Protein AF-A0A8H6RZQ5-F1 (afdb_monomer_lite)

Structure (mmCIF, N/CA/C/O backbone):
data_AF-A0A8H6RZQ5-F1
#
_entry.id   AF-A0A8H6RZQ5-F1
#
loop_
_atom_site.group_PDB
_atom_site.id
_atom_site.type_symbol
_atom_site.label_atom_id
_atom_site.label_alt_id
_atom_site.label_comp_id
_atom_site.label_asym_id
_atom_site.label_entity_id
_atom_site.label_seq_id
_atom_site.pdbx_PDB_ins_code
_atom_site.Cartn_x
_atom_site.Cartn_y
_atom_site.Cartn_z
_atom_site.occupancy
_atom_site.B_iso_or_equiv
_atom_site.auth_seq_id
_atom_site.auth_comp_id
_atom_site.auth_asym_id
_atom_site.auth_atom_id
_atom_site.pdbx_PDB_model_num
ATOM 1 N N . MET A 1 1 ? 35.451 -24.377 -26.066 1.00 70.25 1 MET A N 1
ATOM 2 C CA . MET A 1 1 ? 34.495 -24.715 -24.988 1.00 70.25 1 MET A CA 1
ATOM 3 C C . MET A 1 1 ? 33.412 -25.653 -25.509 1.00 70.25 1 MET A C 1
ATOM 5 O O . MET A 1 1 ? 33.384 -26.785 -25.059 1.00 70.25 1 MET A O 1
ATOM 9 N N . GLN A 1 2 ? 32.645 -25.254 -26.532 1.00 79.25 2 GLN A N 1
ATOM 10 C CA . GLN A 1 2 ? 31.643 -26.099 -27.209 1.00 79.25 2 GLN A CA 1
ATOM 11 C C . GLN A 1 2 ? 32.175 -27.482 -27.632 1.00 79.25 2 GLN A C 1
ATOM 13 O O . GLN A 1 2 ? 31.679 -28.505 -27.182 1.00 79.25 2 GLN A O 1
ATOM 18 N N . THR A 1 3 ? 33.275 -27.508 -28.384 1.00 83.25 3 THR A N 1
ATOM 19 C CA . THR A 1 3 ? 33.923 -28.748 -28.843 1.00 83.25 3 THR A CA 1
ATOM 20 C C . THR A 1 3 ? 34.438 -29.645 -27.715 1.00 83.25 3 THR A C 1
ATOM 22 O O . THR A 1 3 ? 34.555 -30.851 -27.894 1.00 83.25 3 THR A O 1
ATOM 25 N N . ALA A 1 4 ? 34.772 -29.082 -26.551 1.00 81.62 4 ALA A N 1
ATOM 26 C CA . ALA A 1 4 ? 35.205 -29.861 -25.391 1.00 81.62 4 ALA A CA 1
ATOM 27 C C . ALA A 1 4 ? 34.008 -30.471 -24.643 1.00 81.62 4 ALA A C 1
ATOM 29 O O . ALA A 1 4 ? 34.088 -31.608 -24.192 1.00 81.62 4 ALA A O 1
ATOM 30 N N . TRP A 1 5 ? 32.892 -29.738 -24.558 1.00 81.12 5 TRP A N 1
ATOM 31 C CA . TRP A 1 5 ? 31.625 -30.230 -24.010 1.00 81.12 5 TRP A CA 1
ATOM 32 C C . TRP A 1 5 ? 31.043 -31.380 -24.841 1.00 81.12 5 TRP A C 1
ATOM 34 O O . TRP A 1 5 ? 30.633 -32.396 -24.282 1.00 81.12 5 TRP A O 1
ATOM 44 N N . GLU A 1 6 ? 31.072 -31.245 -26.168 1.00 83.44 6 GLU A N 1
ATOM 45 C CA . GLU A 1 6 ? 30.632 -32.279 -27.113 1.00 83.44 6 GLU A CA 1
ATOM 46 C C . GLU A 1 6 ? 31.485 -33.548 -26.989 1.00 83.44 6 GLU A C 1
ATOM 48 O O . GLU A 1 6 ? 30.936 -34.630 -26.805 1.00 83.44 6 GLU A O 1
ATOM 53 N N . LYS A 1 7 ? 32.818 -33.413 -26.952 1.00 86.56 7 LYS A N 1
ATOM 54 C CA . LYS A 1 7 ? 33.736 -34.543 -26.713 1.00 86.56 7 LYS A CA 1
ATOM 55 C C . LYS A 1 7 ? 33.525 -35.221 -25.359 1.00 86.56 7 LYS A C 1
ATOM 57 O O . LYS A 1 7 ? 33.650 -36.433 -25.245 1.00 86.56 7 LYS A O 1
ATOM 62 N N . MET A 1 8 ? 33.210 -34.457 -24.314 1.00 81.62 8 MET A N 1
ATOM 63 C CA . MET A 1 8 ? 32.889 -35.032 -23.006 1.00 81.62 8 MET A CA 1
ATOM 64 C C . MET A 1 8 ? 31.594 -35.858 -23.062 1.00 81.62 8 MET A C 1
ATOM 66 O O . MET A 1 8 ? 31.549 -36.935 -22.478 1.00 81.62 8 MET A O 1
ATOM 70 N N . HIS A 1 9 ? 30.567 -35.391 -23.783 1.00 79.69 9 HIS A N 1
ATOM 71 C CA . HIS A 1 9 ? 29.314 -36.138 -23.974 1.00 79.69 9 HIS A CA 1
ATOM 72 C C . HIS A 1 9 ? 29.509 -37.394 -24.821 1.00 79.69 9 HIS A C 1
ATOM 74 O O . HIS A 1 9 ? 28.913 -38.424 -24.524 1.00 79.69 9 HIS A O 1
ATOM 80 N N . GLU A 1 10 ? 30.375 -37.324 -25.832 1.00 86.31 10 GLU A N 1
ATOM 81 C CA . GLU A 1 10 ? 30.753 -38.464 -26.669 1.00 86.31 10 GLU A CA 1
ATOM 82 C C . GLU A 1 10 ? 31.398 -39.593 -25.848 1.00 86.31 10 GLU A C 1
ATOM 84 O O . GLU A 1 10 ? 31.131 -40.768 -26.088 1.00 86.31 10 GLU A O 1
ATOM 89 N N . HIS A 1 11 ? 32.197 -39.246 -24.835 1.00 83.94 11 HIS A N 1
ATOM 90 C CA . HIS A 1 11 ? 32.880 -40.212 -23.969 1.00 83.94 11 HIS A CA 1
ATOM 91 C C . HIS A 1 11 ? 32.157 -40.503 -22.643 1.00 83.94 11 HIS A C 1
ATOM 93 O O . HIS A 1 11 ? 32.617 -41.352 -21.880 1.00 83.94 11 HIS A O 1
ATOM 99 N N . LEU A 1 12 ? 31.018 -39.857 -22.366 1.00 77.88 12 LEU A N 1
ATOM 100 C CA . LEU A 1 12 ? 30.198 -40.090 -21.168 1.00 77.88 12 LEU A CA 1
ATOM 101 C C . LEU A 1 12 ? 29.810 -41.573 -20.968 1.00 77.88 12 LEU A C 1
ATOM 103 O O . LEU A 1 12 ? 29.886 -42.038 -19.829 1.00 77.88 12 LEU A O 1
ATOM 107 N N . PRO A 1 13 ? 29.469 -42.344 -22.029 1.00 81.06 13 PRO A N 1
ATOM 108 C CA . PRO A 1 13 ? 29.134 -43.764 -21.891 1.00 81.06 13 PRO A CA 1
ATOM 109 C C . PRO A 1 13 ? 30.273 -44.615 -21.315 1.00 81.06 13 PRO A C 1
ATOM 111 O O . PRO A 1 13 ? 30.025 -45.545 -20.557 1.00 81.06 13 PRO A O 1
ATOM 114 N N . VAL A 1 14 ? 31.533 -44.256 -21.585 1.00 81.19 14 VAL A N 1
ATOM 115 C CA . VAL A 1 14 ? 32.706 -44.975 -21.053 1.00 81.19 14 VAL A CA 1
ATOM 116 C C . VAL A 1 14 ? 32.767 -44.872 -19.525 1.00 81.19 14 VAL A C 1
ATOM 118 O O . VAL A 1 14 ? 33.168 -45.814 -18.847 1.00 81.19 14 VAL A O 1
ATOM 121 N N . PHE A 1 15 ? 32.324 -43.745 -18.961 1.00 72.94 15 PHE A N 1
ATOM 122 C CA . PHE A 1 15 ? 32.249 -43.561 -17.511 1.00 72.94 15 PHE A CA 1
ATOM 123 C C . PHE A 1 15 ? 31.058 -44.288 -16.874 1.00 72.94 15 PHE A C 1
ATOM 125 O O . PHE A 1 15 ? 31.127 -44.594 -15.688 1.00 72.94 15 PHE A O 1
ATOM 132 N N . GLN A 1 16 ? 29.996 -44.585 -17.633 1.00 70.12 16 GLN A N 1
ATOM 133 C CA . GLN A 1 16 ? 28.908 -45.465 -17.181 1.00 70.12 16 GLN A CA 1
ATOM 134 C C . GLN A 1 16 ? 29.354 -46.933 -17.156 1.00 70.12 16 GLN A C 1
ATOM 136 O O . GLN A 1 16 ? 28.921 -47.688 -16.293 1.00 70.12 16 GLN A O 1
ATOM 141 N N . GLU A 1 17 ? 30.233 -47.323 -18.083 1.00 72.06 17 GLU A N 1
ATOM 142 C CA . GLU A 1 17 ? 30.728 -48.697 -18.220 1.00 72.06 17 GLU A CA 1
ATOM 143 C C . GLU A 1 17 ? 31.888 -49.025 -17.262 1.00 72.06 17 GLU A C 1
ATOM 145 O O . GLU A 1 17 ? 31.958 -50.133 -16.736 1.00 72.06 17 GLU A O 1
ATOM 150 N N . LEU A 1 18 ? 32.799 -48.071 -17.018 1.00 75.44 18 LEU A N 1
ATOM 151 C CA . LEU A 1 18 ? 34.037 -48.287 -16.248 1.00 75.44 18 LEU A CA 1
ATOM 152 C C . LEU A 1 18 ? 34.081 -47.558 -14.893 1.00 75.44 18 LEU A C 1
ATOM 154 O O . LEU A 1 18 ? 35.024 -47.751 -14.123 1.00 75.44 18 LEU A O 1
ATOM 158 N N . GLY A 1 19 ? 33.127 -46.664 -14.621 1.00 65.50 19 GLY A N 1
ATOM 159 C CA . GLY A 1 19 ? 33.097 -45.834 -13.414 1.00 65.50 19 GLY A CA 1
ATOM 160 C C . GLY A 1 19 ? 32.360 -46.476 -12.230 1.00 65.50 19 GLY A C 1
ATOM 161 O O . GLY A 1 19 ? 31.711 -47.508 -12.383 1.00 65.50 19 GLY A O 1
ATOM 162 N N . PRO A 1 20 ? 32.443 -45.874 -11.026 1.00 61.53 20 PRO A N 1
ATOM 163 C CA . PRO A 1 20 ? 31.657 -46.314 -9.873 1.00 61.53 20 PRO A CA 1
ATOM 164 C C . PRO A 1 20 ? 30.153 -46.211 -10.170 1.00 61.53 20 PRO A C 1
ATOM 166 O O . PRO A 1 20 ? 29.724 -45.237 -10.788 1.00 61.53 20 PRO A O 1
ATOM 169 N N . GLU A 1 21 ? 29.383 -47.208 -9.718 1.00 60.84 21 GLU A N 1
ATOM 170 C CA . GLU A 1 21 ? 27.954 -47.433 -9.996 1.00 60.84 21 GLU A CA 1
ATOM 171 C C . GLU A 1 21 ? 27.108 -46.145 -9.939 1.00 60.84 21 GLU A C 1
ATOM 173 O O . GLU A 1 21 ? 26.616 -45.733 -8.888 1.00 60.84 21 GLU A O 1
ATOM 178 N N . ARG A 1 22 ? 26.915 -45.494 -11.092 1.00 63.59 22 ARG A N 1
ATOM 179 C CA . ARG A 1 22 ? 25.963 -44.392 -11.265 1.00 63.59 22 ARG A CA 1
ATOM 180 C C . ARG A 1 22 ? 25.093 -44.684 -12.480 1.00 63.59 22 ARG A C 1
ATOM 182 O O . ARG A 1 22 ? 25.596 -44.780 -13.594 1.00 63.59 22 ARG A O 1
ATOM 189 N N . ALA A 1 23 ? 23.788 -44.826 -12.247 1.00 67.19 23 ALA A N 1
ATOM 190 C CA . ALA A 1 23 ? 22.812 -45.176 -13.280 1.00 67.19 23 ALA A CA 1
ATOM 191 C C . ALA A 1 23 ? 22.665 -44.090 -14.363 1.00 67.19 23 ALA A C 1
ATOM 193 O O . ALA A 1 23 ? 22.356 -44.400 -15.511 1.00 67.19 23 ALA A O 1
ATOM 194 N N . ASP A 1 24 ? 22.920 -42.824 -14.019 1.00 69.69 24 ASP A N 1
ATOM 195 C CA . ASP A 1 24 ? 22.935 -41.712 -14.961 1.00 69.69 24 ASP A CA 1
ATOM 196 C C . ASP A 1 24 ? 23.949 -40.620 -14.569 1.00 69.69 24 ASP A C 1
ATOM 198 O O . ASP A 1 24 ? 24.552 -40.626 -13.491 1.00 69.69 24 ASP A O 1
ATOM 202 N N . PHE A 1 25 ? 24.145 -39.679 -15.494 1.00 71.62 25 PHE A N 1
ATOM 203 C CA . PHE A 1 25 ? 24.965 -38.481 -15.320 1.00 71.62 25 PHE A CA 1
ATOM 204 C C . PHE A 1 25 ? 24.100 -37.208 -15.307 1.00 71.62 25 PHE A C 1
ATOM 206 O O . PHE A 1 25 ? 24.570 -36.137 -15.699 1.00 71.62 25 PHE A O 1
ATOM 213 N N . ASN A 1 26 ? 22.853 -37.291 -14.818 1.00 69.56 26 ASN A N 1
ATOM 214 C CA . ASN A 1 26 ? 21.944 -36.147 -14.647 1.00 69.56 26 ASN A CA 1
ATOM 215 C C . ASN A 1 26 ? 22.345 -35.284 -13.443 1.00 69.56 26 ASN A C 1
ATOM 217 O O . ASN A 1 26 ? 21.553 -34.959 -12.563 1.00 69.56 26 ASN A O 1
ATOM 221 N N . ILE A 1 27 ? 23.617 -34.908 -13.384 1.00 74.38 27 ILE A N 1
ATOM 222 C CA . ILE A 1 27 ? 24.179 -34.104 -12.312 1.00 74.38 27 ILE A CA 1
ATOM 223 C C . ILE A 1 27 ? 23.836 -32.644 -12.633 1.00 74.38 27 ILE A C 1
ATOM 225 O O . ILE A 1 27 ? 24.327 -32.127 -13.643 1.00 74.38 27 ILE A O 1
ATOM 229 N N . PRO A 1 28 ? 23.059 -31.939 -11.787 1.00 68.00 28 PRO A N 1
ATOM 230 C CA . PRO A 1 28 ? 22.629 -30.565 -12.065 1.00 68.00 28 PRO A CA 1
ATOM 231 C C . PRO A 1 28 ? 23.793 -29.620 -12.406 1.00 68.00 28 PRO A C 1
ATOM 233 O O . PRO A 1 28 ? 23.690 -28.765 -13.283 1.00 68.00 28 PRO A O 1
ATOM 236 N N . LYS A 1 29 ? 24.957 -29.835 -11.774 1.00 66.19 29 LYS A N 1
ATOM 237 C CA . LYS A 1 29 ? 26.190 -29.074 -12.033 1.00 66.19 29 LYS A CA 1
ATOM 238 C C . LYS A 1 29 ? 26.771 -29.306 -13.433 1.00 66.19 29 LYS A C 1
ATOM 240 O O . LYS A 1 29 ? 27.292 -28.363 -14.017 1.00 66.19 29 LYS A O 1
ATOM 245 N N . LEU A 1 30 ? 26.670 -30.520 -13.980 1.00 73.62 30 LEU A N 1
ATOM 246 C CA . LEU A 1 30 ? 27.071 -30.811 -15.361 1.00 73.62 30 LEU A CA 1
ATOM 247 C C . LEU A 1 30 ? 26.066 -30.206 -16.341 1.00 73.62 30 LEU A C 1
ATOM 249 O O . LEU A 1 30 ? 26.482 -29.537 -17.278 1.00 73.62 30 LEU A O 1
ATOM 253 N N . HIS A 1 31 ? 24.763 -30.339 -16.082 1.00 74.50 31 HIS A N 1
ATOM 254 C CA . HIS A 1 31 ? 23.717 -29.749 -16.925 1.00 74.50 31 HIS A CA 1
ATOM 255 C C . HIS A 1 31 ? 23.886 -28.228 -17.101 1.00 74.50 31 HIS A C 1
ATOM 257 O O . HIS A 1 31 ? 23.796 -27.719 -18.219 1.00 74.50 31 HIS A O 1
ATOM 263 N N . ASN A 1 32 ? 24.248 -27.513 -16.030 1.00 72.69 32 ASN A N 1
ATOM 264 C CA . ASN A 1 32 ? 24.478 -26.064 -16.065 1.00 72.69 32 ASN A CA 1
ATOM 265 C C . ASN A 1 32 ? 25.626 -25.622 -16.991 1.00 72.69 32 ASN A C 1
ATOM 267 O O . ASN A 1 32 ? 25.595 -24.504 -17.506 1.00 72.69 32 ASN A O 1
ATOM 271 N N . ILE A 1 33 ? 26.611 -26.485 -17.269 1.00 76.81 33 ILE A N 1
ATOM 272 C CA . ILE A 1 33 ? 27.740 -26.152 -18.158 1.00 76.81 33 ILE A CA 1
ATOM 273 C C . ILE A 1 33 ? 27.270 -25.899 -19.594 1.00 76.81 33 ILE A C 1
ATOM 275 O O . ILE A 1 33 ? 27.846 -25.051 -20.280 1.00 76.81 33 ILE A O 1
ATOM 279 N N . ARG A 1 34 ? 26.184 -26.556 -20.029 1.00 76.62 34 ARG A N 1
ATOM 280 C CA . ARG A 1 34 ? 25.541 -26.285 -21.324 1.00 76.62 34 ARG A CA 1
ATOM 281 C C . ARG A 1 34 ? 25.157 -24.812 -21.456 1.00 76.62 34 ARG A C 1
ATOM 283 O O . ARG A 1 34 ? 25.361 -24.219 -22.509 1.00 76.62 34 ARG A O 1
ATOM 290 N N . HIS A 1 35 ? 24.635 -24.230 -20.382 1.00 79.06 35 HIS A N 1
ATOM 291 C CA . HIS A 1 35 ? 24.143 -22.858 -20.371 1.00 79.06 35 HIS A CA 1
ATOM 292 C C . HIS A 1 35 ? 25.267 -21.829 -20.233 1.00 79.06 35 HIS A C 1
ATOM 294 O O . HIS A 1 35 ? 25.115 -20.710 -20.710 1.00 79.06 35 HIS A O 1
ATOM 300 N N . TYR A 1 36 ? 26.424 -22.188 -19.664 1.00 76.81 36 TYR A N 1
ATOM 301 C CA . TYR A 1 36 ? 27.540 -21.245 -19.526 1.00 76.81 36 TYR A CA 1
ATOM 302 C C . TYR A 1 36 ? 28.082 -20.746 -20.862 1.00 76.81 36 TYR A C 1
ATOM 304 O O . TYR A 1 36 ? 28.474 -19.589 -20.952 1.00 76.81 36 TYR A O 1
ATOM 312 N N . ILE A 1 37 ? 28.087 -21.574 -21.907 1.00 79.56 37 ILE A N 1
ATOM 313 C CA . ILE A 1 37 ? 28.572 -21.148 -23.227 1.00 79.56 37 ILE A CA 1
ATOM 314 C C . ILE A 1 37 ? 27.673 -20.042 -23.795 1.00 79.56 37 ILE A C 1
ATOM 316 O O . ILE A 1 37 ? 28.180 -19.041 -24.307 1.00 79.56 37 ILE A O 1
ATOM 320 N N . ASP A 1 38 ? 26.357 -20.207 -23.667 1.00 80.69 38 ASP A N 1
ATOM 321 C CA . ASP A 1 38 ? 25.374 -19.225 -24.122 1.00 80.69 38 ASP A CA 1
ATOM 322 C C . ASP A 1 38 ? 25.407 -17.968 -23.245 1.00 80.69 38 ASP A C 1
ATOM 324 O O . ASP A 1 38 ? 25.493 -16.857 -23.770 1.00 80.69 38 ASP A O 1
ATOM 328 N N . SER A 1 39 ? 25.460 -18.128 -21.919 1.00 78.94 39 SER A N 1
ATOM 329 C CA . SER A 1 39 ? 25.582 -17.015 -20.972 1.00 78.94 39 SER A CA 1
ATOM 330 C C . SER A 1 39 ? 26.855 -16.197 -21.192 1.00 78.94 39 SER A C 1
ATOM 332 O O . SER A 1 39 ? 26.793 -14.973 -21.161 1.00 78.94 39 SER A O 1
ATOM 334 N N . ILE A 1 40 ? 27.996 -16.831 -21.488 1.00 80.69 40 ILE A N 1
ATOM 335 C CA . ILE A 1 40 ? 29.254 -16.115 -21.753 1.00 80.69 40 ILE A CA 1
ATOM 336 C C . ILE A 1 40 ? 29.156 -15.279 -23.034 1.00 80.69 40 ILE A C 1
ATOM 338 O O . ILE A 1 40 ? 29.606 -14.134 -23.078 1.00 80.69 40 ILE A O 1
ATOM 342 N N . ARG A 1 41 ? 28.545 -15.833 -24.088 1.00 80.19 41 ARG A N 1
ATOM 343 C CA . ARG A 1 41 ? 28.362 -15.130 -25.368 1.00 80.19 41 ARG A CA 1
ATOM 344 C C . ARG A 1 41 ? 27.388 -13.961 -25.261 1.00 80.19 41 ARG A C 1
ATOM 346 O O . ARG A 1 41 ? 27.594 -12.953 -25.930 1.00 80.19 41 ARG A O 1
ATOM 353 N N . LEU A 1 42 ? 26.338 -14.112 -24.457 1.00 80.31 42 LEU A N 1
ATOM 354 C CA . LEU A 1 42 ? 25.285 -13.110 -24.305 1.00 80.31 42 LEU A CA 1
ATOM 355 C C . LEU A 1 42 ? 25.633 -12.031 -23.272 1.00 80.31 42 LEU A C 1
ATOM 357 O O . LEU A 1 42 ? 25.233 -10.884 -23.451 1.00 80.31 42 LEU A O 1
ATOM 361 N N . LEU A 1 43 ? 26.347 -12.387 -22.198 1.00 77.19 43 LEU A N 1
ATOM 362 C CA . LEU A 1 43 ? 26.427 -11.569 -20.983 1.00 77.19 43 LEU A CA 1
ATOM 363 C C . LEU A 1 43 ? 27.858 -11.334 -20.459 1.00 77.19 43 LEU A C 1
ATOM 365 O O . LEU A 1 43 ? 28.023 -10.583 -19.499 1.00 77.19 43 LEU A O 1
ATOM 369 N N . GLY A 1 44 ? 28.898 -11.907 -21.079 1.00 79.94 44 GLY A N 1
ATOM 370 C CA . GLY A 1 44 ? 30.297 -11.654 -20.706 1.00 79.94 44 GLY A CA 1
ATOM 371 C C . GLY A 1 44 ? 30.889 -12.683 -19.735 1.00 79.94 44 GLY A C 1
ATOM 372 O O . GLY A 1 44 ? 30.793 -13.883 -19.974 1.00 79.94 44 GLY A O 1
ATOM 373 N N . SER A 1 45 ? 31.598 -12.252 -18.683 1.00 75.31 45 SER A N 1
ATOM 374 C CA . SER A 1 45 ? 32.231 -13.202 -17.753 1.00 75.31 45 SER A CA 1
ATOM 375 C C . SER A 1 45 ? 31.183 -13.985 -16.956 1.00 75.31 45 SER A C 1
ATOM 377 O O . SER A 1 45 ? 30.103 -13.484 -16.653 1.00 75.31 45 SER A O 1
ATOM 379 N N . ALA A 1 46 ? 31.504 -15.231 -16.599 1.00 65.62 46 ALA A N 1
ATOM 380 C CA . ALA A 1 46 ? 30.617 -16.089 -15.812 1.00 65.62 46 ALA A CA 1
ATOM 381 C C . ALA A 1 46 ? 30.567 -15.706 -14.312 1.00 65.62 46 ALA A C 1
ATOM 383 O O . ALA A 1 46 ? 29.948 -16.416 -13.513 1.00 65.62 46 ALA A O 1
ATOM 384 N N . ASP A 1 47 ? 31.205 -14.597 -13.922 1.00 60.53 47 ASP A N 1
ATOM 385 C CA . ASP A 1 47 ? 31.263 -14.132 -12.539 1.00 60.53 47 ASP A CA 1
ATOM 386 C C . ASP A 1 47 ? 29.854 -13.732 -12.077 1.00 60.53 47 ASP A C 1
ATOM 388 O O . ASP A 1 47 ? 29.295 -12.733 -12.524 1.00 60.53 47 ASP A O 1
ATOM 392 N N . GLY A 1 48 ? 29.259 -14.541 -11.197 1.00 60.97 48 GLY A N 1
ATOM 393 C CA . GLY A 1 48 ? 27.897 -14.338 -10.685 1.00 60.97 48 GLY A CA 1
ATOM 394 C C . GLY A 1 48 ? 26.819 -15.257 -11.272 1.00 60.97 48 GLY A C 1
ATOM 395 O O . GLY A 1 48 ? 25.690 -15.216 -10.791 1.00 60.97 48 GLY A O 1
ATOM 396 N N . TYR A 1 49 ? 27.148 -16.123 -12.239 1.00 61.53 49 TYR A N 1
ATOM 397 C CA . TYR A 1 49 ? 26.216 -17.141 -12.763 1.00 61.53 49 TYR A CA 1
ATOM 398 C C . TYR A 1 49 ? 26.367 -18.511 -12.088 1.00 61.53 49 TYR A C 1
ATOM 400 O O . TYR A 1 49 ? 25.561 -19.406 -12.340 1.00 61.53 49 TYR A O 1
ATOM 408 N N . ASN A 1 50 ? 27.379 -18.690 -11.229 1.00 64.19 50 ASN A N 1
ATOM 409 C CA . ASN A 1 50 ? 27.541 -19.882 -10.403 1.00 64.19 50 ASN A CA 1
ATOM 410 C C . ASN A 1 50 ? 27.182 -19.589 -8.936 1.00 64.19 50 ASN A C 1
ATOM 412 O O . ASN A 1 50 ? 27.567 -18.578 -8.354 1.00 64.19 50 ASN A O 1
ATOM 416 N N . THR A 1 51 ? 26.444 -20.503 -8.308 1.00 60.22 51 THR A N 1
ATOM 417 C CA . THR A 1 51 ? 26.129 -20.430 -6.871 1.00 60.22 51 THR A CA 1
ATOM 418 C C . THR A 1 51 ? 27.243 -21.009 -6.006 1.00 60.22 51 THR A C 1
ATOM 420 O O . THR A 1 51 ? 27.162 -20.952 -4.790 1.00 60.22 51 THR A O 1
ATOM 423 N N . GLU A 1 52 ? 28.300 -21.563 -6.603 1.00 66.38 52 GLU A N 1
ATOM 424 C CA . GLU A 1 52 ? 29.356 -22.276 -5.879 1.00 66.38 52 GLU A CA 1
ATOM 425 C C . GLU A 1 52 ? 30.070 -21.381 -4.859 1.00 66.38 52 GLU A C 1
ATOM 427 O O . GLU A 1 52 ? 30.291 -21.788 -3.718 1.00 66.38 52 GLU A O 1
ATOM 432 N N . ASN A 1 53 ? 30.359 -20.131 -5.232 1.00 62.66 53 ASN A N 1
ATOM 433 C CA . ASN A 1 53 ? 30.988 -19.169 -4.330 1.00 62.66 53 ASN A CA 1
ATOM 434 C C . ASN A 1 53 ? 30.066 -18.801 -3.159 1.00 62.66 53 ASN A C 1
ATOM 436 O O . ASN A 1 53 ? 30.510 -18.768 -2.011 1.00 62.66 53 ASN A O 1
ATOM 440 N N . THR A 1 54 ? 28.781 -18.549 -3.420 1.00 67.31 54 THR A N 1
ATOM 441 C CA . THR A 1 54 ? 27.818 -18.193 -2.368 1.00 67.31 54 THR A CA 1
ATOM 442 C C . THR A 1 54 ? 27.477 -19.389 -1.482 1.00 67.31 54 THR A C 1
ATOM 444 O O . THR A 1 54 ? 27.397 -19.232 -0.269 1.00 67.31 54 THR A O 1
ATOM 447 N N . GLU A 1 55 ? 27.373 -20.591 -2.047 1.00 72.00 55 GLU A N 1
ATOM 448 C CA . GLU A 1 55 ? 27.155 -21.852 -1.335 1.00 72.00 55 GLU A CA 1
ATOM 449 C C . GLU A 1 55 ? 28.343 -22.186 -0.426 1.00 72.00 55 GLU A C 1
ATOM 451 O O . GLU A 1 55 ? 28.157 -22.507 0.749 1.00 72.00 55 GLU A O 1
ATOM 456 N N . ARG A 1 56 ? 29.577 -22.022 -0.922 1.00 76.88 56 ARG A N 1
ATOM 457 C CA . ARG A 1 56 ? 30.793 -22.220 -0.126 1.00 76.88 56 ARG A CA 1
ATOM 458 C C . ARG A 1 56 ? 30.858 -21.244 1.044 1.00 76.88 56 ARG A C 1
ATOM 460 O O . ARG A 1 56 ? 31.103 -21.662 2.175 1.00 76.88 56 ARG A O 1
ATOM 467 N N . LEU A 1 57 ? 30.590 -19.965 0.787 1.00 74.44 57 LEU A N 1
ATOM 468 C CA . LEU A 1 57 ? 30.554 -18.936 1.825 1.00 74.44 57 LEU A CA 1
ATOM 469 C C . LEU A 1 57 ? 29.408 -19.156 2.820 1.00 74.44 57 LEU A C 1
ATOM 471 O O . LEU A 1 57 ? 29.567 -18.858 3.998 1.00 74.44 57 LEU A O 1
ATOM 475 N N . HIS A 1 58 ? 28.278 -19.727 2.398 1.00 74.38 58 HIS A N 1
ATOM 476 C CA . HIS A 1 58 ? 27.153 -20.036 3.281 1.00 74.38 58 HIS A CA 1
ATOM 477 C C . HIS A 1 58 ? 27.520 -21.076 4.358 1.00 74.38 58 HIS A C 1
ATOM 479 O O . HIS A 1 58 ? 27.009 -21.023 5.479 1.00 74.38 58 HIS A O 1
ATOM 485 N N . ILE A 1 59 ? 28.463 -21.982 4.078 1.00 76.00 59 ILE A N 1
ATOM 486 C CA . ILE A 1 59 ? 28.984 -22.935 5.072 1.00 76.00 59 ILE A CA 1
ATOM 487 C C . ILE A 1 59 ? 29.730 -22.194 6.186 1.00 76.00 59 ILE A C 1
ATOM 489 O O . ILE A 1 59 ? 29.400 -22.335 7.368 1.00 76.00 59 ILE A O 1
ATOM 493 N N . ASP A 1 60 ? 30.721 -21.392 5.804 1.00 75.38 60 ASP A N 1
ATOM 494 C CA . ASP A 1 60 ? 31.636 -20.771 6.758 1.00 75.38 60 ASP A CA 1
ATOM 495 C C . ASP A 1 60 ? 31.005 -19.564 7.456 1.00 75.38 60 ASP A C 1
ATOM 497 O O . ASP A 1 60 ? 31.155 -19.402 8.668 1.00 75.38 60 ASP A O 1
ATOM 501 N N . LEU A 1 61 ? 30.252 -18.748 6.714 1.00 78.25 61 LEU A N 1
ATOM 502 C CA . LEU A 1 61 ? 29.692 -17.497 7.217 1.00 78.25 61 LEU A CA 1
ATOM 503 C C . LEU A 1 61 ? 28.323 -17.668 7.881 1.00 78.25 61 LEU A C 1
ATOM 505 O O . LEU A 1 61 ? 28.011 -16.931 8.817 1.00 78.25 61 LEU A O 1
ATOM 509 N N . ALA A 1 62 ? 27.511 -18.635 7.436 1.00 80.75 62 ALA A N 1
ATOM 510 C CA . ALA A 1 62 ? 26.167 -18.835 7.975 1.00 80.75 62 ALA A CA 1
ATOM 511 C C . ALA A 1 62 ? 26.059 -20.085 8.858 1.00 80.75 62 ALA A C 1
ATOM 513 O O . ALA A 1 62 ? 25.782 -19.957 10.051 1.00 80.75 62 ALA A O 1
ATOM 514 N N . LYS A 1 63 ? 26.324 -21.289 8.327 1.00 84.25 63 LYS A N 1
ATOM 515 C CA . LYS A 1 63 ? 26.124 -22.546 9.079 1.00 84.25 63 LYS A CA 1
ATOM 516 C C . LYS A 1 63 ? 26.995 -22.615 10.337 1.00 84.25 63 LYS A C 1
ATOM 518 O O . LYS A 1 63 ? 26.487 -22.934 11.413 1.00 84.25 63 LYS A O 1
ATOM 523 N N . ASN A 1 64 ? 28.285 -22.293 10.235 1.00 82.25 64 ASN A N 1
ATOM 524 C CA . ASN A 1 64 ? 29.194 -22.333 11.387 1.00 82.25 64 ASN A CA 1
ATOM 525 C C . ASN A 1 64 ? 28.856 -21.262 12.434 1.00 82.25 64 ASN A C 1
ATOM 527 O O . ASN A 1 64 ? 28.822 -21.562 13.629 1.00 82.25 64 ASN A O 1
ATOM 531 N N . GLY A 1 65 ? 28.519 -20.047 11.992 1.00 83.19 65 GLY A N 1
ATOM 532 C CA . GLY A 1 65 ? 28.050 -18.988 12.884 1.00 83.19 65 GLY A CA 1
ATOM 533 C C . GLY A 1 65 ? 26.764 -19.376 13.617 1.00 83.19 65 GLY A C 1
ATOM 534 O O . GLY A 1 65 ? 26.652 -19.161 14.824 1.00 83.19 65 GLY A O 1
ATOM 535 N N . TYR A 1 66 ? 25.805 -19.979 12.910 1.00 80.50 66 TYR A N 1
ATOM 536 C CA . TYR A 1 66 ? 24.543 -20.427 13.493 1.00 80.50 66 TYR A CA 1
ATOM 537 C C . TYR A 1 66 ? 24.762 -21.548 14.518 1.00 80.50 66 TYR A C 1
ATOM 539 O O . TYR A 1 66 ? 24.240 -21.471 15.631 1.00 80.50 66 TYR A O 1
ATOM 547 N N . ARG A 1 67 ? 25.601 -22.544 14.195 1.00 81.12 67 ARG A N 1
ATOM 548 C CA . ARG A 1 67 ? 25.977 -23.647 15.103 1.00 81.12 67 ARG A CA 1
ATOM 549 C C . ARG A 1 67 ? 26.684 -23.169 16.372 1.00 81.12 67 ARG A C 1
ATOM 551 O O . ARG A 1 67 ? 26.495 -23.768 17.424 1.00 81.12 67 ARG A O 1
ATOM 558 N N . ALA A 1 68 ? 27.480 -22.104 16.279 1.00 82.31 68 ALA A N 1
ATOM 559 C CA . ALA A 1 68 ? 28.158 -21.494 17.422 1.00 82.31 68 ALA A CA 1
ATOM 560 C C . ALA A 1 68 ? 27.231 -20.619 18.292 1.00 82.31 68 ALA A C 1
ATOM 562 O O . ALA A 1 68 ? 27.649 -20.151 19.353 1.00 82.31 68 ALA A O 1
ATOM 563 N N . SER A 1 69 ? 25.994 -20.371 17.850 1.00 83.25 69 SER A N 1
ATOM 564 C CA . SER A 1 69 ? 25.002 -19.589 18.588 1.00 83.25 69 SER A CA 1
ATOM 565 C C . SER A 1 69 ? 24.138 -20.469 19.496 1.00 83.25 69 SER A C 1
ATOM 567 O O . SER A 1 69 ? 24.024 -21.679 19.313 1.00 83.25 69 SER A O 1
ATOM 569 N N . ASN A 1 70 ? 23.433 -19.847 20.439 1.00 84.75 70 ASN A N 1
ATOM 570 C CA . ASN A 1 70 ? 22.408 -20.537 21.231 1.00 84.75 70 ASN A CA 1
ATOM 571 C C . ASN A 1 70 ? 21.060 -20.695 20.484 1.00 84.75 70 ASN A C 1
ATOM 573 O O . ASN A 1 70 ? 20.058 -21.045 21.107 1.00 84.75 70 ASN A O 1
ATOM 577 N N . ARG A 1 71 ? 21.027 -20.399 19.172 1.00 79.50 71 ARG A N 1
ATOM 578 C CA . ARG A 1 71 ? 19.856 -20.417 18.275 1.00 79.50 71 ARG A CA 1
ATOM 579 C C . ARG A 1 71 ? 18.713 -19.454 18.643 1.00 79.50 71 ARG A C 1
ATOM 581 O O . ARG A 1 71 ? 17.676 -19.469 17.990 1.00 79.50 71 ARG A O 1
ATOM 588 N N . ARG A 1 72 ? 18.896 -18.564 19.624 1.00 75.19 72 ARG A N 1
ATOM 589 C CA . ARG A 1 72 ? 17.952 -17.486 19.980 1.00 75.19 72 ARG A CA 1
ATOM 590 C C . ARG A 1 72 ? 18.531 -16.138 19.567 1.00 75.19 72 ARG A C 1
ATOM 592 O O . ARG A 1 72 ? 19.661 -15.841 19.928 1.00 75.19 72 ARG A O 1
ATOM 599 N N . ASP A 1 73 ? 17.796 -15.324 18.807 1.00 75.00 73 ASP A N 1
ATOM 600 C CA . ASP A 1 73 ? 18.316 -14.053 18.257 1.00 75.00 73 ASP A CA 1
ATOM 601 C C . ASP A 1 73 ? 19.697 -14.218 17.579 1.00 75.00 73 ASP A C 1
ATOM 603 O O . ASP A 1 73 ? 20.615 -13.402 17.721 1.00 75.00 73 ASP A O 1
ATOM 607 N N . TYR A 1 74 ? 19.854 -15.327 16.850 1.00 79.88 74 TYR A N 1
ATOM 608 C CA . TYR A 1 74 ? 21.140 -15.831 16.369 1.00 79.88 74 TYR A CA 1
ATOM 609 C C . TYR A 1 74 ? 21.870 -14.852 15.447 1.00 79.88 74 TYR A C 1
ATOM 611 O O . TYR A 1 74 ? 23.091 -14.868 15.425 1.00 79.88 74 TYR A O 1
ATOM 619 N N . VAL A 1 75 ? 21.169 -13.952 14.748 1.00 78.88 75 VAL A N 1
ATOM 620 C CA . VAL A 1 75 ? 21.784 -12.978 13.828 1.00 78.88 75 VAL A CA 1
ATOM 621 C C . VAL A 1 75 ? 22.843 -12.126 14.534 1.00 78.88 75 VAL A C 1
ATOM 623 O O . VAL A 1 75 ? 23.965 -12.029 14.052 1.00 78.88 75 VAL A O 1
ATOM 626 N N . GLN A 1 76 ? 22.545 -11.569 15.715 1.00 82.44 76 GLN A N 1
ATOM 627 C CA . GLN A 1 76 ? 23.508 -10.730 16.444 1.00 82.44 76 GLN A CA 1
ATOM 628 C C . GLN A 1 76 ? 24.704 -11.551 16.949 1.00 82.44 76 GLN A C 1
ATOM 630 O O . GLN A 1 76 ? 25.841 -11.072 16.968 1.00 82.44 76 GLN A O 1
ATOM 635 N N . GLN A 1 77 ? 24.452 -12.799 17.350 1.00 82.81 77 GLN A N 1
ATOM 636 C CA . GLN A 1 77 ? 25.488 -13.727 17.801 1.00 82.81 77 GLN A CA 1
ATOM 637 C C . GLN A 1 77 ? 26.386 -14.163 16.643 1.00 82.81 77 GLN A C 1
ATOM 639 O O . GLN A 1 77 ? 27.603 -14.163 16.801 1.00 82.81 77 GLN A O 1
ATOM 644 N N . MET A 1 78 ? 25.804 -14.443 15.476 1.00 89.50 78 MET A N 1
ATOM 645 C CA . MET A 1 78 ? 26.498 -14.752 14.230 1.00 89.50 78 MET A CA 1
ATOM 646 C C . MET A 1 78 ? 27.359 -13.580 13.781 1.00 89.50 78 MET A C 1
ATOM 648 O O . MET A 1 78 ? 28.544 -13.773 13.541 1.00 89.50 78 MET A O 1
ATOM 652 N N . THR A 1 79 ? 26.824 -12.354 13.760 1.00 87.06 79 THR A N 1
ATOM 653 C CA . THR A 1 79 ? 27.614 -11.155 13.439 1.00 87.06 79 THR A CA 1
ATOM 654 C C . THR A 1 79 ? 28.796 -11.009 14.393 1.00 87.06 79 THR A C 1
ATOM 656 O O . THR A 1 79 ? 29.926 -10.846 13.949 1.00 87.06 79 THR A O 1
ATOM 659 N N . ARG A 1 80 ? 28.573 -11.145 15.707 1.00 88.88 80 ARG A N 1
ATOM 660 C CA . ARG A 1 80 ? 29.652 -11.065 16.703 1.00 88.88 80 ARG A CA 1
ATOM 661 C C . ARG A 1 80 ? 30.678 -12.189 16.541 1.00 88.88 80 ARG A C 1
ATOM 663 O O . ARG A 1 80 ? 31.869 -11.952 16.735 1.00 88.88 80 ARG A O 1
ATOM 670 N N . TRP A 1 81 ? 30.234 -13.401 16.219 1.00 90.19 81 TRP A N 1
ATOM 671 C CA . TRP A 1 81 ? 31.106 -14.538 15.944 1.00 90.19 81 TRP A CA 1
ATOM 672 C C . TRP A 1 81 ? 31.972 -14.274 14.707 1.00 90.19 81 TRP A C 1
ATOM 674 O O . TRP A 1 81 ? 33.190 -14.400 14.801 1.00 90.19 81 TRP A O 1
ATOM 684 N N . LEU A 1 82 ? 31.381 -13.790 13.611 1.00 88.12 82 LEU A N 1
ATOM 685 C CA . LEU A 1 82 ? 32.089 -13.421 12.383 1.00 88.12 82 LEU A CA 1
ATOM 686 C C . LEU A 1 82 ? 33.116 -12.315 12.621 1.00 88.12 82 LEU A C 1
ATOM 688 O O . LEU A 1 82 ? 34.277 -12.480 12.266 1.00 88.12 82 LEU A O 1
ATOM 692 N N . THR A 1 83 ? 32.740 -11.236 13.316 1.00 88.12 83 THR A N 1
ATOM 693 C CA . THR A 1 83 ? 33.675 -10.151 13.661 1.00 88.12 83 THR A CA 1
ATOM 694 C C . THR A 1 83 ? 34.883 -10.670 14.442 1.00 88.12 83 THR A C 1
ATOM 696 O O . THR A 1 83 ? 36.006 -10.221 14.222 1.00 88.12 83 THR A O 1
ATOM 699 N N . ARG A 1 84 ? 34.681 -11.641 15.344 1.00 88.25 84 ARG A N 1
ATOM 700 C CA . ARG A 1 84 ? 35.779 -12.283 16.081 1.00 88.25 84 ARG A CA 1
ATOM 701 C C . ARG A 1 84 ? 36.658 -13.134 15.167 1.00 88.25 84 ARG A C 1
ATOM 703 O O . ARG A 1 84 ? 37.875 -13.026 15.274 1.00 88.25 84 ARG A O 1
ATOM 710 N N . GLN A 1 85 ? 36.069 -13.937 14.278 1.00 85.75 85 GLN A N 1
ATOM 711 C CA . GLN A 1 85 ? 36.832 -14.739 13.313 1.00 85.75 85 GLN A CA 1
ATOM 712 C C . GLN A 1 85 ? 37.675 -13.850 12.396 1.00 85.75 85 GLN A C 1
ATOM 714 O O . GLN A 1 85 ? 38.864 -14.101 12.223 1.00 85.75 85 GLN A O 1
ATOM 719 N N . GLU A 1 86 ? 37.101 -12.764 11.880 1.00 85.31 86 GLU A N 1
ATOM 720 C CA . GLU A 1 86 ? 37.827 -11.800 11.055 1.00 85.31 86 GLU A CA 1
ATOM 721 C C . GLU A 1 86 ? 38.963 -11.119 11.821 1.00 85.31 86 GLU A C 1
ATOM 723 O O . GLU A 1 86 ? 40.055 -10.966 11.280 1.00 85.31 86 GLU A O 1
ATOM 728 N N . ALA A 1 87 ? 38.735 -10.717 13.075 1.00 84.75 87 ALA A N 1
ATOM 729 C CA . ALA A 1 87 ? 39.767 -10.094 13.900 1.00 84.75 87 ALA A CA 1
ATOM 730 C C . ALA A 1 87 ? 40.943 -11.049 14.158 1.00 84.75 87 ALA A C 1
ATOM 732 O O . ALA A 1 87 ? 42.099 -10.656 13.997 1.00 84.75 87 ALA A O 1
ATOM 733 N N . VAL A 1 88 ? 40.651 -12.310 14.498 1.00 85.50 88 VAL A N 1
ATOM 734 C CA . VAL A 1 88 ? 41.669 -13.355 14.678 1.00 85.50 88 VAL A CA 1
ATOM 735 C C . VAL A 1 88 ? 42.419 -13.595 13.371 1.00 85.50 88 VAL A C 1
ATOM 737 O O . VAL A 1 88 ? 43.645 -13.564 13.368 1.00 85.50 88 VAL A O 1
ATOM 740 N N . HIS A 1 89 ? 41.705 -13.749 12.254 1.00 82.69 89 HIS A N 1
ATOM 741 C CA . HIS A 1 89 ? 42.310 -13.974 10.944 1.00 82.69 89 HIS A CA 1
ATOM 742 C C . HIS A 1 89 ? 43.252 -12.832 10.534 1.00 82.69 89 HIS A C 1
ATOM 744 O O . HIS A 1 89 ? 44.400 -13.079 10.164 1.00 82.69 89 HIS A O 1
ATOM 750 N N . ARG A 1 90 ? 42.812 -11.573 10.672 1.00 83.50 90 ARG A N 1
ATOM 751 C CA . ARG A 1 90 ? 43.640 -10.386 10.394 1.00 83.50 90 ARG A CA 1
ATOM 752 C C . ARG A 1 90 ? 44.898 -10.357 11.264 1.00 83.50 90 ARG A C 1
ATOM 754 O O . ARG A 1 90 ? 45.976 -10.044 10.765 1.00 83.50 90 ARG A O 1
ATOM 761 N N . PHE A 1 91 ? 44.780 -10.705 12.545 1.00 84.75 91 PHE A N 1
ATOM 762 C CA . PHE A 1 91 ? 45.928 -10.745 13.447 1.00 84.75 91 PHE A CA 1
ATOM 763 C C . PHE A 1 91 ? 46.894 -11.893 13.115 1.00 84.75 91 PHE A C 1
ATOM 765 O O . PHE A 1 91 ? 48.105 -11.694 13.130 1.00 84.75 91 PHE A O 1
ATOM 772 N N . SER A 1 92 ? 46.389 -13.067 12.724 1.00 83.25 92 SER A N 1
ATOM 773 C CA . SER A 1 92 ? 47.222 -14.179 12.245 1.00 83.25 92 SER A CA 1
ATOM 774 C C . SER A 1 92 ? 48.010 -13.820 10.982 1.00 83.25 92 SER A C 1
ATOM 776 O O . SER A 1 92 ? 49.183 -14.183 10.874 1.00 83.25 92 SER A O 1
ATOM 778 N N . LEU A 1 93 ? 47.409 -13.075 10.045 1.00 80.50 93 LEU A N 1
ATOM 779 C CA . LEU A 1 93 ? 48.118 -12.559 8.867 1.00 80.50 93 LEU A CA 1
ATOM 780 C C . LEU A 1 93 ? 49.238 -11.591 9.265 1.00 80.50 93 LEU A C 1
ATOM 782 O O . LEU A 1 93 ? 50.354 -11.705 8.762 1.00 80.50 93 LEU A O 1
ATOM 786 N N . TYR A 1 94 ? 48.965 -10.687 10.211 1.00 84.12 94 TYR A N 1
ATOM 787 C CA . TYR A 1 94 ? 49.982 -9.788 10.756 1.00 84.12 94 TYR A CA 1
ATOM 788 C C . TYR A 1 94 ? 51.149 -10.559 11.387 1.00 84.12 94 TYR A C 1
ATOM 790 O O . TYR A 1 94 ? 52.296 -10.275 11.061 1.00 84.12 94 TYR A O 1
ATOM 798 N N . LEU A 1 95 ? 50.878 -11.567 12.225 1.00 83.56 95 LEU A N 1
ATOM 799 C CA . LEU A 1 95 ? 51.920 -12.389 12.854 1.00 83.56 95 LEU A CA 1
ATOM 800 C C . LEU A 1 95 ? 52.753 -13.170 11.831 1.00 83.56 95 LEU A C 1
ATOM 802 O O . LEU A 1 95 ? 53.965 -13.268 11.984 1.00 83.56 95 LEU A O 1
ATOM 806 N N . THR A 1 96 ? 52.124 -13.670 10.766 1.00 83.88 96 THR A N 1
ATOM 807 C CA . THR A 1 96 ? 52.830 -14.348 9.666 1.00 83.88 96 THR A CA 1
ATOM 808 C C . THR A 1 96 ? 53.822 -13.409 8.975 1.00 83.88 96 THR A C 1
ATOM 810 O O . THR A 1 96 ? 54.925 -13.818 8.624 1.00 83.88 96 THR A O 1
ATOM 813 N N . TRP A 1 97 ? 53.448 -12.139 8.801 1.00 85.94 97 TRP A N 1
ATOM 814 C CA . TRP A 1 97 ? 54.318 -11.119 8.217 1.00 85.94 97 TRP A CA 1
ATOM 815 C C . TRP A 1 97 ? 55.410 -10.634 9.186 1.00 85.94 97 TRP A C 1
ATOM 817 O O . TRP A 1 97 ? 56.570 -10.525 8.795 1.00 85.94 97 TRP A O 1
ATOM 827 N N . ALA A 1 98 ? 55.059 -10.346 10.443 1.00 89.56 98 ALA A N 1
ATOM 828 C CA . ALA A 1 98 ? 55.966 -9.740 11.423 1.00 89.56 98 ALA A CA 1
ATOM 829 C C . ALA A 1 98 ? 56.911 -10.743 12.109 1.00 89.56 98 ALA A C 1
ATOM 831 O O . ALA A 1 98 ? 57.957 -10.338 12.618 1.00 89.56 98 ALA A O 1
ATOM 832 N N . CYS A 1 99 ? 56.570 -12.033 12.146 1.00 87.94 99 CYS A N 1
ATOM 833 C CA . CYS A 1 99 ? 57.340 -13.062 12.844 1.00 87.94 99 CYS A CA 1
ATOM 834 C C . CYS A 1 99 ? 57.704 -14.218 11.892 1.00 87.94 99 CYS A C 1
ATOM 836 O O . CYS A 1 99 ? 56.930 -15.171 11.760 1.00 87.94 99 CYS A O 1
ATOM 838 N N . PRO A 1 100 ? 58.891 -14.186 11.251 1.00 81.31 100 PRO A N 1
ATOM 839 C CA . PRO A 1 100 ? 59.371 -15.284 10.414 1.00 81.31 100 PRO A CA 1
ATOM 840 C C . PRO A 1 100 ? 59.423 -16.597 11.209 1.00 81.31 100 PRO A C 1
ATOM 842 O O . PRO A 1 100 ? 60.113 -16.689 12.221 1.00 81.31 100 PRO A O 1
ATOM 845 N N . GLY A 1 101 ? 58.670 -17.607 10.767 1.00 77.00 101 GLY A N 1
ATOM 846 C CA . GLY A 1 101 ? 58.524 -18.892 11.466 1.00 77.00 101 GLY A CA 1
ATOM 847 C C . GLY A 1 101 ? 57.236 -19.041 12.286 1.00 77.00 101 GLY A C 1
ATOM 848 O O . GLY A 1 101 ? 56.983 -20.125 12.812 1.00 77.00 101 GLY A O 1
ATOM 849 N N . TYR A 1 102 ? 56.389 -18.007 12.364 1.00 78.44 102 TYR A N 1
ATOM 850 C CA . TYR A 1 102 ? 55.032 -18.154 12.889 1.00 78.44 102 TYR A CA 1
ATOM 851 C C . TYR A 1 102 ? 54.213 -19.073 11.978 1.00 78.44 102 TYR A C 1
ATOM 853 O O . TYR A 1 102 ? 53.962 -18.768 10.813 1.00 78.44 102 TYR A O 1
ATOM 861 N N . SER A 1 103 ? 53.777 -20.200 12.532 1.00 71.50 103 SER A N 1
ATOM 862 C CA . SER A 1 103 ? 52.746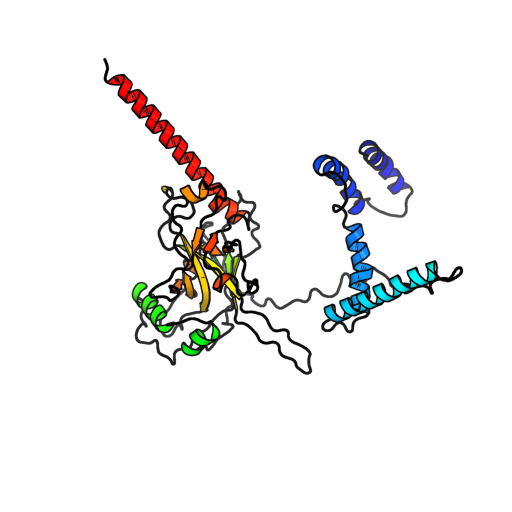 -21.043 11.941 1.00 71.50 103 SER A CA 1
ATOM 863 C C . SER A 1 103 ? 51.433 -20.719 12.651 1.00 71.50 103 SER A C 1
ATOM 865 O O . SER A 1 103 ? 51.364 -20.828 13.879 1.00 71.50 103 SER A O 1
ATOM 867 N N . PRO A 1 104 ? 50.385 -20.291 11.927 1.00 68.56 104 PRO A N 1
ATOM 868 C CA . PRO A 1 104 ? 49.067 -20.164 12.520 1.00 68.56 104 PRO A CA 1
ATOM 869 C C . PRO A 1 104 ? 48.700 -21.492 13.183 1.00 68.56 104 PRO A C 1
ATOM 871 O O . PRO A 1 104 ? 48.769 -22.545 12.543 1.00 68.56 104 PRO A O 1
ATOM 874 N N . GLY A 1 105 ? 48.304 -21.458 14.459 1.00 63.44 105 GLY A N 1
ATOM 875 C CA . GLY A 1 105 ? 47.601 -22.594 15.048 1.00 63.44 105 GLY A CA 1
ATOM 876 C C . GLY A 1 105 ? 46.422 -22.916 14.137 1.00 63.44 105 GLY A C 1
ATOM 877 O O . GLY A 1 105 ? 45.770 -21.980 13.669 1.00 63.44 105 GLY A O 1
ATOM 878 N N . GLN A 1 106 ? 46.206 -24.195 13.809 1.00 48.81 106 GLN A N 1
ATOM 879 C CA . GLN A 1 106 ? 45.150 -24.573 12.872 1.00 48.81 106 GLN A CA 1
ATOM 880 C C . GLN A 1 106 ? 43.834 -23.954 13.346 1.00 48.81 106 GLN A C 1
ATOM 882 O O . GLN A 1 106 ? 43.273 -24.362 14.364 1.00 48.81 106 GLN A O 1
ATOM 887 N N . GLY A 1 107 ? 43.374 -22.920 12.635 1.00 52.09 107 GLY A N 1
ATOM 888 C CA . GLY A 1 107 ? 42.030 -22.394 12.812 1.00 52.09 107 GLY A CA 1
ATOM 889 C C . GLY A 1 107 ? 41.048 -23.556 12.702 1.00 52.09 107 GLY A C 1
ATOM 890 O O . GLY A 1 107 ? 41.355 -24.531 12.021 1.00 52.09 107 GLY A O 1
ATOM 891 N N . TYR A 1 108 ? 39.930 -23.461 13.427 1.00 47.75 108 TYR A N 1
ATOM 892 C CA . TYR A 1 108 ? 38.854 -24.457 13.519 1.00 47.75 108 TYR A CA 1
ATOM 893 C C . TYR A 1 108 ? 39.038 -25.685 12.603 1.00 47.75 108 TYR A C 1
ATOM 895 O O . TYR A 1 108 ? 38.702 -25.653 11.418 1.00 47.75 108 TYR A O 1
ATOM 903 N N . GLN A 1 109 ? 39.584 -26.776 13.149 1.00 42.66 109 GLN A N 1
ATOM 904 C CA . GLN A 1 109 ? 39.589 -28.055 12.450 1.00 42.66 109 GLN A CA 1
ATOM 905 C C . GLN A 1 109 ? 38.141 -28.539 12.338 1.00 42.66 109 GLN A C 1
ATOM 907 O O . GLN A 1 109 ? 37.482 -28.815 13.343 1.00 42.66 109 GLN A O 1
ATOM 912 N N . ARG A 1 110 ? 37.643 -28.634 11.102 1.00 41.50 110 ARG A N 1
ATOM 913 C CA . ARG A 1 110 ? 36.360 -29.270 10.790 1.00 41.50 110 ARG A CA 1
ATOM 914 C C . ARG A 1 110 ? 36.401 -30.711 11.330 1.00 41.50 110 ARG A C 1
ATOM 916 O O . ARG A 1 110 ? 37.282 -31.458 10.905 1.00 41.50 110 ARG A O 1
ATOM 923 N N . PRO A 1 111 ? 35.495 -31.126 12.235 1.00 40.06 111 PRO A N 1
ATOM 924 C CA . PRO A 1 111 ? 35.468 -32.506 12.704 1.00 40.06 111 PRO A CA 1
ATOM 925 C C . PRO A 1 111 ? 35.213 -33.435 11.513 1.00 40.06 111 PRO A C 1
ATOM 927 O O . PRO A 1 111 ? 34.274 -33.211 10.748 1.00 40.06 111 PRO A O 1
ATOM 930 N N . SER A 1 112 ? 36.041 -34.466 11.349 1.00 41.00 112 SER A N 1
ATOM 931 C CA . SER A 1 112 ? 35.967 -35.424 10.235 1.00 41.00 112 SER A CA 1
ATOM 932 C C . SER A 1 112 ? 34.748 -36.354 10.287 1.00 41.00 112 SER A C 1
ATOM 934 O O . SER A 1 112 ? 34.504 -37.069 9.325 1.00 41.00 112 SER A O 1
ATOM 936 N N . ASN A 1 113 ? 33.984 -36.337 11.385 1.00 42.62 113 ASN A N 1
ATOM 937 C CA . ASN A 1 113 ? 32.885 -37.273 11.654 1.00 42.62 113 ASN A CA 1
ATOM 938 C C . ASN A 1 113 ? 31.499 -36.612 11.641 1.00 42.62 113 ASN A C 1
ATOM 940 O O . ASN A 1 113 ? 30.620 -37.017 12.394 1.00 42.62 113 ASN A O 1
ATOM 944 N N . VAL A 1 114 ? 31.290 -35.574 10.832 1.00 42.03 114 VAL A N 1
ATOM 945 C CA . VAL A 1 114 ? 29.939 -35.031 10.642 1.00 42.03 114 VAL A CA 1
ATOM 946 C C . VAL A 1 114 ? 29.492 -35.415 9.248 1.00 42.03 114 VAL A C 1
ATOM 948 O O . VAL A 1 114 ? 29.944 -34.811 8.279 1.00 42.03 114 VAL A O 1
ATOM 951 N N . ASP A 1 115 ? 28.662 -36.450 9.181 1.00 40.88 115 ASP A N 1
ATOM 952 C CA . ASP A 1 115 ? 27.904 -36.826 7.996 1.00 40.88 115 ASP A CA 1
ATOM 953 C C . ASP A 1 115 ? 27.096 -35.608 7.516 1.00 40.88 115 ASP A C 1
ATOM 955 O O . ASP A 1 115 ? 26.475 -34.903 8.319 1.00 40.88 115 ASP A O 1
ATOM 959 N N . TRP A 1 116 ? 27.226 -35.269 6.235 1.00 48.25 116 TRP A N 1
ATOM 960 C CA . TRP A 1 116 ? 26.657 -34.048 5.654 1.00 48.25 116 TRP A CA 1
ATOM 961 C C . TRP A 1 116 ? 25.261 -34.259 5.067 1.00 48.25 116 TRP A C 1
ATOM 963 O O . TRP A 1 116 ? 24.634 -33.262 4.708 1.00 48.25 116 TRP A O 1
ATOM 973 N N . ASP A 1 117 ? 24.770 -35.500 5.046 1.00 39.12 117 ASP A N 1
ATOM 974 C CA . ASP A 1 117 ? 23.556 -35.870 4.314 1.00 39.12 117 ASP A CA 1
ATOM 975 C C . ASP A 1 117 ? 22.294 -36.008 5.195 1.00 39.12 117 ASP A C 1
ATOM 977 O O . ASP A 1 117 ? 21.218 -36.281 4.676 1.00 39.12 117 ASP A O 1
ATOM 981 N N . ASP A 1 118 ? 22.365 -35.739 6.506 1.00 39.47 118 ASP A N 1
ATOM 982 C CA . ASP A 1 118 ? 21.231 -35.929 7.439 1.00 39.47 118 ASP A CA 1
ATOM 983 C C . ASP A 1 118 ? 20.609 -34.614 7.959 1.00 39.47 118 ASP A C 1
ATOM 985 O O . ASP A 1 118 ? 20.399 -34.446 9.157 1.00 39.47 118 ASP A O 1
ATOM 989 N N . TRP A 1 119 ? 20.378 -33.619 7.090 1.00 44.81 119 TRP A N 1
ATOM 990 C CA . TRP A 1 119 ? 19.658 -32.382 7.475 1.00 44.81 119 TRP A CA 1
ATOM 991 C C . TRP A 1 119 ? 18.668 -31.839 6.429 1.00 44.81 119 TRP A C 1
ATOM 993 O O . TRP A 1 119 ? 18.165 -30.731 6.604 1.00 44.81 119 TRP A O 1
ATOM 1003 N N . ASP A 1 120 ? 18.296 -32.616 5.406 1.00 39.69 120 ASP A N 1
ATOM 1004 C CA . ASP A 1 120 ? 17.143 -32.273 4.546 1.00 39.69 120 ASP A CA 1
ATOM 1005 C C . ASP A 1 120 ? 15.781 -32.559 5.221 1.00 39.69 120 ASP A C 1
ATOM 1007 O O . ASP A 1 120 ? 14.725 -32.409 4.609 1.00 39.69 120 ASP A O 1
ATOM 1011 N N . GLN A 1 121 ? 15.772 -32.927 6.507 1.00 41.47 121 GLN A N 1
ATOM 1012 C CA . GLN A 1 121 ? 14.559 -33.162 7.296 1.00 41.47 121 GLN A CA 1
ATOM 1013 C C . GLN A 1 121 ? 14.659 -32.531 8.692 1.00 41.47 121 GLN A C 1
ATOM 1015 O O . GLN A 1 121 ? 14.806 -33.243 9.677 1.00 41.47 121 GLN A O 1
ATOM 1020 N N . ALA A 1 122 ? 14.593 -31.198 8.786 1.00 33.62 122 ALA A N 1
ATOM 1021 C CA . ALA A 1 122 ? 13.966 -30.473 9.907 1.00 33.62 122 ALA A CA 1
ATOM 1022 C C . ALA A 1 122 ? 14.207 -28.961 9.789 1.00 33.62 122 ALA A C 1
ATOM 1024 O O . ALA A 1 122 ? 15.292 -28.465 10.089 1.00 33.62 122 ALA A O 1
ATOM 1025 N N . ASP A 1 123 ? 13.176 -28.259 9.323 1.00 32.38 123 ASP A N 1
ATOM 1026 C CA . ASP A 1 123 ? 12.622 -27.007 9.874 1.00 32.38 123 ASP A CA 1
ATOM 1027 C C . ASP A 1 123 ? 11.960 -26.199 8.748 1.00 32.38 123 ASP A C 1
ATOM 1029 O O . ASP A 1 123 ? 12.232 -25.017 8.531 1.00 32.38 123 ASP A O 1
ATOM 1033 N N . ASP A 1 124 ? 11.023 -26.850 8.053 1.00 32.03 124 ASP A N 1
ATOM 1034 C CA . ASP A 1 124 ? 9.842 -26.147 7.571 1.00 32.03 124 ASP A CA 1
ATOM 1035 C C . ASP A 1 124 ? 8.982 -25.870 8.810 1.00 32.03 124 ASP A C 1
ATOM 1037 O O . ASP A 1 124 ? 8.206 -26.710 9.281 1.00 32.03 124 ASP A O 1
ATOM 1041 N N . VAL A 1 125 ? 9.236 -24.727 9.450 1.00 30.88 125 VAL A N 1
ATOM 1042 C CA . VAL A 1 125 ? 8.395 -24.244 10.543 1.00 30.88 125 VAL A CA 1
ATOM 1043 C C . VAL A 1 125 ? 7.086 -23.791 9.916 1.00 30.88 125 VAL A C 1
ATOM 1045 O O . VAL A 1 125 ? 6.890 -22.618 9.599 1.00 30.88 125 VAL A O 1
ATOM 1048 N N . ASN A 1 126 ? 6.198 -24.772 9.780 1.00 31.95 126 ASN A N 1
ATOM 1049 C CA . ASN A 1 126 ? 4.760 -24.623 9.682 1.00 31.95 126 ASN A CA 1
ATOM 1050 C C . ASN A 1 126 ? 4.283 -23.573 10.693 1.00 31.95 126 ASN A C 1
ATOM 1052 O O . ASN A 1 126 ? 4.153 -23.829 11.891 1.00 31.95 126 ASN A O 1
ATOM 1056 N N . GLY A 1 127 ? 4.020 -22.374 10.186 1.00 30.92 127 GLY A N 1
ATOM 1057 C CA . GLY A 1 127 ? 3.190 -21.372 10.830 1.00 30.92 127 GLY A CA 1
ATOM 1058 C C . GLY A 1 127 ? 1.766 -21.492 10.308 1.00 30.92 127 GLY A C 1
ATOM 1059 O O . GLY A 1 127 ? 1.362 -20.669 9.499 1.00 30.92 127 GLY A O 1
ATOM 1060 N N . GLU A 1 128 ? 1.065 -22.531 10.766 1.00 30.27 128 GLU A N 1
ATOM 1061 C CA . GLU A 1 128 ? -0.397 -22.669 10.863 1.00 30.27 128 GLU A CA 1
ATOM 1062 C C . GLU A 1 128 ? -1.244 -21.844 9.866 1.00 30.27 128 GLU A C 1
ATOM 1064 O O . GLU A 1 128 ? -1.745 -20.765 10.194 1.00 30.27 128 GLU A O 1
ATOM 1069 N N . GLU A 1 129 ? -1.518 -22.410 8.689 1.00 29.22 129 GLU A N 1
ATOM 1070 C CA . GLU A 1 129 ? -2.749 -22.115 7.949 1.00 29.22 129 GLU A CA 1
ATOM 1071 C C . GLU A 1 129 ? -3.795 -23.174 8.311 1.00 29.22 129 GLU A C 1
ATOM 1073 O O . GLU A 1 129 ? -3.852 -24.255 7.741 1.00 29.22 129 GLU A O 1
ATOM 1078 N N . ASN A 1 130 ? -4.614 -22.864 9.319 1.00 30.03 130 ASN A N 1
ATOM 1079 C CA . ASN A 1 130 ? -5.878 -23.556 9.547 1.00 30.03 130 ASN A CA 1
ATOM 1080 C C . ASN A 1 130 ? -6.986 -22.803 8.811 1.00 30.03 130 ASN A C 1
ATOM 1082 O O . ASN A 1 130 ? -7.249 -21.634 9.118 1.00 30.03 130 ASN A O 1
ATOM 1086 N N . GLY A 1 131 ? -7.667 -23.492 7.901 1.00 29.19 131 GLY A N 1
ATOM 1087 C CA . GLY A 1 131 ? -8.856 -22.977 7.242 1.00 29.19 131 GLY A CA 1
ATOM 1088 C C . GLY A 1 131 ? -9.399 -23.892 6.156 1.00 29.19 131 GLY A C 1
ATOM 1089 O O . GLY A 1 131 ? -9.588 -23.418 5.044 1.00 29.19 131 GLY A O 1
ATOM 1090 N N . ASP A 1 132 ? -9.671 -25.158 6.487 1.00 31.84 132 ASP A N 1
ATOM 1091 C CA . ASP A 1 132 ? -10.616 -25.969 5.716 1.00 31.84 132 ASP A CA 1
ATOM 1092 C C . ASP A 1 132 ? -11.972 -25.255 5.710 1.00 31.84 132 ASP A C 1
ATOM 1094 O O . ASP A 1 132 ? -12.617 -25.061 6.747 1.00 31.84 132 ASP A O 1
ATOM 1098 N N . GLY A 1 133 ? -12.364 -24.823 4.521 1.00 30.69 133 GLY A N 1
ATOM 1099 C CA . GLY A 1 133 ? -13.659 -24.260 4.199 1.00 30.69 133 GLY A CA 1
ATOM 1100 C C . GLY A 1 133 ? -14.008 -24.737 2.805 1.00 30.69 133 GLY A C 1
ATOM 1101 O O . GLY A 1 133 ? -13.684 -24.069 1.830 1.00 30.69 133 GLY A O 1
ATOM 1102 N N . ASP A 1 134 ? -14.598 -25.926 2.760 1.00 35.16 134 ASP A N 1
ATOM 1103 C CA . ASP A 1 134 ? -15.363 -26.467 1.642 1.00 35.16 134 ASP A CA 1
ATOM 1104 C C . ASP A 1 134 ? -16.180 -25.340 0.985 1.00 35.16 134 ASP A C 1
ATOM 1106 O O . ASP A 1 134 ? -16.957 -24.654 1.659 1.00 35.16 134 ASP A O 1
ATOM 1110 N N . SER A 1 135 ? -15.935 -25.082 -0.297 1.00 34.50 135 SER A N 1
ATOM 1111 C CA . SER A 1 135 ? -16.781 -24.205 -1.104 1.00 34.50 135 SER A CA 1
ATOM 1112 C C . SER A 1 135 ? -16.991 -24.879 -2.445 1.00 34.50 135 SER A C 1
ATOM 1114 O O . SER A 1 135 ? -16.038 -25.151 -3.170 1.00 34.50 135 SER A O 1
ATOM 1116 N N . ASP A 1 136 ? -18.261 -25.194 -2.677 1.00 32.00 136 ASP A N 1
ATOM 1117 C CA . ASP A 1 136 ? -18.811 -25.768 -3.888 1.00 32.00 136 ASP A CA 1
ATOM 1118 C C . ASP A 1 136 ? -18.324 -25.004 -5.128 1.00 32.00 136 ASP A C 1
ATOM 1120 O O . ASP A 1 136 ? -18.348 -23.770 -5.165 1.00 32.00 136 ASP A O 1
ATOM 1124 N N . ASP A 1 137 ? -17.898 -25.760 -6.140 1.00 33.50 137 ASP A N 1
ATOM 1125 C CA . ASP A 1 137 ? -17.528 -25.269 -7.465 1.00 33.50 137 ASP A CA 1
ATOM 1126 C C . ASP A 1 137 ? -18.756 -24.650 -8.162 1.00 33.50 137 ASP A C 1
ATOM 1128 O O . ASP A 1 137 ? -19.474 -25.310 -8.919 1.00 33.50 137 ASP A O 1
ATOM 1132 N N . GLU A 1 138 ? -19.008 -23.366 -7.917 1.00 35.97 138 GLU A N 1
ATOM 1133 C CA . GLU A 1 138 ? -19.784 -22.524 -8.825 1.00 35.97 138 GLU A CA 1
ATOM 1134 C C . GLU A 1 138 ? -18.818 -21.901 -9.846 1.00 35.97 138 GLU A C 1
ATOM 1136 O O . GLU A 1 138 ? -17.830 -21.263 -9.488 1.00 35.97 138 GLU A O 1
ATOM 1141 N N . GLU A 1 139 ? -19.077 -22.126 -11.137 1.00 38.12 139 GLU A N 1
ATOM 1142 C CA . GLU A 1 139 ? -18.298 -21.583 -12.255 1.00 38.12 139 GLU A CA 1
ATOM 1143 C C . GLU A 1 139 ? -18.252 -20.039 -12.197 1.00 38.12 139 GLU A C 1
ATOM 1145 O O . GLU A 1 139 ? -19.177 -19.358 -12.644 1.00 38.12 139 GLU A O 1
ATOM 1150 N N . GLU A 1 140 ? -17.175 -19.472 -11.641 1.00 38.50 140 GLU A N 1
ATOM 1151 C CA . GLU A 1 140 ? -16.975 -18.021 -11.557 1.00 38.50 140 GLU A CA 1
ATOM 1152 C C . GLU A 1 140 ? -16.429 -17.428 -12.872 1.00 38.50 140 GLU A C 1
ATOM 1154 O O . GLU A 1 140 ? -15.486 -17.928 -13.493 1.00 38.50 140 GLU A O 1
ATOM 1159 N N . ASP A 1 141 ? -17.030 -16.311 -13.281 1.00 34.78 141 ASP A N 1
ATOM 1160 C CA . ASP A 1 141 ? -16.685 -15.507 -14.455 1.00 34.78 141 ASP A CA 1
ATOM 1161 C C . ASP A 1 141 ? -15.211 -15.018 -14.396 1.00 34.78 141 ASP A C 1
ATOM 1163 O O . ASP A 1 141 ? -14.840 -14.296 -13.463 1.00 34.78 141 ASP A O 1
ATOM 1167 N N . PRO A 1 142 ? -14.341 -15.359 -15.374 1.00 49.88 142 PRO A N 1
ATOM 1168 C CA . PRO A 1 142 ? -12.884 -15.169 -15.295 1.00 49.88 142 PRO A CA 1
ATOM 1169 C C . PRO A 1 142 ? -12.390 -13.709 -15.240 1.00 49.88 142 PRO A C 1
ATOM 1171 O O . PRO A 1 142 ? -11.179 -13.478 -15.182 1.00 49.88 142 PRO A O 1
ATOM 1174 N N . GLU A 1 143 ? -13.280 -12.713 -15.274 1.00 57.81 143 GLU A N 1
ATOM 1175 C CA . GLU A 1 143 ? -12.932 -11.288 -15.203 1.00 57.81 143 GLU A CA 1
ATOM 1176 C C . GLU A 1 143 ? -13.174 -10.636 -13.827 1.00 57.81 143 GLU A C 1
ATOM 1178 O O . GLU A 1 143 ? -12.723 -9.502 -13.611 1.00 57.81 143 GLU A O 1
ATOM 1183 N N . GLN A 1 144 ? -13.833 -11.314 -12.879 1.00 71.06 144 GLN A N 1
ATOM 1184 C CA . GLN A 1 144 ? -14.203 -10.715 -11.594 1.00 71.06 144 GLN A CA 1
ATOM 1185 C C . GLN A 1 144 ? -13.098 -10.871 -10.535 1.00 71.06 144 GLN A C 1
ATOM 1187 O O . GLN A 1 144 ? -12.492 -11.925 -10.369 1.00 71.06 144 GLN A O 1
ATOM 1192 N N . ILE A 1 145 ? -12.802 -9.787 -9.812 1.00 85.38 145 ILE A N 1
ATOM 1193 C CA . ILE A 1 145 ? -11.831 -9.807 -8.711 1.00 85.38 145 ILE A CA 1
ATOM 1194 C C . ILE A 1 145 ? -12.533 -10.357 -7.474 1.00 85.38 145 ILE A C 1
ATOM 1196 O O . ILE A 1 145 ? -13.460 -9.729 -6.958 1.00 85.38 145 ILE A O 1
ATOM 1200 N N . THR A 1 146 ? -12.057 -11.494 -6.976 1.00 90.25 146 THR A N 1
ATOM 1201 C CA . THR A 1 146 ? -12.489 -12.047 -5.690 1.00 90.25 146 THR A CA 1
ATOM 1202 C C . THR A 1 146 ? -11.464 -11.743 -4.604 1.00 90.25 146 THR A C 1
ATOM 1204 O O . THR A 1 146 ? -10.364 -11.244 -4.862 1.00 90.25 146 THR A O 1
ATOM 1207 N N . TYR A 1 147 ? -11.830 -11.976 -3.347 1.00 93.25 147 TYR A N 1
ATOM 1208 C CA . TYR A 1 147 ? -10.933 -11.734 -2.226 1.00 93.25 147 TYR A CA 1
ATOM 1209 C C . TYR A 1 147 ? -11.153 -12.735 -1.097 1.00 93.25 147 TYR A C 1
ATOM 1211 O O . TYR A 1 147 ? -12.264 -13.196 -0.853 1.00 93.25 147 TYR A O 1
ATOM 1219 N N . ASN A 1 148 ? -10.089 -12.993 -0.341 1.00 93.25 148 ASN A N 1
ATOM 1220 C CA . ASN A 1 148 ? -10.118 -13.739 0.905 1.00 93.25 148 ASN A CA 1
ATOM 1221 C C . ASN A 1 148 ? -9.768 -12.819 2.086 1.00 93.25 148 ASN A C 1
ATOM 1223 O O . ASN A 1 148 ? -8.863 -11.977 2.029 1.00 93.25 148 ASN A O 1
ATOM 1227 N N . ILE A 1 149 ? -10.500 -12.979 3.184 1.00 93.56 149 ILE A N 1
ATOM 1228 C CA . ILE A 1 149 ? -10.256 -12.301 4.451 1.00 93.56 149 ILE A CA 1
ATOM 1229 C C . ILE A 1 149 ? -10.449 -13.294 5.592 1.00 93.56 149 ILE A C 1
ATOM 1231 O O . ILE A 1 149 ? -11.350 -14.128 5.555 1.00 93.56 149 ILE A O 1
ATOM 1235 N N . ALA A 1 150 ? -9.620 -13.180 6.631 1.00 90.69 150 ALA A N 1
ATOM 1236 C CA . ALA A 1 150 ? -9.711 -14.059 7.791 1.00 90.69 150 ALA A CA 1
ATOM 1237 C C . ALA A 1 150 ? -11.139 -14.076 8.361 1.00 90.69 150 ALA A C 1
ATOM 1239 O O . ALA A 1 150 ? -11.747 -13.022 8.552 1.00 90.69 150 ALA A O 1
ATOM 1240 N N . ALA A 1 151 ? -11.649 -15.264 8.697 1.00 88.44 151 ALA A N 1
ATOM 1241 C CA . ALA A 1 151 ? -12.995 -15.412 9.251 1.00 88.44 151 ALA A CA 1
ATOM 1242 C C . ALA A 1 151 ? -13.179 -14.632 10.566 1.00 88.44 151 ALA A C 1
ATOM 1244 O O . ALA A 1 151 ? -14.258 -14.111 10.851 1.00 88.44 151 ALA A O 1
ATOM 1245 N N . ARG A 1 152 ? -12.110 -14.523 11.369 1.00 91.31 152 ARG A N 1
ATOM 1246 C CA . ARG A 1 152 ? -12.110 -13.796 12.643 1.00 91.31 152 ARG A CA 1
ATOM 1247 C C . ARG A 1 152 ? -11.298 -12.500 12.541 1.00 91.31 152 ARG A C 1
ATOM 1249 O O . ARG A 1 152 ? -10.162 -12.533 12.061 1.00 91.31 152 ARG A O 1
ATOM 1256 N N . PRO A 1 153 ? -11.831 -11.364 13.028 1.00 93.81 153 PRO A N 1
ATOM 1257 C CA . PRO A 1 153 ? -11.092 -10.110 13.061 1.00 93.81 153 PRO A CA 1
ATOM 1258 C C . PRO A 1 153 ? -9.916 -10.199 14.035 1.00 93.81 153 PRO A C 1
ATOM 1260 O O . PRO A 1 153 ? -10.052 -10.666 15.166 1.00 93.81 153 PRO A O 1
ATOM 1263 N N . ALA A 1 154 ? -8.760 -9.692 13.610 1.00 92.38 154 ALA A N 1
ATOM 1264 C CA . ALA A 1 154 ? -7.571 -9.604 14.453 1.00 92.38 154 ALA A CA 1
ATOM 1265 C C . ALA A 1 154 ? -7.739 -8.582 15.592 1.00 92.38 154 ALA A C 1
ATOM 1267 O O . ALA A 1 154 ? -7.087 -8.696 16.629 1.00 92.38 154 ALA A O 1
ATOM 1268 N N . TYR A 1 155 ? -8.614 -7.594 15.391 1.00 93.19 155 TYR A N 1
ATOM 1269 C CA . TYR A 1 155 ? -8.980 -6.579 16.371 1.00 93.19 155 TYR A CA 1
ATOM 1270 C C . TYR A 1 155 ? -10.510 -6.606 16.549 1.00 93.19 155 TYR A C 1
ATOM 1272 O O . TYR A 1 155 ? -11.217 -5.866 15.870 1.00 93.19 155 TYR A O 1
ATOM 1280 N N . PRO A 1 156 ? -11.056 -7.500 17.392 1.00 91.62 156 PRO A N 1
ATOM 1281 C CA . PRO A 1 156 ? -12.486 -7.823 17.384 1.00 91.62 156 PRO A CA 1
ATOM 1282 C C . PRO A 1 156 ? -13.398 -6.752 17.995 1.00 91.62 156 PRO A C 1
ATOM 1284 O O . PRO A 1 156 ? -14.593 -6.753 17.721 1.00 91.62 156 PRO A O 1
ATOM 1287 N N . ASN A 1 157 ? -12.864 -5.878 18.851 1.00 93.00 157 ASN A N 1
ATOM 1288 C CA . ASN A 1 157 ? -13.672 -5.025 19.720 1.00 93.00 157 ASN A CA 1
ATOM 1289 C C . ASN A 1 157 ? -13.139 -3.587 19.770 1.00 93.00 157 ASN A C 1
ATOM 1291 O O . ASN A 1 157 ? -12.792 -3.084 20.836 1.00 93.00 157 ASN A O 1
ATOM 1295 N N . LEU A 1 158 ? -13.016 -2.941 18.611 1.00 94.75 158 LEU A N 1
ATOM 1296 C CA . LEU A 1 158 ? -12.552 -1.556 18.535 1.00 94.75 158 LEU A CA 1
ATOM 1297 C C . LEU A 1 158 ? -13.725 -0.582 18.653 1.00 94.75 158 LEU A C 1
ATOM 1299 O O . LEU A 1 158 ? -14.698 -0.700 17.910 1.00 94.75 158 LEU A O 1
ATOM 1303 N N . SER A 1 159 ? -13.635 0.394 19.558 1.00 95.00 159 SER A N 1
ATOM 1304 C CA . SER A 1 159 ? -14.530 1.557 19.535 1.00 95.00 159 SER A CA 1
ATOM 1305 C C . SER A 1 159 ? -14.136 2.538 18.425 1.00 95.00 159 SER A C 1
ATOM 1307 O O . SER A 1 159 ? -13.016 2.494 17.918 1.00 95.00 159 SER A O 1
ATOM 1309 N N . ALA A 1 160 ? -15.025 3.469 18.068 1.00 93.31 160 ALA A N 1
ATOM 1310 C CA . ALA A 1 160 ? -14.682 4.536 17.123 1.00 93.31 160 ALA A CA 1
ATOM 1311 C C . ALA A 1 160 ? -13.474 5.370 17.595 1.00 93.31 160 ALA A C 1
ATOM 1313 O O . ALA A 1 160 ? -12.592 5.684 16.802 1.00 93.31 160 ALA A O 1
ATOM 1314 N N . SER A 1 161 ? -13.384 5.647 18.900 1.00 94.19 161 SER A N 1
ATOM 1315 C CA . SER A 1 161 ? -12.247 6.367 19.484 1.00 94.19 161 SER A CA 1
ATOM 1316 C C . SER A 1 161 ? -10.951 5.543 19.445 1.00 94.19 161 SER A C 1
ATOM 1318 O O . SER A 1 161 ? -9.887 6.087 19.147 1.00 94.19 161 SER A O 1
ATOM 1320 N N . ASP A 1 162 ? -11.020 4.221 19.664 1.00 94.31 162 ASP A N 1
ATOM 1321 C CA . ASP A 1 162 ? -9.863 3.330 19.477 1.00 94.31 162 ASP A CA 1
ATOM 1322 C C . ASP A 1 162 ? -9.379 3.335 18.026 1.00 94.31 162 ASP A C 1
ATOM 1324 O O . ASP A 1 162 ? -8.177 3.297 17.779 1.00 94.31 162 ASP A O 1
ATOM 1328 N N . ILE A 1 163 ? -10.309 3.351 17.068 1.00 95.00 163 ILE A N 1
ATOM 1329 C CA . ILE A 1 163 ? -9.984 3.392 15.643 1.00 95.00 163 ILE A CA 1
ATOM 1330 C C . ILE A 1 163 ? -9.231 4.683 15.321 1.00 95.00 163 ILE A C 1
ATOM 1332 O O . ILE A 1 163 ? -8.135 4.623 14.768 1.00 95.00 163 ILE A O 1
ATOM 1336 N N . GLU A 1 164 ? -9.780 5.832 15.713 1.00 94.75 164 GLU A N 1
ATOM 1337 C CA . GLU A 1 164 ? -9.185 7.145 15.444 1.00 94.75 164 GLU A CA 1
ATOM 1338 C C . GLU A 1 164 ? -7.790 7.289 16.058 1.00 94.75 164 GLU A C 1
ATOM 1340 O O . GLU A 1 164 ? -6.849 7.713 15.388 1.00 94.75 164 GLU A O 1
ATOM 1345 N N . THR A 1 165 ? -7.625 6.851 17.307 1.00 93.44 165 THR A N 1
ATOM 1346 C CA . THR A 1 165 ? -6.344 6.942 18.019 1.00 93.44 165 THR A CA 1
ATOM 1347 C C . THR A 1 165 ? -5.304 5.950 17.503 1.00 93.44 165 THR A C 1
ATOM 1349 O O . THR A 1 165 ? -4.176 6.348 17.226 1.00 93.44 165 THR A O 1
ATOM 1352 N N . LYS A 1 166 ? -5.652 4.666 17.345 1.00 92.81 166 LYS A N 1
ATOM 1353 C CA . LYS A 1 166 ? -4.676 3.615 17.002 1.00 92.81 166 LYS A CA 1
ATOM 1354 C C . LYS A 1 166 ? -4.310 3.607 15.525 1.00 92.81 166 LYS A C 1
ATOM 1356 O O . LYS A 1 166 ? -3.155 3.359 15.195 1.00 92.81 166 LYS A O 1
ATOM 1361 N N . PHE A 1 167 ? -5.274 3.849 14.637 1.00 91.94 167 PHE A N 1
ATOM 1362 C CA . PHE A 1 167 ? -5.038 3.847 13.189 1.00 91.94 167 PHE A CA 1
ATOM 1363 C C . PHE A 1 167 ? -4.702 5.236 12.639 1.00 91.94 167 PHE A C 1
ATOM 1365 O O . PHE A 1 167 ? -4.485 5.367 11.434 1.00 91.94 167 PHE A O 1
ATOM 1372 N N . GLU A 1 168 ? -4.621 6.254 13.504 1.00 89.94 168 GLU A N 1
ATOM 1373 C CA . GLU A 1 168 ? -4.347 7.648 13.135 1.00 89.94 168 GLU A CA 1
ATOM 1374 C C . GLU A 1 168 ? -5.334 8.162 12.073 1.00 89.94 168 GLU A C 1
ATOM 1376 O O . GLU A 1 168 ? -4.950 8.787 11.081 1.00 89.94 168 GLU A O 1
ATOM 1381 N N . VAL A 1 169 ? -6.617 7.849 12.259 1.00 92.06 169 VAL A N 1
ATOM 1382 C CA . VAL A 1 169 ? -7.715 8.308 11.396 1.00 92.06 169 VAL A CA 1
ATOM 1383 C C . VAL A 1 169 ? -8.577 9.326 12.140 1.00 92.06 169 VAL A C 1
ATOM 1385 O O . VAL A 1 169 ? -8.435 9.504 13.347 1.00 92.06 169 VAL A O 1
ATOM 1388 N N . ARG A 1 170 ? -9.449 10.041 11.428 1.00 92.19 170 ARG A N 1
ATOM 1389 C CA . ARG A 1 170 ? -10.295 11.092 12.010 1.00 92.19 170 ARG A CA 1
ATOM 1390 C C . ARG A 1 170 ? -11.721 10.969 11.510 1.00 92.19 170 ARG A C 1
ATOM 1392 O O . ARG A 1 170 ? -11.935 10.510 10.392 1.00 92.19 170 ARG A O 1
ATOM 1399 N N . ASP A 1 171 ? -12.669 11.418 12.323 1.00 92.62 171 ASP A N 1
ATOM 1400 C CA . ASP A 1 171 ? -14.082 11.517 11.962 1.00 92.62 171 ASP A CA 1
ATOM 1401 C C . ASP A 1 171 ? -14.653 10.181 11.446 1.00 92.62 171 ASP A C 1
ATOM 1403 O O . ASP A 1 171 ? -15.437 10.131 10.495 1.00 92.62 171 ASP A O 1
ATOM 1407 N N . PHE A 1 172 ? -14.253 9.063 12.061 1.00 94.81 172 PHE A N 1
ATOM 1408 C CA . PHE A 1 172 ? -14.575 7.720 11.571 1.00 94.81 172 PHE A CA 1
ATOM 1409 C C . PHE A 1 172 ? -16.092 7.505 11.469 1.00 94.81 172 PHE A C 1
ATOM 1411 O O . PHE A 1 172 ? -16.595 7.053 10.440 1.00 94.81 172 PHE A O 1
ATOM 1418 N N . LEU A 1 173 ? -16.838 7.887 12.513 1.00 93.56 173 LEU A N 1
ATOM 1419 C CA . LEU A 1 173 ? -18.300 7.764 12.529 1.00 93.56 173 LEU A CA 1
ATOM 1420 C C . LEU A 1 173 ? -18.980 8.667 11.496 1.00 93.56 173 LEU A C 1
ATOM 1422 O O . LEU A 1 173 ? -20.005 8.279 10.940 1.00 93.56 173 LEU A O 1
ATOM 1426 N N . PHE A 1 174 ? -18.416 9.844 11.209 1.00 93.06 174 PHE A N 1
ATOM 1427 C CA . PHE A 1 174 ? -18.942 10.733 10.175 1.00 93.06 174 PHE A CA 1
ATOM 1428 C C . PHE A 1 174 ? -18.860 10.065 8.799 1.00 93.06 174 PHE A C 1
ATOM 1430 O O . PHE A 1 174 ? -19.879 9.945 8.119 1.00 93.06 174 PHE A O 1
ATOM 1437 N N . TYR A 1 175 ? -17.685 9.549 8.424 1.00 94.25 175 TYR A N 1
ATOM 1438 C CA . TYR A 1 175 ? -17.514 8.858 7.143 1.00 94.25 175 TYR A CA 1
ATOM 1439 C C . TYR A 1 175 ? -18.306 7.551 7.068 1.00 94.25 175 TYR A C 1
ATOM 1441 O O . TYR A 1 175 ? -18.786 7.189 5.995 1.00 94.25 175 TYR A O 1
ATOM 1449 N N . MET A 1 176 ? -18.498 6.866 8.197 1.00 93.38 176 MET A N 1
ATOM 1450 C CA . MET A 1 176 ? -19.355 5.685 8.267 1.00 93.38 176 MET A CA 1
ATOM 1451 C C . MET A 1 176 ? -20.824 6.034 8.016 1.00 93.38 176 MET A C 1
ATOM 1453 O O . MET A 1 176 ? -21.468 5.389 7.192 1.00 93.38 176 MET A O 1
ATOM 1457 N N . ASN A 1 177 ? -21.348 7.084 8.650 1.00 92.12 177 ASN A N 1
ATOM 1458 C CA . ASN A 1 177 ? -22.713 7.552 8.400 1.00 92.12 177 ASN A CA 1
ATOM 1459 C C . ASN A 1 177 ? -22.898 8.048 6.964 1.00 92.12 177 ASN A C 1
ATOM 1461 O O . ASN A 1 177 ? -23.917 7.755 6.341 1.00 92.12 177 ASN A O 1
ATOM 1465 N N . GLN A 1 178 ? -21.898 8.740 6.413 1.00 92.31 178 GLN A N 1
ATOM 1466 C CA . GLN A 1 178 ? -21.899 9.151 5.012 1.00 92.31 178 GLN A CA 1
ATOM 1467 C C . GLN A 1 178 ? -21.963 7.936 4.074 1.00 92.31 178 GLN A C 1
ATOM 1469 O O . GLN A 1 178 ? -22.759 7.935 3.139 1.00 92.31 178 GLN A O 1
ATOM 1474 N N . TYR A 1 179 ? -21.174 6.892 4.340 1.00 93.69 179 TYR A N 1
ATOM 1475 C CA . TYR A 1 179 ? -21.191 5.650 3.566 1.00 93.69 179 TYR A CA 1
ATOM 1476 C C . TYR A 1 179 ? -22.555 4.947 3.633 1.00 93.69 179 TYR A C 1
ATOM 1478 O O . TYR A 1 179 ? -23.111 4.589 2.597 1.00 93.69 179 TYR A O 1
ATOM 1486 N N . LEU A 1 180 ? -23.135 4.803 4.832 1.00 92.12 180 LEU A N 1
ATOM 1487 C CA . LEU A 1 180 ? -24.464 4.202 4.995 1.00 92.12 180 LEU A CA 1
ATOM 1488 C C . LEU A 1 180 ? -25.545 4.982 4.240 1.00 92.12 180 LEU A C 1
ATOM 1490 O O . LEU A 1 180 ? -26.383 4.371 3.582 1.00 92.12 180 LEU A O 1
ATOM 1494 N N . ALA A 1 181 ? -25.507 6.317 4.298 1.00 91.44 181 ALA A N 1
ATOM 1495 C CA . ALA A 1 181 ? -26.455 7.169 3.587 1.00 91.44 181 ALA A CA 1
ATOM 1496 C C . ALA A 1 181 ? -26.315 7.039 2.061 1.00 91.44 181 ALA A C 1
ATOM 1498 O O . ALA A 1 181 ? -27.318 6.894 1.366 1.00 91.44 181 ALA A O 1
ATOM 1499 N N . LEU A 1 182 ? -25.081 7.045 1.545 1.00 91.88 182 LEU A N 1
ATOM 1500 C CA . LEU A 1 182 ? -24.802 6.904 0.111 1.00 91.88 182 LEU A CA 1
ATOM 1501 C C . LEU A 1 182 ? -25.264 5.552 -0.445 1.00 91.88 182 LEU A C 1
ATOM 1503 O O . LEU A 1 182 ? -25.799 5.501 -1.549 1.00 91.88 182 LEU A O 1
ATOM 1507 N N . HIS A 1 183 ? -25.101 4.475 0.326 1.00 89.88 183 HIS A N 1
ATOM 1508 C CA . HIS A 1 183 ? -25.516 3.125 -0.068 1.00 89.88 183 HIS A CA 1
ATOM 1509 C C . HIS A 1 183 ? -26.925 2.743 0.402 1.00 89.88 183 HIS A C 1
ATOM 1511 O O . HIS A 1 183 ? -27.323 1.593 0.240 1.00 89.88 183 HIS A O 1
ATOM 1517 N N . GLN A 1 184 ? -27.683 3.694 0.964 1.00 89.12 184 GLN A N 1
ATOM 1518 C CA . GLN A 1 184 ? -29.067 3.504 1.421 1.00 89.12 184 GLN A CA 1
ATOM 1519 C C . GLN A 1 184 ? -29.227 2.328 2.402 1.00 89.12 184 GLN A C 1
ATOM 1521 O O . GLN A 1 184 ? -30.250 1.644 2.425 1.00 89.12 184 GLN A O 1
ATOM 1526 N N . LEU A 1 185 ? -28.208 2.088 3.230 1.00 86.25 185 LEU A N 1
ATOM 1527 C CA . LEU A 1 185 ? -28.215 1.006 4.208 1.00 86.25 185 LEU A CA 1
ATOM 1528 C C . LEU A 1 185 ? -28.949 1.444 5.485 1.00 86.25 185 LEU A C 1
ATOM 1530 O O . LEU A 1 185 ? -28.682 2.535 6.007 1.00 86.25 185 LEU A O 1
ATOM 1534 N N . PRO A 1 186 ? -29.845 0.605 6.036 1.00 77.00 186 PRO A N 1
ATOM 1535 C CA . PRO A 1 186 ? -30.484 0.894 7.314 1.00 77.00 186 PRO A CA 1
ATOM 1536 C C . PRO A 1 186 ? -29.403 0.903 8.402 1.00 77.00 186 PRO A C 1
ATOM 1538 O O . PRO A 1 186 ? -28.603 -0.017 8.462 1.00 77.00 186 PRO A O 1
ATOM 1541 N N . GLY A 1 187 ? -29.328 1.943 9.240 1.00 72.06 187 GLY A N 1
ATOM 1542 C CA . GLY A 1 187 ? -28.377 1.954 10.367 1.00 72.06 187 GLY A CA 1
ATOM 1543 C C . GLY A 1 187 ? -27.670 3.274 10.676 1.00 72.06 187 GLY A C 1
ATOM 1544 O O . GLY A 1 187 ? -26.987 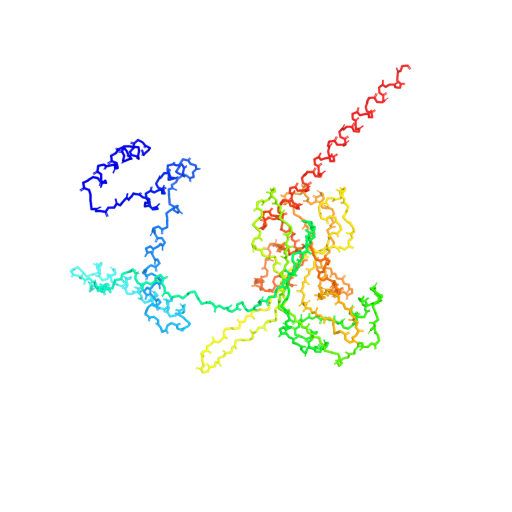3.350 11.694 1.00 72.06 187 GLY A O 1
ATOM 1545 N N . GLY A 1 188 ? -27.865 4.332 9.878 1.00 66.12 188 GLY A N 1
ATOM 1546 C CA . GLY A 1 188 ? -27.212 5.637 10.101 1.00 66.12 188 GLY A CA 1
ATOM 1547 C C . GLY A 1 188 ? -27.510 6.305 11.456 1.00 66.12 188 GLY A C 1
ATOM 1548 O O . GLY A 1 188 ? -26.747 7.149 11.907 1.00 66.12 188 GLY A O 1
ATOM 1549 N N . GLY A 1 189 ? -28.592 5.916 12.141 1.00 68.50 189 GLY A N 1
ATOM 1550 C CA . GLY A 1 189 ? -28.915 6.388 13.497 1.00 68.50 189 GLY A CA 1
ATOM 1551 C C . GLY A 1 189 ? -28.473 5.457 14.634 1.00 68.50 189 GLY A C 1
ATOM 1552 O O . GLY A 1 189 ? -28.573 5.834 15.796 1.00 68.50 189 GLY A O 1
ATOM 1553 N N . LEU A 1 190 ? -28.013 4.240 14.321 1.00 75.81 190 LEU A N 1
ATOM 1554 C CA . LEU A 1 190 ? -27.633 3.217 15.309 1.00 75.81 190 LEU A CA 1
ATOM 1555 C C . LEU A 1 190 ? -26.141 3.265 15.662 1.00 75.81 190 LEU A C 1
ATOM 1557 O O . LEU A 1 190 ? -25.702 2.633 16.624 1.00 75.81 190 LEU A O 1
ATOM 1561 N N . LEU A 1 191 ? -25.356 4.000 14.875 1.00 83.69 191 LEU A N 1
ATOM 1562 C CA . LEU A 1 191 ? -23.931 4.175 15.094 1.00 83.69 191 LEU A CA 1
ATOM 1563 C C . LEU A 1 191 ? -23.678 5.225 16.171 1.00 83.69 191 LEU A C 1
ATOM 1565 O O . LEU A 1 191 ? -24.028 6.394 16.022 1.00 83.69 191 LEU A O 1
ATOM 1569 N N . GLY A 1 192 ? -23.014 4.805 17.243 1.00 81.88 192 GLY A N 1
ATOM 1570 C CA . GLY A 1 192 ? -22.622 5.679 18.337 1.00 81.88 192 GLY A CA 1
ATOM 1571 C C . GLY A 1 192 ? -21.203 5.402 18.834 1.00 81.88 192 GLY A C 1
ATOM 1572 O O . GLY A 1 192 ? -20.537 4.469 18.380 1.00 81.88 192 GLY A O 1
ATOM 1573 N N . PRO A 1 193 ? -20.726 6.176 19.824 1.00 82.06 193 PRO A N 1
ATOM 1574 C CA . PRO A 1 193 ? -19.397 5.990 20.418 1.00 82.06 193 PRO A CA 1
ATOM 1575 C C . PRO A 1 193 ? -19.208 4.613 21.079 1.00 82.06 193 PRO A C 1
ATOM 1577 O O . PRO A 1 193 ? -18.088 4.124 21.242 1.00 82.06 193 PRO A O 1
ATOM 1580 N N . THR A 1 194 ? -20.310 3.974 21.477 1.00 86.75 194 THR A N 1
ATOM 1581 C CA . THR A 1 194 ? -20.332 2.645 22.096 1.00 86.75 194 THR A CA 1
ATOM 1582 C C . THR A 1 194 ? -20.345 1.506 21.080 1.00 86.75 194 THR A C 1
ATOM 1584 O O . THR A 1 194 ? -20.103 0.363 21.466 1.00 86.75 194 THR A O 1
ATOM 1587 N N . THR A 1 195 ? -20.559 1.784 19.791 1.00 90.88 195 THR A N 1
ATOM 1588 C CA . THR A 1 195 ? -20.490 0.766 18.741 1.00 90.88 195 THR A CA 1
ATOM 1589 C C . THR A 1 195 ? -19.087 0.161 18.685 1.00 90.88 195 THR A C 1
ATOM 1591 O O . THR A 1 195 ? -18.081 0.834 18.936 1.00 90.88 195 THR A O 1
ATOM 1594 N N . ARG A 1 196 ? -19.023 -1.141 18.402 1.00 92.88 196 ARG A N 1
ATOM 1595 C CA . ARG A 1 196 ? -17.782 -1.912 18.335 1.00 92.88 196 ARG A CA 1
ATOM 1596 C C . ARG A 1 196 ? -17.615 -2.521 16.960 1.00 92.88 196 ARG A C 1
ATOM 1598 O O . ARG A 1 196 ? -18.569 -3.059 16.410 1.00 92.88 196 ARG A O 1
ATOM 1605 N N . PHE A 1 197 ? -16.401 -2.449 16.435 1.00 94.19 197 PHE A N 1
ATOM 1606 C CA . PHE A 1 197 ? -16.061 -2.904 15.096 1.00 94.19 197 PHE A CA 1
ATOM 1607 C C . PHE A 1 197 ? -14.974 -3.973 15.160 1.00 94.19 197 PHE A C 1
ATOM 1609 O O . PHE A 1 197 ? -14.011 -3.859 15.924 1.00 94.19 197 PHE A O 1
ATOM 1616 N N . GLY A 1 198 ? -15.130 -4.993 14.318 1.00 94.56 198 GLY A N 1
ATOM 1617 C CA . GLY A 1 198 ? -14.095 -5.983 14.057 1.00 94.56 198 GLY A CA 1
ATOM 1618 C C . GLY A 1 198 ? -13.213 -5.529 12.898 1.00 94.56 198 GLY A C 1
ATOM 1619 O O . GLY A 1 198 ? -13.724 -5.315 11.798 1.00 94.56 198 GLY A O 1
ATOM 1620 N N . ALA A 1 199 ? -11.905 -5.407 13.131 1.00 96.19 199 ALA A N 1
ATOM 1621 C CA . ALA A 1 199 ? -10.926 -5.031 12.114 1.00 96.19 199 ALA A CA 1
ATOM 1622 C C . ALA A 1 199 ? -9.893 -6.129 11.821 1.00 96.19 199 ALA A C 1
ATOM 1624 O O . ALA A 1 199 ? -9.597 -6.994 12.652 1.00 96.19 199 ALA A O 1
ATOM 1625 N N . PHE A 1 200 ? -9.326 -6.074 10.619 1.00 96.31 200 PHE A N 1
ATOM 1626 C CA . PHE A 1 200 ? -8.472 -7.099 10.029 1.00 96.31 200 PHE A CA 1
ATOM 1627 C C . PHE A 1 200 ? -7.103 -6.525 9.665 1.00 96.31 200 PHE A C 1
ATOM 1629 O O . PHE A 1 200 ? -6.970 -5.363 9.297 1.00 96.31 200 PHE A O 1
ATOM 1636 N N . LYS A 1 201 ? -6.072 -7.370 9.751 1.00 95.00 201 LYS A N 1
ATOM 1637 C CA . LYS A 1 201 ? -4.684 -7.004 9.422 1.00 95.00 201 LYS A CA 1
ATOM 1638 C C . LYS A 1 201 ? -4.413 -6.965 7.921 1.00 95.00 201 LYS A C 1
ATOM 1640 O O . LYS A 1 201 ? -3.533 -6.228 7.476 1.00 95.00 201 LYS A O 1
ATOM 1645 N N . LYS A 1 202 ? -5.099 -7.825 7.167 1.00 96.19 202 LYS A N 1
ATOM 1646 C CA . LYS A 1 202 ? -4.896 -8.007 5.733 1.00 96.19 202 LYS A CA 1
ATOM 1647 C C . LYS A 1 202 ? -6.164 -8.492 5.035 1.00 96.19 202 LYS A C 1
ATOM 1649 O O . LYS A 1 202 ? -7.002 -9.121 5.679 1.00 96.19 202 LYS A O 1
ATOM 1654 N N . ALA A 1 203 ? -6.245 -8.231 3.738 1.00 96.44 203 ALA A N 1
ATOM 1655 C CA . ALA A 1 203 ? -7.170 -8.853 2.796 1.00 96.44 203 ALA A CA 1
ATOM 1656 C C . ALA A 1 203 ? -6.368 -9.263 1.553 1.00 96.44 203 ALA A C 1
ATOM 1658 O O . ALA A 1 203 ? -5.481 -8.518 1.138 1.00 96.44 203 ALA A O 1
ATOM 1659 N N . ALA A 1 204 ? -6.626 -10.445 1.005 1.00 96.12 204 ALA A N 1
ATOM 1660 C CA . ALA A 1 204 ? -5.913 -10.981 -0.150 1.00 96.12 204 ALA A CA 1
ATOM 1661 C C . ALA A 1 204 ? -6.844 -10.965 -1.363 1.00 96.12 204 ALA A C 1
ATOM 1663 O O . ALA A 1 204 ? -7.907 -11.569 -1.307 1.00 96.12 204 ALA A O 1
ATOM 1664 N N . LEU A 1 205 ? -6.478 -10.250 -2.424 1.00 94.25 205 LEU A N 1
ATOM 1665 C CA . LEU A 1 205 ? -7.237 -10.215 -3.672 1.00 94.25 205 LEU A CA 1
ATOM 1666 C C . LEU A 1 205 ? -6.748 -11.327 -4.603 1.00 94.25 205 LEU A C 1
ATOM 1668 O O . LEU A 1 205 ? -5.538 -11.489 -4.793 1.00 94.25 205 LEU A O 1
ATOM 1672 N N . HIS A 1 206 ? -7.677 -12.029 -5.239 1.00 91.25 206 HIS A N 1
ATOM 1673 C CA . HIS A 1 206 ? -7.387 -12.909 -6.363 1.00 91.25 206 HIS A CA 1
ATOM 1674 C C . HIS A 1 206 ? -7.601 -12.116 -7.646 1.00 91.25 206 HIS A C 1
ATOM 1676 O O . HIS A 1 206 ? -8.714 -11.719 -7.992 1.00 91.25 206 HIS A O 1
ATOM 1682 N N . LEU A 1 207 ? -6.493 -11.802 -8.313 1.00 90.00 207 LEU A N 1
ATOM 1683 C CA . LEU A 1 207 ? -6.523 -11.013 -9.535 1.00 90.00 207 LEU A CA 1
ATOM 1684 C C . LEU A 1 207 ? -6.686 -11.938 -10.749 1.00 90.00 207 LEU A C 1
ATOM 1686 O O . LEU A 1 207 ? -5.988 -12.949 -10.819 1.00 90.00 207 LEU A O 1
ATOM 1690 N N . PRO A 1 208 ? -7.500 -11.559 -11.750 1.00 86.00 208 PRO A N 1
ATOM 1691 C CA . PRO A 1 208 ? -7.635 -12.324 -12.987 1.00 86.00 208 PRO A CA 1
ATOM 1692 C C . PRO A 1 208 ? -6.291 -12.576 -13.674 1.00 86.00 208 PRO A C 1
ATOM 1694 O O . PRO A 1 208 ? -5.481 -11.649 -13.807 1.00 86.00 208 PRO A O 1
ATOM 1697 N N . ILE A 1 209 ? -6.061 -13.793 -14.168 1.00 83.88 209 ILE A N 1
ATOM 1698 C CA . ILE A 1 209 ? -4.819 -14.158 -14.862 1.00 83.88 209 ILE A CA 1
ATOM 1699 C C . ILE A 1 209 ? -4.704 -13.371 -16.173 1.00 83.88 209 ILE A C 1
ATOM 1701 O O . ILE A 1 209 ? -5.554 -13.470 -17.057 1.00 83.88 209 ILE A O 1
ATOM 1705 N N . LEU A 1 210 ? -3.604 -12.634 -16.353 1.00 82.44 210 LEU A N 1
ATOM 1706 C CA . LEU A 1 210 ? -3.271 -12.018 -17.637 1.00 82.44 210 LEU A CA 1
ATOM 1707 C C . LEU A 1 210 ? -2.207 -12.853 -18.336 1.00 82.44 210 LEU A C 1
ATOM 1709 O O . LEU A 1 210 ? -1.012 -12.709 -18.077 1.00 82.44 210 LEU A O 1
ATOM 1713 N N . ARG A 1 211 ? -2.648 -13.691 -19.279 1.00 78.94 211 ARG A N 1
ATOM 1714 C CA . ARG A 1 211 ? -1.750 -14.543 -20.079 1.00 78.94 211 ARG A CA 1
ATOM 1715 C C . ARG A 1 211 ? -0.685 -13.730 -20.815 1.00 78.94 211 ARG A C 1
ATOM 1717 O O . ARG A 1 211 ? 0.475 -14.112 -20.831 1.00 78.94 211 ARG A O 1
ATOM 1724 N N . ALA A 1 212 ? -1.067 -12.571 -21.350 1.00 76.19 212 ALA A N 1
ATOM 1725 C CA . ALA A 1 212 ? -0.159 -11.671 -22.061 1.00 76.19 212 ALA A CA 1
ATOM 1726 C C . ALA A 1 212 ? 0.913 -11.016 -21.166 1.00 76.19 212 ALA A C 1
ATOM 1728 O O . ALA A 1 212 ? 1.843 -10.408 -21.685 1.00 76.19 212 ALA A O 1
ATOM 1729 N N . ALA A 1 213 ? 0.777 -11.120 -19.841 1.00 75.81 213 ALA A N 1
ATOM 1730 C CA . ALA A 1 213 ? 1.725 -10.593 -18.865 1.00 75.81 213 ALA A CA 1
ATOM 1731 C C . ALA A 1 213 ? 2.394 -11.700 -18.031 1.00 75.81 213 ALA A C 1
ATOM 1733 O O . ALA A 1 213 ? 2.989 -11.379 -17.003 1.00 75.81 213 ALA A O 1
ATOM 1734 N N . GLU A 1 214 ? 2.239 -12.974 -18.431 1.00 74.56 214 GLU A N 1
ATOM 1735 C CA . GLU A 1 214 ? 2.788 -14.154 -17.740 1.00 74.56 214 GLU A CA 1
ATOM 1736 C C . GLU A 1 214 ? 2.536 -14.109 -16.225 1.00 74.56 214 GLU A C 1
ATOM 1738 O O . GLU A 1 214 ? 3.429 -14.314 -15.407 1.00 74.56 214 GLU A O 1
ATOM 1743 N N . THR A 1 215 ? 1.312 -13.741 -15.830 1.00 73.56 215 THR A N 1
ATOM 1744 C CA . THR A 1 215 ? 1.005 -13.603 -14.400 1.00 73.56 215 THR A CA 1
ATOM 1745 C C . THR A 1 215 ? 0.859 -14.992 -13.780 1.00 73.56 215 THR A C 1
ATOM 1747 O O . THR A 1 215 ? 0.029 -15.774 -14.240 1.00 73.56 215 THR A O 1
ATOM 1750 N N . GLU A 1 216 ? 1.648 -15.290 -12.746 1.00 65.19 216 GLU A N 1
ATOM 1751 C CA . GLU A 1 216 ? 1.504 -16.512 -11.944 1.00 65.19 216 GLU A CA 1
ATOM 1752 C C . GLU A 1 216 ? 0.158 -16.492 -11.202 1.00 65.19 216 GLU A C 1
ATOM 1754 O O . GLU A 1 216 ? -0.195 -15.489 -10.580 1.00 65.19 216 GLU A O 1
ATOM 1759 N N . SER A 1 217 ? -0.587 -17.599 -11.253 1.00 62.81 217 SER A N 1
ATOM 1760 C CA . SER A 1 217 ? -1.909 -17.722 -10.617 1.00 62.81 217 SER A CA 1
ATOM 1761 C C . SER A 1 217 ? -1.854 -17.808 -9.086 1.00 62.81 217 SER A C 1
ATOM 1763 O O . SER A 1 217 ? -2.876 -17.637 -8.430 1.00 62.81 217 SER A O 1
ATOM 1765 N N . GLU A 1 218 ? -0.688 -18.096 -8.504 1.00 62.66 218 GLU A N 1
ATOM 1766 C CA . GLU A 1 218 ? -0.581 -18.521 -7.100 1.00 62.66 218 GLU A CA 1
ATOM 1767 C C . GLU A 1 218 ? -0.384 -17.362 -6.111 1.00 62.66 218 GLU A C 1
ATOM 1769 O O . GLU A 1 218 ? -0.651 -17.502 -4.918 1.00 62.66 218 GLU A O 1
ATOM 1774 N N . LYS A 1 219 ? 0.070 -16.187 -6.567 1.00 77.25 219 LYS A N 1
ATOM 1775 C CA . LYS A 1 219 ? 0.368 -15.062 -5.666 1.00 77.25 219 LYS A CA 1
ATOM 1776 C C . LYS A 1 219 ? -0.818 -14.114 -5.548 1.00 77.25 219 LYS A C 1
ATOM 1778 O O . LYS A 1 219 ? -1.028 -13.253 -6.401 1.00 77.25 219 LYS A O 1
ATOM 1783 N N . ALA A 1 220 ? -1.538 -14.227 -4.434 1.00 86.19 220 ALA A N 1
ATOM 1784 C CA . ALA A 1 220 ? -2.582 -13.276 -4.078 1.00 86.19 220 ALA A CA 1
ATOM 1785 C C . ALA A 1 220 ? -2.016 -11.860 -3.862 1.00 86.19 220 ALA A C 1
ATOM 1787 O O . ALA A 1 220 ? -0.927 -11.670 -3.311 1.00 86.19 220 ALA A O 1
ATOM 1788 N N . ASP A 1 221 ? -2.784 -10.846 -4.258 1.00 92.75 221 ASP A N 1
ATOM 1789 C CA . ASP A 1 221 ? -2.419 -9.447 -4.069 1.00 92.75 221 ASP A CA 1
ATOM 1790 C C . ASP A 1 221 ? -2.899 -8.942 -2.700 1.00 92.75 221 ASP A C 1
ATOM 1792 O O . ASP A 1 221 ? -4.093 -8.760 -2.463 1.00 92.75 221 ASP A O 1
ATOM 1796 N N . VAL A 1 222 ? -1.968 -8.753 -1.761 1.00 95.62 222 VAL A N 1
ATOM 1797 C CA . VAL A 1 222 ? -2.297 -8.555 -0.341 1.00 95.62 222 VAL A CA 1
ATOM 1798 C C . VAL A 1 222 ? -2.343 -7.076 0.051 1.00 95.62 222 VAL A C 1
ATOM 1800 O O . VAL A 1 222 ? -1.340 -6.357 0.059 1.00 95.62 222 VAL A O 1
ATOM 1803 N N . ILE A 1 223 ? -3.514 -6.639 0.503 1.00 97.44 223 ILE A N 1
ATOM 1804 C CA . ILE A 1 223 ? -3.742 -5.345 1.145 1.00 97.44 223 ILE A CA 1
ATOM 1805 C C . ILE A 1 223 ? -3.428 -5.475 2.636 1.00 97.44 223 ILE A C 1
ATOM 1807 O O . ILE A 1 223 ? -3.939 -6.373 3.301 1.00 97.44 223 ILE A O 1
ATOM 1811 N N . HIS A 1 224 ? -2.637 -4.555 3.188 1.00 95.94 224 HIS A N 1
ATOM 1812 C CA . HIS A 1 224 ? -2.292 -4.506 4.608 1.00 95.94 224 HIS A CA 1
ATOM 1813 C C . HIS A 1 224 ? -2.900 -3.283 5.308 1.00 95.94 224 HIS A C 1
ATOM 1815 O O . HIS A 1 224 ? -2.933 -2.193 4.738 1.00 95.94 224 HIS A O 1
ATOM 1821 N N . ALA A 1 225 ? -3.316 -3.473 6.563 1.00 94.88 225 ALA A N 1
ATOM 1822 C CA . ALA A 1 225 ? -3.719 -2.435 7.516 1.00 94.88 225 ALA A CA 1
ATOM 1823 C C . ALA A 1 225 ? -3.350 -2.878 8.947 1.00 94.88 225 ALA A C 1
ATOM 1825 O O . ALA A 1 225 ? -4.194 -3.225 9.773 1.00 94.88 225 ALA A O 1
ATOM 1826 N N . VAL A 1 226 ? -2.048 -2.963 9.215 1.00 92.88 226 VAL A N 1
ATOM 1827 C CA . VAL A 1 226 ? -1.478 -3.517 10.448 1.00 92.88 226 VAL A CA 1
ATOM 1828 C C . VAL A 1 226 ? -1.011 -2.390 11.361 1.00 92.88 226 VAL A C 1
ATOM 1830 O O . VAL A 1 226 ? -0.243 -1.525 10.939 1.00 92.88 226 VAL A O 1
ATOM 1833 N N . LEU A 1 227 ? -1.434 -2.436 12.624 1.00 89.62 227 LEU A N 1
ATOM 1834 C CA . LEU A 1 227 ? -0.950 -1.533 13.669 1.00 89.62 227 LEU A CA 1
ATOM 1835 C C . LEU A 1 227 ? 0.516 -1.799 14.017 1.00 89.62 227 LEU A C 1
ATOM 1837 O O . LEU A 1 227 ? 0.979 -2.943 13.984 1.00 89.62 227 LEU A O 1
ATOM 1841 N N . ALA A 1 228 ? 1.222 -0.747 14.431 1.00 86.12 228 ALA A N 1
ATOM 1842 C CA . ALA A 1 228 ? 2.533 -0.909 15.039 1.00 86.12 228 ALA A CA 1
ATOM 1843 C C . ALA A 1 228 ? 2.411 -1.770 16.305 1.00 86.12 228 ALA A C 1
ATOM 1845 O O . ALA A 1 228 ? 1.471 -1.628 17.087 1.00 86.12 228 ALA A O 1
ATOM 1846 N N . THR A 1 229 ? 3.352 -2.687 16.493 1.00 84.31 229 THR A N 1
ATOM 1847 C CA . THR A 1 229 ? 3.462 -3.496 17.708 1.00 84.31 229 THR A CA 1
ATOM 1848 C C . THR A 1 229 ? 4.750 -3.106 18.403 1.00 84.31 229 THR A C 1
ATOM 1850 O O . THR A 1 229 ? 5.809 -3.108 17.778 1.00 84.31 229 THR A O 1
ATOM 1853 N N . GLU A 1 230 ? 4.672 -2.773 19.685 1.00 79.94 230 GLU A N 1
ATOM 1854 C CA . GLU A 1 230 ? 5.858 -2.461 20.475 1.00 79.94 230 GLU A CA 1
ATOM 1855 C C . GLU A 1 230 ? 6.679 -3.720 20.762 1.00 79.94 230 GLU A C 1
ATOM 1857 O O . GLU A 1 230 ? 6.157 -4.837 20.841 1.00 79.94 230 GLU A O 1
ATOM 1862 N N . GLY A 1 231 ? 7.993 -3.535 20.888 1.00 80.44 231 GLY A N 1
ATOM 1863 C CA . GLY A 1 231 ? 8.879 -4.615 21.291 1.00 80.44 231 GLY A CA 1
ATOM 1864 C C . GLY A 1 231 ? 8.642 -4.979 22.751 1.00 80.44 231 GLY A C 1
ATOM 1865 O O . GLY A 1 231 ? 8.591 -4.101 23.606 1.00 80.44 231 GLY A O 1
ATOM 1866 N N . LEU A 1 232 ? 8.519 -6.271 23.039 1.00 80.44 232 LEU A N 1
ATOM 1867 C CA . LEU A 1 232 ? 8.319 -6.782 24.391 1.00 80.44 232 LEU A CA 1
ATOM 1868 C C . LEU A 1 232 ? 9.525 -7.621 24.793 1.00 80.44 232 LEU A C 1
ATOM 1870 O O . LEU A 1 232 ? 9.865 -8.599 24.126 1.00 80.44 232 LEU A O 1
ATOM 1874 N N . ILE A 1 233 ? 10.159 -7.245 25.899 1.00 76.06 233 ILE A N 1
ATOM 1875 C CA . ILE A 1 233 ? 11.185 -8.060 26.546 1.00 76.06 233 ILE A CA 1
ATOM 1876 C C . ILE A 1 233 ? 10.470 -8.895 27.605 1.00 76.06 233 ILE A C 1
ATOM 1878 O O . ILE A 1 233 ? 9.869 -8.347 28.524 1.00 76.06 233 ILE A O 1
ATOM 1882 N N . SER A 1 234 ? 10.496 -10.215 27.446 1.00 75.25 234 SER A N 1
ATOM 1883 C CA . SER A 1 234 ? 9.916 -11.162 28.402 1.00 75.25 234 SER A CA 1
ATOM 1884 C C . SER A 1 234 ? 10.944 -12.215 28.801 1.00 75.25 234 SER A C 1
ATOM 1886 O O . SER A 1 234 ? 11.924 -12.426 28.084 1.00 75.25 234 SER A O 1
ATOM 1888 N N . ASP A 1 235 ? 10.671 -12.958 29.873 1.00 70.25 235 ASP A N 1
ATOM 1889 C CA . ASP A 1 235 ? 11.507 -14.087 30.315 1.00 70.25 235 ASP A CA 1
ATOM 1890 C C . ASP A 1 235 ? 11.647 -15.187 29.245 1.00 70.25 235 ASP A C 1
ATOM 1892 O O . ASP A 1 235 ? 12.582 -15.987 29.266 1.00 70.25 235 ASP A O 1
ATOM 1896 N N . LYS A 1 236 ? 10.731 -15.214 28.264 1.00 72.62 236 LYS A N 1
ATOM 1897 C CA . LYS A 1 236 ? 10.747 -16.135 27.118 1.00 72.62 236 LYS A CA 1
ATOM 1898 C C . LYS A 1 236 ? 11.561 -15.616 25.922 1.00 72.62 236 LYS A C 1
ATOM 1900 O O . LYS A 1 236 ? 11.713 -16.348 24.947 1.00 72.62 236 LYS A O 1
ATOM 1905 N N . GLY A 1 237 ? 12.091 -14.393 25.984 1.00 72.81 237 GLY A N 1
ATOM 1906 C CA . GLY A 1 237 ? 12.894 -13.767 24.930 1.00 72.81 237 GLY A CA 1
ATOM 1907 C C . GLY A 1 237 ? 12.415 -12.370 24.527 1.00 72.81 237 GLY A C 1
ATOM 1908 O O . GLY A 1 237 ? 11.437 -11.837 25.064 1.00 72.81 237 GLY A O 1
ATOM 1909 N N . ILE A 1 238 ? 13.122 -11.778 23.558 1.00 74.25 238 ILE A N 1
ATOM 1910 C CA . ILE A 1 238 ? 12.819 -10.459 22.997 1.00 74.25 238 ILE A CA 1
ATOM 1911 C C . ILE A 1 238 ? 11.875 -10.636 21.806 1.00 74.25 238 ILE A C 1
ATOM 1913 O O . ILE A 1 238 ? 12.269 -11.105 20.740 1.00 74.25 238 ILE A O 1
ATOM 1917 N N . LYS A 1 239 ? 10.621 -10.207 21.954 1.00 76.62 239 LYS A N 1
ATOM 1918 C CA . LYS A 1 239 ? 9.721 -10.024 20.817 1.00 76.62 239 LYS A CA 1
ATOM 1919 C C . LYS A 1 239 ? 10.005 -8.656 20.214 1.00 76.62 239 LYS A C 1
ATOM 1921 O O . LYS A 1 239 ? 9.675 -7.637 20.814 1.00 76.62 239 LYS A O 1
ATOM 1926 N N . ARG A 1 240 ? 10.632 -8.619 19.038 1.00 79.00 240 ARG A N 1
ATOM 1927 C CA . ARG A 1 240 ? 10.870 -7.353 18.331 1.00 79.00 240 ARG A CA 1
ATOM 1928 C C . ARG A 1 240 ? 9.540 -6.707 17.954 1.00 79.00 240 ARG A C 1
ATOM 1930 O O . ARG A 1 240 ? 8.615 -7.389 17.515 1.00 79.00 240 ARG A O 1
ATOM 1937 N N . GLY A 1 241 ? 9.472 -5.392 18.134 1.00 81.94 241 GLY A N 1
ATOM 1938 C CA . GLY A 1 241 ? 8.353 -4.607 17.638 1.00 81.94 241 GLY A CA 1
ATOM 1939 C C . GLY A 1 241 ? 8.325 -4.604 16.112 1.00 81.94 241 GLY A C 1
ATOM 1940 O O . GLY A 1 241 ? 9.343 -4.846 15.460 1.00 81.94 241 GLY A O 1
ATOM 1941 N N . SER A 1 242 ? 7.162 -4.317 15.543 1.00 84.06 242 SER A N 1
ATOM 1942 C CA . SER A 1 242 ? 6.973 -4.160 14.102 1.00 84.06 242 SER A CA 1
ATOM 1943 C C . SER A 1 242 ? 6.335 -2.803 13.816 1.00 84.06 242 SER A C 1
ATOM 1945 O O . SER A 1 242 ? 5.379 -2.445 14.508 1.00 84.06 242 SER A O 1
ATOM 1947 N N . PRO A 1 243 ? 6.810 -2.046 12.812 1.00 85.06 243 PRO A N 1
ATOM 1948 C CA . PRO A 1 243 ? 6.171 -0.793 12.432 1.00 85.06 243 PRO A CA 1
ATOM 1949 C C . PRO A 1 243 ? 4.758 -1.039 11.888 1.00 85.06 243 PRO A C 1
ATOM 1951 O O . PRO A 1 243 ? 4.416 -2.151 11.474 1.00 85.06 243 PRO A O 1
ATOM 1954 N N . ALA A 1 244 ? 3.934 0.010 11.886 1.00 87.62 244 ALA A N 1
ATOM 1955 C CA . ALA A 1 244 ? 2.642 -0.036 11.218 1.00 87.62 244 ALA A CA 1
ATOM 1956 C C . ALA A 1 244 ? 2.845 -0.269 9.713 1.00 87.62 244 ALA A C 1
ATOM 1958 O O . ALA A 1 244 ? 3.759 0.293 9.110 1.00 87.62 244 ALA A O 1
ATOM 1959 N N . ARG A 1 245 ? 1.982 -1.080 9.098 1.00 90.50 245 ARG A N 1
ATOM 1960 C CA . ARG A 1 245 ? 2.045 -1.388 7.664 1.00 90.50 245 ARG A CA 1
ATOM 1961 C C . ARG A 1 245 ? 0.695 -1.140 7.021 1.00 90.50 245 ARG A C 1
ATOM 1963 O O . ARG A 1 245 ? -0.306 -1.713 7.434 1.00 90.50 245 ARG A O 1
ATOM 1970 N N . SER A 1 246 ? 0.687 -0.319 5.983 1.00 92.12 246 SER A N 1
ATOM 1971 C CA . SER A 1 246 ? -0.512 0.026 5.223 1.00 92.12 246 SER A CA 1
ATOM 1972 C C . SER A 1 246 ? -0.214 -0.014 3.730 1.00 92.12 246 SER A C 1
ATOM 1974 O O . SER A 1 246 ? 0.872 0.381 3.308 1.00 92.12 246 SER A O 1
ATOM 1976 N N . SER A 1 247 ? -1.158 -0.523 2.940 1.00 95.62 247 SER A N 1
ATOM 1977 C CA . SER A 1 247 ? -1.019 -0.609 1.481 1.00 95.62 247 SER A CA 1
ATOM 1978 C C . SER A 1 247 ? -1.676 0.582 0.786 1.00 95.62 247 SER A C 1
ATOM 1980 O O . SER A 1 247 ? -2.660 1.144 1.272 1.00 95.62 247 SER A O 1
ATOM 1982 N N . THR A 1 248 ? -1.168 0.937 -0.390 1.00 97.56 248 THR A N 1
ATOM 1983 C CA . THR A 1 248 ? -1.882 1.783 -1.349 1.00 97.56 248 THR A CA 1
ATOM 1984 C C . THR A 1 248 ? -2.558 0.907 -2.399 1.00 97.56 248 THR A C 1
ATOM 1986 O O . THR A 1 248 ? -2.024 -0.123 -2.814 1.00 97.56 248 THR A O 1
ATOM 1989 N N . VAL A 1 249 ? -3.763 1.296 -2.801 1.00 98.00 249 VAL A N 1
ATOM 1990 C CA . VAL A 1 249 ? -4.624 0.521 -3.697 1.00 98.00 249 VAL A CA 1
ATOM 1991 C C . VAL A 1 249 ? -5.204 1.400 -4.797 1.00 98.00 249 VAL A C 1
ATOM 1993 O O . VAL A 1 249 ? -5.402 2.600 -4.604 1.00 98.00 249 VAL A O 1
ATOM 1996 N N . LEU A 1 250 ? -5.487 0.794 -5.947 1.00 97.50 250 LEU A N 1
ATOM 1997 C CA . LEU A 1 250 ? -6.273 1.392 -7.020 1.00 97.50 250 LEU A CA 1
ATOM 1998 C C . LEU A 1 250 ? -7.747 1.074 -6.795 1.00 97.50 250 LEU A C 1
ATOM 2000 O O . LEU A 1 250 ? -8.126 -0.093 -6.722 1.00 97.50 250 LEU A O 1
ATOM 2004 N N . VAL A 1 251 ? -8.567 2.116 -6.723 1.00 97.38 251 VAL A N 1
ATOM 2005 C CA . VAL A 1 251 ? -10.011 2.018 -6.502 1.00 97.38 251 VAL A CA 1
ATOM 2006 C C . VAL A 1 251 ? -10.740 2.513 -7.741 1.00 97.38 251 VAL A C 1
ATOM 2008 O O . VAL A 1 251 ? -10.356 3.527 -8.333 1.00 97.38 251 VAL A O 1
ATOM 2011 N N . ARG A 1 252 ? -11.792 1.797 -8.132 1.00 94.50 252 ARG A N 1
ATOM 2012 C CA . ARG A 1 252 ? -12.716 2.208 -9.187 1.00 94.50 252 ARG A CA 1
ATOM 2013 C C . ARG A 1 252 ? -13.690 3.238 -8.622 1.00 94.50 252 ARG A C 1
ATOM 2015 O O . ARG A 1 252 ? -14.548 2.891 -7.825 1.00 94.50 252 ARG A O 1
ATOM 2022 N N . VAL A 1 253 ? -13.544 4.500 -9.021 1.00 94.44 253 VAL A N 1
ATOM 2023 C CA . VAL A 1 253 ? -14.413 5.597 -8.550 1.00 94.44 253 VAL A CA 1
ATOM 2024 C C . VAL A 1 253 ? -15.413 6.013 -9.624 1.00 94.44 253 VAL A C 1
ATOM 2026 O O . VAL A 1 253 ? -16.542 6.377 -9.313 1.00 94.44 253 VAL A O 1
ATOM 2029 N N . GLU A 1 254 ? -15.018 5.917 -10.891 1.00 91.56 254 GLU A N 1
ATOM 2030 C CA . GLU A 1 254 ? -15.880 6.203 -12.037 1.00 91.56 254 GLU A CA 1
ATOM 2031 C C . GLU A 1 254 ? -15.810 5.051 -13.051 1.00 91.56 254 GLU A C 1
ATOM 2033 O O . GLU A 1 254 ? -14.816 4.308 -13.082 1.00 91.56 254 GLU A O 1
ATOM 2038 N N . PRO A 1 255 ? -16.841 4.883 -13.900 1.00 88.19 255 PRO A N 1
ATOM 2039 C CA . PRO A 1 255 ? -16.812 3.911 -14.983 1.00 88.19 255 PRO A CA 1
ATOM 2040 C C . PRO A 1 255 ? -15.571 4.078 -15.865 1.00 88.19 255 PRO A C 1
ATOM 2042 O O . PRO A 1 255 ? -15.095 5.184 -16.113 1.00 88.19 255 PRO A O 1
ATOM 2045 N N . LYS A 1 256 ? -15.037 2.957 -16.350 1.00 84.00 256 LYS A N 1
ATOM 2046 C CA . LYS A 1 256 ? -13.852 2.953 -17.210 1.00 84.00 256 LYS A CA 1
ATOM 2047 C C . LYS A 1 256 ? -14.176 3.600 -18.558 1.00 84.00 256 LYS A C 1
ATOM 2049 O O . LYS A 1 256 ? -14.897 3.005 -19.357 1.00 84.00 256 LYS A O 1
ATOM 2054 N N . ASP A 1 257 ? -13.561 4.742 -18.851 1.00 83.50 257 ASP A N 1
ATOM 2055 C CA . ASP A 1 257 ? -13.562 5.318 -20.194 1.00 83.50 257 ASP A CA 1
ATOM 2056 C C . ASP A 1 257 ? -12.349 4.803 -20.987 1.00 83.50 257 ASP A C 1
ATOM 2058 O O . ASP A 1 257 ? -11.188 5.060 -20.656 1.00 83.50 257 ASP A O 1
ATOM 2062 N N . ARG A 1 258 ? -12.621 4.037 -22.050 1.00 73.31 258 ARG A N 1
ATOM 2063 C CA . ARG A 1 258 ? -11.580 3.446 -22.903 1.00 73.31 258 ARG A CA 1
ATOM 2064 C C . ARG A 1 258 ? -10.812 4.500 -23.703 1.00 73.31 258 ARG A C 1
ATOM 2066 O O . ARG A 1 258 ? -9.662 4.245 -24.052 1.00 73.31 258 ARG A O 1
ATOM 2073 N N . GLU A 1 259 ? -11.402 5.662 -23.978 1.00 73.81 259 GLU A N 1
ATOM 2074 C CA . GLU A 1 259 ? -10.756 6.713 -24.769 1.00 73.81 259 GLU A CA 1
ATOM 2075 C C . GLU A 1 259 ? -9.686 7.464 -23.970 1.00 73.81 259 GLU A C 1
ATOM 2077 O O . GLU A 1 259 ? -8.658 7.856 -24.530 1.00 73.81 259 GLU A O 1
ATOM 2082 N N . GLN A 1 260 ? -9.897 7.600 -22.657 1.00 76.62 260 GLN A N 1
ATOM 2083 C CA . GLN A 1 260 ? -9.001 8.283 -21.717 1.00 76.62 260 GLN A CA 1
ATOM 2084 C C . GLN A 1 260 ? -7.844 7.401 -21.208 1.00 76.62 260 GLN A C 1
ATOM 2086 O O . GLN A 1 260 ? -6.927 7.882 -20.536 1.00 76.62 260 GLN A O 1
ATOM 2091 N N . GLY A 1 261 ? -7.860 6.109 -21.544 1.00 81.94 261 GLY A N 1
ATOM 2092 C CA . GLY A 1 261 ? -6.787 5.164 -21.248 1.00 81.94 261 GLY A CA 1
ATOM 2093 C C . GLY A 1 261 ? -7.006 4.312 -19.989 1.00 81.94 261 GLY A C 1
ATOM 2094 O O . GLY A 1 261 ? -8.022 4.418 -19.303 1.00 81.94 261 GLY A O 1
ATOM 2095 N N . PRO A 1 262 ? -6.050 3.423 -19.661 1.00 86.88 262 PRO A N 1
ATOM 2096 C CA . PRO A 1 262 ? -6.226 2.380 -18.643 1.00 86.88 262 PRO A CA 1
ATOM 2097 C C . PRO A 1 262 ? -6.405 2.895 -17.207 1.00 86.88 262 PRO A C 1
ATOM 2099 O O . PRO A 1 262 ? -6.963 2.183 -16.374 1.00 86.88 262 PRO A O 1
ATOM 2102 N N . LEU A 1 263 ? -5.947 4.117 -16.920 1.00 90.38 263 LEU A N 1
ATOM 2103 C CA . LEU A 1 263 ? -6.090 4.769 -15.613 1.00 90.38 263 LEU A CA 1
ATOM 2104 C C . LEU A 1 263 ? -7.393 5.568 -15.471 1.00 90.38 263 LEU A C 1
ATOM 2106 O O . LEU A 1 263 ? -7.661 6.106 -14.399 1.00 90.38 263 LEU A O 1
ATOM 2110 N N . SER A 1 264 ? -8.210 5.649 -16.525 1.00 88.69 264 SER A N 1
ATOM 2111 C CA . SER A 1 264 ? -9.485 6.358 -16.466 1.00 88.69 264 SER A CA 1
ATOM 2112 C C . SER A 1 264 ? -10.411 5.753 -15.413 1.00 88.69 264 SER A C 1
ATOM 2114 O O . SER A 1 264 ? -10.483 4.527 -15.267 1.00 88.69 264 SER A O 1
ATOM 2116 N N . GLY A 1 265 ? -11.079 6.624 -14.654 1.00 90.06 265 GLY A N 1
ATOM 2117 C CA . GLY A 1 265 ? -11.988 6.282 -13.561 1.00 90.06 265 GLY A CA 1
ATOM 2118 C C . GLY A 1 265 ? -11.341 5.572 -12.368 1.00 90.06 265 GLY A C 1
ATOM 2119 O O . GLY A 1 265 ? -12.052 5.071 -11.494 1.00 90.06 265 GLY A O 1
ATOM 2120 N N . LEU A 1 266 ? -10.005 5.488 -12.332 1.00 94.56 266 LEU A N 1
ATOM 2121 C CA . LEU A 1 266 ? -9.255 5.003 -11.179 1.00 94.56 266 LEU A CA 1
ATOM 2122 C C . LEU A 1 266 ? -8.786 6.162 -10.310 1.00 94.56 266 LEU A C 1
ATOM 2124 O O . LEU A 1 266 ? -8.433 7.237 -10.791 1.00 94.56 266 LEU A O 1
ATOM 2128 N N . GLN A 1 267 ? -8.700 5.902 -9.013 1.00 96.62 267 GLN A N 1
ATOM 2129 C CA . GLN A 1 267 ? -8.051 6.792 -8.067 1.00 96.62 267 GLN A CA 1
ATOM 2130 C C . GLN A 1 267 ? -7.284 5.968 -7.039 1.00 96.62 267 GLN A C 1
ATOM 2132 O O . GLN A 1 267 ? -7.691 4.865 -6.675 1.00 96.62 267 GLN A O 1
ATOM 2137 N N . ILE A 1 268 ? -6.149 6.494 -6.583 1.00 97.81 268 ILE A N 1
ATOM 2138 C CA . ILE A 1 268 ? -5.330 5.810 -5.585 1.00 97.81 268 ILE A CA 1
ATOM 2139 C C . ILE A 1 268 ? -5.818 6.174 -4.189 1.00 97.81 268 ILE A C 1
ATOM 2141 O O . ILE A 1 268 ? -6.071 7.345 -3.885 1.00 97.81 268 ILE A O 1
ATOM 2145 N N . ALA A 1 269 ? -5.896 5.161 -3.336 1.00 97.81 269 ALA A N 1
ATOM 2146 C CA . ALA A 1 269 ? -6.259 5.293 -1.940 1.00 97.81 269 ALA A CA 1
ATOM 2147 C C . ALA A 1 269 ? -5.200 4.633 -1.044 1.00 97.81 269 ALA A C 1
ATOM 2149 O O . ALA A 1 269 ? -4.650 3.582 -1.370 1.00 97.81 269 ALA A O 1
ATOM 2150 N N . HIS A 1 270 ? -4.898 5.250 0.092 1.00 96.62 270 HIS A N 1
ATOM 2151 C CA . HIS A 1 270 ? -4.070 4.686 1.155 1.00 96.62 270 HIS A CA 1
ATOM 2152 C C . HIS A 1 270 ? -4.971 4.025 2.191 1.00 96.62 270 HIS A C 1
ATOM 2154 O O . HIS A 1 270 ? -5.768 4.707 2.835 1.00 96.62 270 HIS A O 1
ATOM 2160 N N . VAL A 1 271 ? -4.859 2.708 2.349 1.00 97.50 271 VAL A N 1
ATOM 2161 C CA . VAL A 1 271 ? -5.710 1.937 3.261 1.00 97.50 271 VAL A CA 1
ATOM 2162 C C . VAL A 1 271 ? -5.202 2.081 4.688 1.00 97.50 271 VAL A C 1
ATOM 2164 O O . VAL A 1 271 ? -4.084 1.674 5.000 1.00 97.50 271 VAL A O 1
ATOM 2167 N N . LYS A 1 272 ? -6.034 2.638 5.569 1.00 95.94 272 LYS A N 1
ATOM 2168 C CA . LYS A 1 272 ? -5.710 2.796 6.993 1.00 95.94 272 LYS A CA 1
ATOM 2169 C C . LYS A 1 272 ? -6.355 1.718 7.851 1.00 95.94 272 LYS A C 1
ATOM 2171 O O . LYS A 1 272 ? -5.721 1.254 8.786 1.00 95.94 272 LYS A O 1
ATOM 2176 N N . LEU A 1 273 ? -7.573 1.292 7.520 1.00 97.62 273 LEU A N 1
ATOM 2177 C CA . LEU A 1 273 ? -8.323 0.287 8.277 1.00 97.62 273 LEU A CA 1
ATOM 2178 C C . LEU A 1 273 ? -9.056 -0.658 7.327 1.00 97.62 273 LEU A C 1
ATOM 2180 O O . LEU A 1 273 ? -9.663 -0.192 6.367 1.00 97.62 273 LEU A O 1
ATOM 2184 N N . ILE A 1 274 ? -9.061 -1.954 7.648 1.00 98.00 274 ILE A N 1
ATOM 2185 C CA . ILE A 1 274 ? -9.942 -2.965 7.047 1.00 98.00 274 ILE A CA 1
ATOM 2186 C C . ILE A 1 274 ? -10.879 -3.447 8.152 1.00 98.00 274 ILE A C 1
ATOM 2188 O O . ILE A 1 274 ? -10.395 -3.898 9.190 1.00 98.00 274 ILE A O 1
ATOM 2192 N N . PHE A 1 275 ? -12.194 -3.366 7.974 1.00 96.94 275 PHE A N 1
ATOM 2193 C CA . PHE A 1 275 ? -13.158 -3.732 9.015 1.00 96.94 275 PHE A CA 1
ATOM 2194 C C . PHE A 1 275 ? -14.465 -4.280 8.441 1.00 96.94 275 PHE A C 1
ATOM 2196 O O . PHE A 1 275 ? -14.717 -4.202 7.242 1.00 96.94 275 PHE A O 1
ATOM 2203 N N . ARG A 1 276 ? -15.303 -4.864 9.298 1.00 93.62 276 ARG A N 1
ATOM 2204 C CA . ARG A 1 276 ? -16.682 -5.228 8.950 1.00 93.62 276 ARG A CA 1
ATOM 2205 C C . ARG A 1 276 ? -17.666 -4.393 9.751 1.00 93.62 276 ARG A C 1
ATOM 2207 O O . ARG A 1 276 ? -17.461 -4.146 10.943 1.00 93.62 276 ARG A O 1
ATOM 2214 N N . LEU A 1 277 ? -18.745 -3.994 9.086 1.00 91.62 277 LEU A N 1
ATOM 2215 C CA . LEU A 1 277 ? -19.896 -3.413 9.755 1.00 91.62 277 LEU A CA 1
ATOM 2216 C C . LEU A 1 277 ? -20.565 -4.497 10.618 1.00 91.62 277 LEU A C 1
ATOM 2218 O O . LEU A 1 277 ? -20.759 -5.615 10.134 1.00 91.62 277 LEU A O 1
ATOM 2222 N N . PRO A 1 278 ? -20.905 -4.220 11.886 1.00 88.31 278 PRO A N 1
ATOM 2223 C CA . PRO A 1 278 ? -21.608 -5.195 12.704 1.00 88.31 278 PRO A CA 1
ATOM 2224 C C . PRO A 1 278 ? -22.979 -5.535 12.112 1.00 88.31 278 PRO A C 1
ATOM 2226 O O . PRO A 1 278 ? -23.768 -4.640 11.812 1.00 88.31 278 PRO A O 1
ATOM 2229 N N . ALA A 1 279 ? -23.284 -6.831 12.012 1.00 84.50 279 ALA A N 1
ATOM 2230 C CA . ALA A 1 279 ? -24.491 -7.329 11.343 1.00 84.50 279 ALA A CA 1
ATOM 2231 C C . ALA A 1 279 ? -25.811 -6.804 11.941 1.00 84.50 279 ALA A C 1
ATOM 2233 O O . ALA A 1 279 ? -26.810 -6.716 11.238 1.00 84.50 279 ALA A O 1
ATOM 2234 N N . HIS A 1 280 ? -25.818 -6.428 13.225 1.00 83.00 280 HIS A N 1
ATOM 2235 C CA . HIS A 1 280 ? -26.990 -5.857 13.898 1.00 83.00 280 HIS A CA 1
ATOM 2236 C C . HIS A 1 280 ? -27.305 -4.412 13.476 1.00 83.00 280 HIS A C 1
ATOM 2238 O O . HIS A 1 280 ? -28.380 -3.917 13.799 1.00 83.00 280 HIS A O 1
ATOM 2244 N N . ILE A 1 281 ? -26.373 -3.724 12.807 1.00 83.44 281 ILE A N 1
ATOM 2245 C CA . ILE A 1 281 ? -26.576 -2.358 12.307 1.00 83.44 281 ILE A CA 1
ATOM 2246 C C . ILE A 1 281 ? -27.158 -2.418 10.905 1.00 83.44 281 ILE A C 1
ATOM 2248 O O . ILE A 1 281 ? -28.255 -1.922 10.683 1.00 83.44 281 ILE A O 1
ATOM 2252 N N . ALA A 1 282 ? -26.427 -3.050 9.986 1.00 81.88 282 ALA A N 1
ATOM 2253 C CA . ALA A 1 282 ? -26.881 -3.305 8.631 1.00 81.88 282 ALA A CA 1
ATOM 2254 C C . ALA A 1 282 ? -26.226 -4.590 8.108 1.00 81.88 282 ALA A C 1
ATOM 2256 O O . ALA A 1 282 ? -25.033 -4.803 8.361 1.00 81.88 282 ALA A O 1
ATOM 2257 N N . PRO A 1 283 ? -26.949 -5.420 7.341 1.00 79.38 283 PRO A N 1
ATOM 2258 C CA . PRO A 1 283 ? -26.314 -6.467 6.563 1.00 79.38 283 PRO A CA 1
ATOM 2259 C C . PRO A 1 283 ? -25.435 -5.814 5.490 1.00 79.38 283 PRO A C 1
ATOM 2261 O O . PRO A 1 283 ? -25.897 -4.980 4.713 1.00 79.38 283 PRO A O 1
ATOM 2264 N N . HIS A 1 284 ? -24.156 -6.180 5.457 1.00 82.44 284 HIS A N 1
ATOM 2265 C CA . HIS A 1 284 ? -23.227 -5.747 4.417 1.00 82.44 284 HIS A CA 1
ATOM 2266 C C . HIS A 1 284 ? -22.345 -6.922 4.008 1.00 82.44 284 HIS A C 1
ATOM 2268 O O . HIS A 1 284 ? -21.742 -7.578 4.859 1.00 82.44 284 HIS A O 1
ATOM 2274 N N . THR A 1 285 ? -22.315 -7.204 2.708 1.00 83.62 285 THR A N 1
ATOM 2275 C CA . THR A 1 285 ? -21.661 -8.385 2.135 1.00 83.62 285 THR A CA 1
ATOM 2276 C C . THR A 1 285 ? -20.140 -8.280 2.172 1.00 83.62 285 THR A C 1
ATOM 2278 O O . THR A 1 285 ? -19.442 -9.250 2.472 1.00 83.62 285 THR A O 1
ATOM 2281 N N . HIS A 1 286 ? -19.608 -7.095 1.881 1.00 91.88 286 HIS A N 1
ATOM 2282 C CA . HIS A 1 286 ? -18.186 -6.904 1.640 1.00 91.88 286 HIS A CA 1
ATOM 2283 C C . HIS A 1 286 ? -17.509 -6.194 2.823 1.00 91.88 286 HIS A C 1
ATOM 2285 O O . HIS A 1 286 ? -18.080 -5.280 3.417 1.00 91.88 286 HIS A O 1
ATOM 2291 N N . PRO A 1 287 ? -16.265 -6.554 3.186 1.00 95.12 287 PRO A N 1
ATOM 2292 C CA . PRO A 1 287 ? -15.482 -5.752 4.115 1.00 95.12 287 PRO A CA 1
ATOM 2293 C C . PRO A 1 287 ? -15.379 -4.296 3.651 1.00 95.12 287 PRO A C 1
ATOM 2295 O O . PRO A 1 287 ? -15.381 -3.998 2.456 1.00 95.12 287 PRO A O 1
ATOM 2298 N N . LEU A 1 288 ? -15.257 -3.394 4.615 1.00 97.25 288 LEU A N 1
ATOM 2299 C CA . LEU A 1 288 ? -15.129 -1.963 4.398 1.00 97.25 288 LEU A CA 1
ATOM 2300 C C . LEU A 1 288 ? -13.703 -1.507 4.675 1.00 97.25 288 LEU A C 1
ATOM 2302 O O . LEU A 1 288 ? -13.003 -2.053 5.535 1.00 97.25 288 LEU A O 1
ATOM 2306 N N . LEU A 1 289 ? -13.291 -0.470 3.958 1.00 98.25 289 LEU A N 1
ATOM 2307 C CA . LEU A 1 289 ? -11.974 0.133 4.078 1.00 98.25 289 LEU A CA 1
ATOM 2308 C C . LEU A 1 289 ? -12.113 1.598 4.467 1.00 98.25 289 LEU A C 1
ATOM 2310 O O . LEU A 1 289 ? -12.807 2.339 3.778 1.00 98.25 289 LEU A O 1
ATOM 2314 N N . TYR A 1 290 ? -11.417 2.036 5.518 1.00 98.25 290 TYR A N 1
ATOM 2315 C CA . TYR A 1 290 ? -11.171 3.466 5.722 1.00 98.25 290 TYR A CA 1
ATOM 2316 C C . TYR A 1 290 ? -9.911 3.849 4.954 1.00 98.25 290 TYR A C 1
ATOM 2318 O O . TYR A 1 290 ? -8.844 3.256 5.169 1.00 98.25 290 TYR A O 1
ATOM 2326 N N . VAL A 1 291 ? -10.018 4.862 4.097 1.00 97.62 291 VAL A N 1
ATOM 2327 C CA . VAL A 1 291 ? -8.927 5.266 3.212 1.00 97.62 291 VAL A CA 1
ATOM 2328 C C . VAL A 1 291 ? -8.658 6.766 3.235 1.00 97.62 291 VAL A C 1
ATOM 2330 O O . VAL A 1 291 ? -9.567 7.574 3.427 1.00 97.62 291 VAL A O 1
ATOM 2333 N N . HIS A 1 292 ? -7.405 7.140 2.975 1.00 96.62 292 HIS A N 1
ATOM 2334 C CA . HIS A 1 292 ? -7.037 8.492 2.555 1.00 96.62 292 HIS A CA 1
ATOM 2335 C C . HIS A 1 292 ? -6.844 8.535 1.042 1.00 96.62 292 HIS A C 1
ATOM 2337 O O . HIS A 1 292 ? -6.150 7.699 0.469 1.00 96.62 292 HIS A O 1
ATOM 2343 N N . TRP A 1 293 ? -7.427 9.529 0.386 1.00 97.25 293 TRP A N 1
ATOM 2344 C CA . TRP A 1 293 ? -7.354 9.671 -1.060 1.00 97.25 293 TRP A CA 1
ATOM 2345 C C . TRP A 1 293 ? -6.088 10.394 -1.506 1.00 97.25 293 TRP A C 1
ATOM 2347 O O . TRP A 1 293 ? -5.704 11.422 -0.945 1.00 97.25 293 TRP A O 1
ATOM 2357 N N . PHE A 1 294 ? -5.502 9.921 -2.600 1.00 97.00 294 PHE A N 1
ATOM 2358 C CA . PHE A 1 294 ? -4.613 10.725 -3.433 1.00 97.00 294 PHE A CA 1
ATOM 2359 C C . PHE A 1 294 ? -5.431 11.512 -4.458 1.00 97.00 294 PHE A C 1
ATOM 2361 O O . PHE A 1 294 ? -6.621 11.270 -4.643 1.00 97.00 294 PHE A O 1
ATOM 2368 N N . THR A 1 295 ? -4.824 12.493 -5.114 1.00 95.19 295 THR A N 1
ATOM 2369 C CA . THR A 1 295 ? -5.448 13.215 -6.223 1.00 95.19 295 THR A CA 1
ATOM 2370 C C . THR A 1 295 ? -5.800 12.247 -7.359 1.00 95.19 295 THR A C 1
ATOM 2372 O O . THR A 1 295 ? -5.026 11.319 -7.603 1.00 95.19 295 THR A O 1
ATOM 2375 N N . PRO A 1 296 ? -6.912 12.469 -8.084 1.00 93.44 296 PRO A N 1
ATOM 2376 C CA . PRO A 1 296 ? -7.216 11.716 -9.299 1.00 93.44 296 PRO A CA 1
ATOM 2377 C C . PRO A 1 296 ? -6.060 11.765 -10.296 1.00 93.44 296 PRO A C 1
ATOM 2379 O O . PRO A 1 296 ? -5.311 12.749 -10.325 1.00 93.44 296 PRO A O 1
ATOM 2382 N N . PHE A 1 297 ? -5.942 10.736 -11.133 1.00 91.38 297 PHE A N 1
ATOM 2383 C CA . PHE A 1 297 ? -5.051 10.801 -12.285 1.00 91.38 297 PHE A CA 1
ATOM 2384 C C . PHE A 1 297 ? -5.515 11.928 -13.210 1.00 91.38 297 PHE A C 1
ATOM 2386 O O . PHE A 1 297 ? -6.683 11.994 -13.585 1.00 91.38 297 PHE A O 1
ATOM 2393 N N . ARG A 1 298 ? -4.602 12.837 -13.549 1.00 81.31 298 ARG A N 1
ATOM 2394 C CA . ARG A 1 298 ? -4.845 13.944 -14.479 1.00 81.31 298 ARG A CA 1
ATOM 2395 C C . ARG A 1 298 ? -3.880 13.813 -15.639 1.00 81.31 298 ARG A C 1
ATOM 2397 O O . ARG A 1 298 ? -2.774 13.332 -15.435 1.00 81.31 298 ARG A O 1
ATOM 2404 N N . ASP A 1 299 ? -4.313 14.224 -16.826 1.00 74.88 299 ASP A N 1
ATOM 2405 C CA . ASP A 1 299 ? -3.453 14.367 -18.005 1.00 74.88 299 ASP A CA 1
ATOM 2406 C C . ASP A 1 299 ? -2.573 13.134 -18.295 1.00 74.88 299 ASP A C 1
ATOM 2408 O O . ASP A 1 299 ? -1.428 13.254 -18.723 1.00 74.88 299 ASP A O 1
ATOM 2412 N N . THR A 1 300 ? -3.116 11.926 -18.097 1.00 79.69 300 THR A N 1
ATOM 2413 C CA . THR A 1 300 ? -2.383 10.645 -18.182 1.00 79.69 300 THR A CA 1
ATOM 2414 C C . THR A 1 300 ? -1.634 10.459 -19.501 1.00 79.69 300 THR A C 1
ATOM 2416 O O . THR A 1 300 ? -0.566 9.851 -19.531 1.00 79.69 300 THR A O 1
ATOM 2419 N N . ARG A 1 301 ? -2.167 11.015 -20.594 1.00 76.38 301 ARG A N 1
ATOM 2420 C CA . ARG A 1 301 ? -1.523 11.036 -21.910 1.00 76.38 301 ARG A CA 1
ATOM 2421 C C . ARG A 1 301 ? -0.321 11.981 -21.965 1.00 76.38 301 ARG A C 1
ATOM 2423 O O . ARG A 1 301 ? 0.721 11.592 -22.474 1.00 76.38 301 ARG A O 1
ATOM 2430 N N . ALA A 1 302 ? -0.440 13.184 -21.407 1.00 80.81 302 ALA A N 1
ATOM 2431 C CA . ALA A 1 302 ? 0.679 14.120 -21.327 1.00 80.81 302 ALA A CA 1
ATOM 2432 C C . ALA A 1 302 ? 1.780 13.587 -20.393 1.00 80.81 302 ALA A C 1
ATOM 2434 O O . ALA A 1 302 ? 2.964 13.681 -20.711 1.00 80.81 302 ALA A O 1
ATOM 2435 N N . ASP A 1 303 ? 1.394 12.959 -19.279 1.00 83.69 303 ASP A N 1
ATOM 2436 C CA . ASP A 1 303 ? 2.324 12.269 -18.385 1.00 83.69 303 ASP A CA 1
ATOM 2437 C C . ASP A 1 303 ? 3.050 11.127 -19.108 1.00 83.69 303 ASP A C 1
ATOM 2439 O O . ASP A 1 303 ? 4.260 10.964 -18.933 1.00 83.69 303 ASP A O 1
ATOM 2443 N N . PHE A 1 304 ? 2.339 10.364 -19.948 1.00 82.94 304 PHE A N 1
ATOM 2444 C CA . PHE A 1 304 ? 2.913 9.286 -20.756 1.00 82.94 304 PHE A CA 1
ATOM 2445 C C . PHE A 1 304 ? 3.977 9.791 -21.739 1.00 82.94 304 PHE A C 1
ATOM 2447 O O . PHE A 1 304 ? 5.005 9.125 -21.882 1.00 82.94 304 PHE A O 1
ATOM 2454 N N . ASP A 1 305 ? 3.739 10.952 -22.357 1.00 82.19 305 ASP A N 1
ATOM 2455 C CA . ASP A 1 305 ? 4.650 11.612 -23.302 1.00 82.19 305 ASP A CA 1
ATOM 2456 C C . ASP A 1 305 ? 5.813 12.352 -22.600 1.00 82.19 305 ASP A C 1
ATOM 2458 O O . ASP A 1 305 ? 6.774 12.772 -23.248 1.00 82.19 305 ASP A O 1
ATOM 2462 N N . SER A 1 306 ? 5.765 12.502 -21.270 1.00 84.38 306 SER A N 1
ATOM 2463 C CA . SER A 1 306 ? 6.875 13.063 -20.494 1.00 84.38 306 SER A CA 1
ATOM 2464 C C . SER A 1 306 ? 8.102 12.134 -20.502 1.00 84.38 306 SER A C 1
ATOM 2466 O O . SER A 1 306 ? 7.948 10.917 -20.625 1.00 84.38 306 SER A O 1
ATOM 2468 N N . PRO A 1 307 ? 9.325 12.646 -20.250 1.00 82.06 307 PRO A N 1
ATOM 2469 C CA . PRO A 1 307 ? 10.526 11.805 -20.177 1.00 82.06 307 PRO A CA 1
ATOM 2470 C C . PRO A 1 307 ? 10.433 10.672 -19.146 1.00 82.06 307 PRO A C 1
ATOM 2472 O O . PRO A 1 307 ? 11.037 9.621 -19.326 1.00 82.06 307 PRO A O 1
ATOM 2475 N N . SER A 1 308 ? 9.678 10.884 -18.061 1.00 81.75 308 SER A N 1
ATOM 2476 C CA . SER A 1 308 ? 9.445 9.849 -17.049 1.00 81.75 308 SER A CA 1
ATOM 2477 C C . SER A 1 308 ? 8.377 8.843 -17.478 1.00 81.75 308 SER A C 1
ATOM 2479 O O . SER A 1 308 ? 8.434 7.675 -17.099 1.00 81.75 308 SER A O 1
ATOM 2481 N N . GLY A 1 309 ? 7.380 9.292 -18.245 1.00 85.56 309 GLY A N 1
ATOM 2482 C CA . GLY A 1 309 ? 6.211 8.494 -18.581 1.00 85.56 309 GLY A CA 1
ATOM 2483 C C . GLY A 1 309 ? 5.308 8.141 -17.388 1.00 85.56 309 GLY A C 1
ATOM 2484 O O . GLY A 1 309 ? 4.448 7.269 -17.531 1.00 85.56 309 GLY A O 1
ATOM 2485 N N . LEU A 1 310 ? 5.531 8.733 -16.208 1.00 90.00 310 LEU A N 1
ATOM 2486 C CA . LEU A 1 310 ? 4.867 8.360 -14.959 1.00 90.00 310 LEU A CA 1
ATOM 2487 C C . LEU A 1 310 ? 3.836 9.397 -14.535 1.00 90.00 310 LEU A C 1
ATOM 2489 O O . LEU A 1 310 ? 4.131 10.592 -14.486 1.00 90.00 310 LEU A O 1
ATOM 2493 N N . SER A 1 311 ? 2.663 8.924 -14.115 1.00 91.69 311 SER A N 1
ATOM 2494 C CA . SER A 1 311 ? 1.627 9.820 -13.617 1.00 91.69 311 SER A CA 1
ATOM 2495 C C . SER A 1 311 ? 1.961 10.381 -12.247 1.00 91.69 311 SER A C 1
ATOM 2497 O O . SER A 1 311 ? 2.247 9.637 -11.302 1.00 91.69 311 SER A O 1
ATOM 2499 N N . ARG A 1 312 ? 1.896 11.708 -12.142 1.00 92.31 312 ARG A N 1
ATOM 2500 C CA . ARG A 1 312 ? 2.172 12.433 -10.902 1.00 92.31 312 ARG A CA 1
ATOM 2501 C C . ARG A 1 312 ? 0.908 12.543 -10.060 1.00 92.31 312 ARG A C 1
ATOM 2503 O O . ARG A 1 312 ? -0.114 13.042 -10.520 1.00 92.31 312 ARG A O 1
ATOM 2510 N N . ILE A 1 313 ? 1.009 12.170 -8.793 1.00 94.69 313 ILE A N 1
ATOM 2511 C CA . ILE A 1 313 ? -0.080 12.268 -7.821 1.00 94.69 313 ILE A CA 1
ATOM 2512 C C . ILE A 1 313 ? 0.402 12.955 -6.545 1.00 94.69 313 ILE A C 1
ATOM 2514 O O . ILE A 1 313 ? 1.585 12.928 -6.208 1.00 94.69 313 ILE A O 1
ATOM 2518 N N . SER A 1 314 ? -0.534 13.526 -5.803 1.00 94.75 314 SER A N 1
ATOM 2519 C CA . SER A 1 314 ? -0.294 14.076 -4.470 1.00 94.75 314 SER A CA 1
ATOM 2520 C C . SER A 1 314 ? -1.372 13.583 -3.520 1.00 94.75 314 SER A C 1
ATOM 2522 O O . SER A 1 314 ? -2.404 13.074 -3.949 1.00 94.75 314 SER A O 1
ATOM 2524 N N . HIS A 1 315 ? -1.177 13.749 -2.220 1.00 94.56 315 HIS A N 1
ATOM 2525 C CA . HIS A 1 315 ? -2.266 13.536 -1.267 1.00 94.56 315 HIS A CA 1
ATOM 2526 C C . HIS A 1 315 ? -3.428 14.495 -1.545 1.00 94.56 315 HIS A C 1
ATOM 2528 O O . HIS A 1 315 ? -3.215 15.698 -1.701 1.00 94.56 315 HIS A O 1
ATOM 2534 N N . SER A 1 316 ? -4.659 13.984 -1.572 1.00 94.38 316 SER A N 1
ATOM 2535 C CA . SER A 1 316 ? -5.848 14.828 -1.665 1.00 94.38 316 SER A CA 1
ATOM 2536 C C . SER A 1 316 ? -6.137 15.443 -0.299 1.00 94.38 316 SER A C 1
ATOM 2538 O O . SER A 1 316 ? -6.092 14.760 0.729 1.00 94.38 316 SER A O 1
ATOM 2540 N N . THR A 1 317 ? -6.424 16.743 -0.274 1.00 91.00 317 THR A N 1
ATOM 2541 C CA . THR A 1 317 ? -6.737 17.465 0.958 1.00 91.00 317 THR A CA 1
ATOM 2542 C C . THR A 1 317 ? -8.071 18.196 0.866 1.00 91.00 317 THR A C 1
ATOM 2544 O O . THR A 1 317 ? -8.512 18.614 -0.203 1.00 91.00 317 THR A O 1
ATOM 2547 N N . THR A 1 318 ? -8.751 18.329 2.000 1.00 83.44 318 THR A N 1
ATOM 2548 C CA . THR A 1 318 ? -9.999 19.083 2.154 1.00 83.44 318 THR A CA 1
ATOM 2549 C C . THR A 1 318 ? -9.896 19.854 3.461 1.00 83.44 318 THR A C 1
ATOM 2551 O O . THR A 1 318 ? -9.655 19.256 4.504 1.00 83.44 318 THR A O 1
ATOM 2554 N N . VAL A 1 319 ? -9.981 21.188 3.398 1.00 83.62 319 VAL A N 1
ATOM 2555 C CA . VAL A 1 319 ? -9.843 22.083 4.569 1.00 83.62 319 VAL A CA 1
ATOM 2556 C C . VAL A 1 319 ? -8.580 21.766 5.404 1.00 83.62 319 VAL A C 1
ATOM 2558 O O . VAL A 1 319 ? -8.613 21.625 6.621 1.00 83.62 319 VAL A O 1
ATOM 2561 N N . GLY A 1 320 ? -7.439 21.575 4.729 1.00 77.25 320 GLY A N 1
ATOM 2562 C CA . GLY A 1 320 ? -6.148 21.295 5.379 1.00 77.25 320 GLY A CA 1
ATOM 2563 C C . GLY A 1 320 ? -5.984 19.884 5.967 1.00 77.25 320 GLY A C 1
ATOM 2564 O O . GLY A 1 320 ? -4.929 19.587 6.519 1.00 77.25 320 GLY A O 1
ATOM 2565 N N . GLN A 1 321 ? -6.978 19.003 5.830 1.00 83.75 321 GLN A N 1
ATOM 2566 C CA . GLN A 1 321 ? -6.924 17.603 6.268 1.00 83.75 321 GLN A CA 1
ATOM 2567 C C . GLN A 1 321 ? -6.829 16.647 5.080 1.00 83.75 321 GLN A C 1
ATOM 2569 O O . GLN A 1 321 ? -7.176 17.018 3.960 1.00 83.75 321 GLN A O 1
ATOM 2574 N N . ARG A 1 322 ? -6.368 15.408 5.302 1.00 90.75 322 ARG A N 1
ATOM 2575 C CA . ARG A 1 322 ? -6.395 14.358 4.268 1.00 90.75 322 ARG A CA 1
ATOM 2576 C C . ARG A 1 322 ? -7.844 14.035 3.911 1.00 90.75 322 ARG A C 1
ATOM 2578 O O . ARG A 1 322 ? -8.634 13.683 4.788 1.00 90.75 322 ARG A O 1
ATOM 2585 N N . ARG A 1 323 ? -8.188 14.128 2.624 1.00 95.00 323 ARG A N 1
ATOM 2586 C CA . ARG A 1 323 ? -9.511 13.724 2.140 1.00 95.00 323 ARG A CA 1
ATOM 2587 C C . ARG A 1 323 ? -9.663 12.229 2.398 1.00 95.00 323 ARG A C 1
ATOM 2589 O O . ARG A 1 323 ? -8.863 11.443 1.896 1.00 95.00 323 ARG A O 1
ATOM 2596 N N . SER A 1 324 ? -10.670 11.852 3.172 1.00 96.25 324 SER A N 1
ATOM 2597 C CA . SER A 1 324 ? -10.890 10.464 3.577 1.00 96.25 324 SER A CA 1
ATOM 2598 C C . SER A 1 324 ? -12.276 9.994 3.164 1.00 96.25 324 SER A C 1
ATOM 2600 O O . SER A 1 324 ? -13.144 10.812 2.865 1.00 96.25 324 SER A O 1
ATOM 2602 N N . SER A 1 325 ? -12.475 8.684 3.110 1.00 96.94 325 SER A N 1
ATOM 2603 C CA . SER A 1 325 ? -13.808 8.089 3.028 1.00 96.94 325 SER A CA 1
ATOM 2604 C C . SER A 1 325 ? -13.767 6.634 3.476 1.00 96.94 325 SER A C 1
ATOM 2606 O O . SER A 1 325 ? -12.695 6.055 3.674 1.00 96.94 325 SER A O 1
ATOM 2608 N N . ILE A 1 326 ? -14.953 6.046 3.600 1.00 97.38 326 ILE A N 1
ATOM 2609 C CA . ILE A 1 326 ? -15.117 4.600 3.687 1.00 97.38 326 ILE A CA 1
ATOM 2610 C C . ILE A 1 326 ? -15.541 4.090 2.308 1.00 97.38 326 ILE A C 1
ATOM 2612 O O . ILE A 1 326 ? -16.336 4.749 1.639 1.00 97.38 326 ILE A O 1
ATOM 2616 N N . ILE A 1 327 ? -14.961 2.978 1.862 1.00 97.06 327 ILE A N 1
ATOM 2617 C CA . ILE A 1 327 ? -15.264 2.322 0.578 1.00 97.06 327 ILE A CA 1
ATOM 2618 C C . ILE A 1 327 ? -15.484 0.823 0.783 1.00 97.06 327 ILE A C 1
ATOM 2620 O O . ILE A 1 327 ? -15.062 0.272 1.806 1.00 97.06 327 ILE A O 1
ATOM 2624 N N . SER A 1 328 ? -16.114 0.156 -0.186 1.00 95.88 328 SER A N 1
ATOM 2625 C CA . SER A 1 328 ? -16.188 -1.302 -0.183 1.00 95.88 328 SER A CA 1
ATOM 2626 C C . SER A 1 328 ? -14.865 -1.904 -0.651 1.00 95.88 328 SER A C 1
ATOM 2628 O O . SER A 1 328 ? -14.219 -1.382 -1.557 1.00 95.88 328 SER A O 1
ATOM 2630 N N . LEU A 1 329 ? -14.472 -3.043 -0.078 1.00 95.50 329 LEU A N 1
ATOM 2631 C CA . LEU A 1 329 ? -13.368 -3.842 -0.610 1.00 95.50 329 LEU A CA 1
ATOM 2632 C C . LEU A 1 329 ? -13.635 -4.296 -2.058 1.00 95.50 329 LEU A C 1
ATOM 2634 O O . LEU A 1 329 ? -12.684 -4.448 -2.816 1.00 95.50 329 LEU A O 1
ATOM 2638 N N . ALA A 1 330 ? -14.904 -4.444 -2.455 1.00 93.25 330 ALA A N 1
ATOM 2639 C CA . ALA A 1 330 ? -15.290 -4.799 -3.822 1.00 93.25 330 ALA A CA 1
ATOM 2640 C C . ALA A 1 330 ? -14.936 -3.719 -4.865 1.00 93.25 330 ALA A C 1
ATOM 2642 O O . ALA A 1 330 ? -14.783 -4.031 -6.042 1.00 93.25 330 ALA A O 1
ATOM 2643 N N . ASP A 1 331 ? -14.753 -2.462 -4.444 1.00 93.88 331 ASP A N 1
ATOM 2644 C CA . ASP A 1 331 ? -14.378 -1.360 -5.342 1.00 93.88 331 ASP A CA 1
ATOM 2645 C C . ASP A 1 331 ? -12.863 -1.340 -5.641 1.00 93.88 331 ASP A C 1
ATOM 2647 O O . ASP A 1 331 ? -12.381 -0.560 -6.475 1.00 93.88 331 ASP A O 1
ATOM 2651 N N . VAL A 1 332 ? -12.080 -2.165 -4.933 1.00 96.69 332 VAL A N 1
ATOM 2652 C CA . VAL A 1 332 ? -10.624 -2.234 -5.070 1.00 96.69 332 VAL A CA 1
ATOM 2653 C C . VAL A 1 332 ? -10.238 -3.126 -6.244 1.00 96.69 332 VAL A C 1
ATOM 2655 O O . VAL A 1 332 ? -10.594 -4.296 -6.302 1.00 96.69 332 VAL A O 1
ATOM 2658 N N . ILE A 1 333 ? -9.427 -2.581 -7.152 1.00 94.44 333 ILE A N 1
ATOM 2659 C CA . ILE A 1 333 ? -8.959 -3.300 -8.341 1.00 94.44 333 ILE A CA 1
ATOM 2660 C C . ILE A 1 333 ? -7.682 -4.095 -8.064 1.00 94.44 333 ILE A C 1
ATOM 2662 O O . ILE A 1 333 ? -7.528 -5.208 -8.549 1.00 94.44 333 ILE A O 1
ATOM 2666 N N . GLN A 1 334 ? -6.730 -3.498 -7.346 1.00 94.38 334 GLN A N 1
ATOM 2667 C CA . GLN A 1 334 ? -5.466 -4.131 -6.950 1.00 94.38 334 GLN A CA 1
ATOM 2668 C C . GLN A 1 334 ? -4.670 -3.193 -6.038 1.00 94.38 334 GLN A C 1
ATOM 2670 O O . GLN A 1 334 ? -4.944 -1.990 -5.970 1.00 94.38 334 GLN A O 1
ATOM 2675 N N . THR A 1 335 ? -3.634 -3.708 -5.382 1.00 96.69 335 THR A N 1
ATOM 2676 C CA . THR A 1 335 ? -2.610 -2.856 -4.774 1.00 96.69 335 THR A CA 1
ATOM 2677 C C . THR A 1 335 ? -1.813 -2.120 -5.851 1.00 96.69 335 THR A C 1
ATOM 2679 O O . THR A 1 335 ? -1.817 -2.481 -7.034 1.00 96.69 335 THR A O 1
ATOM 2682 N N . CYS A 1 336 ? -1.136 -1.047 -5.458 1.00 95.62 336 CYS A N 1
ATOM 2683 C CA . CYS A 1 336 ? -0.241 -0.309 -6.337 1.00 95.62 336 CYS A CA 1
ATOM 2684 C C . CYS A 1 336 ? 0.992 0.186 -5.597 1.00 95.62 336 CYS A C 1
ATOM 2686 O O . CYS A 1 336 ? 0.990 0.311 -4.377 1.00 95.62 336 CYS A O 1
ATOM 2688 N N . HIS A 1 337 ? 2.030 0.537 -6.348 1.00 95.12 337 HIS A N 1
ATOM 2689 C CA . HIS A 1 337 ? 3.249 1.104 -5.793 1.00 95.12 337 HIS A CA 1
ATOM 2690 C C . HIS A 1 337 ? 3.387 2.586 -6.138 1.00 95.12 337 HIS A C 1
ATOM 2692 O O . HIS A 1 337 ? 3.150 3.002 -7.275 1.00 95.12 337 HIS A O 1
ATOM 2698 N N . LEU A 1 338 ? 3.824 3.376 -5.157 1.00 95.25 338 LEU A N 1
ATOM 2699 C CA . LEU A 1 338 ? 4.103 4.801 -5.300 1.00 95.25 338 LEU A CA 1
ATOM 2700 C C . LEU A 1 338 ? 5.589 5.073 -5.093 1.00 95.25 338 LEU A C 1
ATOM 2702 O O . LEU A 1 338 ? 6.169 4.635 -4.105 1.00 95.25 338 LEU A O 1
ATOM 2706 N N . ILE A 1 339 ? 6.194 5.831 -6.003 1.00 93.00 339 ILE A N 1
ATOM 2707 C CA . ILE A 1 339 ? 7.569 6.315 -5.865 1.00 93.00 339 ILE A CA 1
ATOM 2708 C C . ILE A 1 339 ? 7.506 7.761 -5.371 1.00 93.00 339 ILE A C 1
ATOM 2710 O O . ILE A 1 339 ? 6.928 8.597 -6.067 1.00 93.00 339 ILE A O 1
ATOM 2714 N N . PRO A 1 340 ? 8.076 8.107 -4.208 1.00 92.94 340 PRO A N 1
ATOM 2715 C CA . PRO A 1 340 ? 8.129 9.496 -3.774 1.00 92.94 340 PRO A CA 1
ATOM 2716 C C . PRO A 1 340 ? 8.976 10.320 -4.749 1.00 92.94 340 PRO A C 1
ATOM 2718 O O . PRO A 1 340 ? 10.019 9.877 -5.232 1.00 92.94 340 PRO A O 1
ATOM 2721 N N . LYS A 1 341 ? 8.539 11.544 -5.048 1.00 89.62 341 LYS A N 1
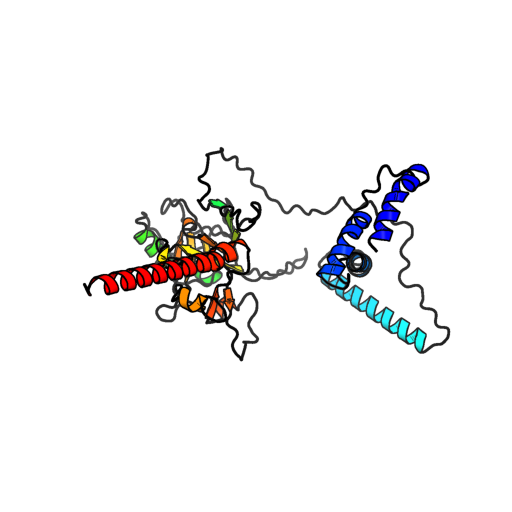ATOM 2722 C CA . LYS A 1 341 ? 9.339 12.463 -5.854 1.00 89.62 341 LYS A CA 1
ATOM 2723 C C . LYS A 1 341 ? 10.480 13.011 -4.999 1.00 89.62 341 LYS A C 1
ATOM 2725 O O . LYS A 1 341 ? 10.266 13.880 -4.156 1.00 89.62 341 LYS A O 1
ATOM 2730 N N . PHE A 1 342 ? 11.693 12.537 -5.256 1.00 86.12 342 PHE A N 1
ATOM 2731 C CA . PHE A 1 342 ? 12.902 13.069 -4.635 1.00 86.12 342 PHE A CA 1
ATOM 2732 C C . PHE A 1 342 ? 13.217 14.458 -5.209 1.00 86.12 342 PHE A C 1
ATOM 2734 O O . PHE A 1 342 ? 13.324 14.634 -6.425 1.00 86.12 342 PHE A O 1
ATOM 2741 N N . SER A 1 343 ? 13.305 15.464 -4.340 1.00 78.00 343 SER A N 1
ATOM 2742 C CA . SER A 1 343 ? 13.811 16.795 -4.686 1.00 78.00 343 SER A CA 1
ATOM 2743 C C . SER A 1 343 ? 15.339 16.829 -4.547 1.00 78.00 343 SER A C 1
ATOM 2745 O O . SER A 1 343 ? 15.968 15.836 -4.184 1.00 78.00 343 SER A O 1
ATOM 2747 N N . SE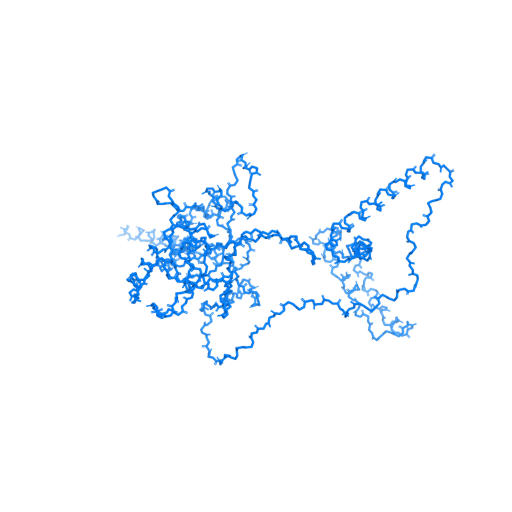R A 1 344 ? 15.949 17.990 -4.797 1.00 79.94 344 SER A N 1
ATOM 2748 C CA . SER A 1 344 ? 17.377 18.217 -4.533 1.00 79.94 344 SER A CA 1
ATOM 2749 C C . SER A 1 344 ? 17.761 18.050 -3.057 1.00 79.94 344 SER A C 1
ATOM 2751 O O . SER A 1 344 ? 18.935 17.873 -2.751 1.00 79.94 344 SER A O 1
ATOM 2753 N N . THR A 1 345 ? 16.790 18.116 -2.142 1.00 79.31 345 THR A N 1
ATOM 2754 C CA . THR A 1 345 ? 16.973 17.954 -0.698 1.00 79.31 345 THR A CA 1
ATOM 2755 C C . THR A 1 345 ? 15.973 16.936 -0.157 1.00 79.31 345 THR A C 1
ATOM 2757 O O . THR A 1 345 ? 14.795 17.229 0.040 1.00 79.31 345 THR A O 1
ATOM 2760 N N . VAL A 1 346 ? 16.450 15.719 0.096 1.00 81.62 346 VAL A N 1
ATOM 2761 C CA . VAL A 1 346 ? 15.642 14.651 0.697 1.00 81.62 346 VAL A CA 1
ATOM 2762 C C . VAL A 1 346 ? 15.724 14.761 2.219 1.00 81.62 346 VAL A C 1
ATOM 2764 O O . VAL A 1 346 ? 16.805 14.945 2.776 1.00 81.62 346 VAL A O 1
ATOM 2767 N N . SER A 1 347 ? 14.578 14.667 2.896 1.00 79.44 347 SER A N 1
ATOM 2768 C CA . SER A 1 347 ? 14.532 14.655 4.361 1.00 79.44 347 SER A CA 1
ATOM 2769 C C . SER A 1 347 ? 15.261 13.424 4.900 1.00 79.44 347 SER A C 1
ATOM 2771 O O . SER A 1 347 ? 14.989 12.304 4.469 1.00 79.44 347 SER A O 1
ATOM 2773 N N . ALA A 1 348 ? 16.135 13.616 5.889 1.00 83.00 348 ALA A N 1
ATOM 2774 C CA . ALA A 1 348 ? 16.837 12.519 6.559 1.00 83.00 348 ALA A CA 1
ATOM 2775 C C . ALA A 1 348 ? 15.895 11.576 7.337 1.00 83.00 348 ALA A C 1
ATOM 2777 O O . ALA A 1 348 ? 16.301 10.482 7.715 1.00 83.00 348 ALA A O 1
ATOM 2778 N N . ASN A 1 349 ? 14.641 11.986 7.562 1.00 82.06 349 ASN A N 1
ATOM 2779 C CA . ASN A 1 349 ? 13.636 11.202 8.282 1.00 82.06 349 ASN A CA 1
ATOM 2780 C C . ASN A 1 349 ? 12.834 10.254 7.375 1.00 82.06 349 ASN A C 1
ATOM 2782 O O . ASN A 1 349 ? 11.979 9.519 7.871 1.00 82.06 349 ASN A O 1
ATOM 2786 N N . TRP A 1 350 ? 13.079 10.267 6.060 1.00 85.06 350 TRP A N 1
ATOM 2787 C CA . TRP A 1 350 ? 12.398 9.364 5.139 1.00 85.06 350 TRP A CA 1
ATOM 2788 C C . TRP A 1 350 ? 12.898 7.932 5.317 1.00 85.06 350 TRP A C 1
ATOM 2790 O O . TRP A 1 350 ? 14.010 7.587 4.927 1.00 85.06 350 TRP A O 1
ATOM 2800 N N . ASP A 1 351 ? 12.026 7.085 5.851 1.00 84.25 351 ASP A N 1
ATOM 2801 C CA . ASP A 1 351 ? 12.163 5.634 5.837 1.00 84.25 351 ASP A CA 1
ATOM 2802 C C . ASP A 1 351 ? 10.955 4.989 5.132 1.00 84.25 351 ASP A C 1
ATOM 2804 O O . ASP A 1 351 ? 10.000 5.664 4.729 1.00 84.25 351 ASP A O 1
ATOM 2808 N N . CYS A 1 352 ? 10.975 3.665 4.982 1.00 78.75 352 CYS A N 1
ATOM 2809 C CA . CYS A 1 352 ? 9.886 2.923 4.345 1.00 78.75 352 CYS A CA 1
ATOM 2810 C C . CYS A 1 352 ? 8.536 3.019 5.084 1.00 78.75 352 CYS A C 1
ATOM 2812 O O . CYS A 1 352 ? 7.505 2.724 4.484 1.00 78.75 352 CYS A O 1
ATOM 2814 N N . ASN A 1 353 ? 8.517 3.451 6.349 1.00 79.94 353 ASN A N 1
ATOM 2815 C CA . ASN A 1 353 ? 7.308 3.555 7.168 1.00 79.94 353 ASN A CA 1
ATOM 2816 C C . ASN A 1 353 ? 6.702 4.965 7.134 1.00 79.94 353 ASN A C 1
ATOM 2818 O O . ASN A 1 353 ? 5.493 5.130 7.288 1.00 79.94 353 ASN A O 1
ATOM 2822 N N . ARG A 1 354 ? 7.536 5.991 6.950 1.00 83.00 354 ARG A N 1
ATOM 2823 C CA . ARG A 1 354 ? 7.155 7.404 7.055 1.00 83.00 354 ARG A CA 1
ATOM 2824 C C . ARG A 1 354 ? 6.988 8.080 5.709 1.00 83.00 354 ARG A C 1
ATOM 2826 O O . ARG A 1 354 ? 6.196 9.015 5.600 1.00 83.00 354 ARG A O 1
ATOM 2833 N N . VAL A 1 355 ? 7.679 7.606 4.672 1.00 88.44 355 VAL A N 1
ATOM 2834 C CA . VAL A 1 355 ? 7.741 8.305 3.381 1.00 88.44 355 VAL A CA 1
ATOM 2835 C C . VAL A 1 355 ? 6.368 8.520 2.739 1.00 88.44 355 VAL A C 1
ATOM 2837 O O . VAL A 1 355 ? 6.129 9.579 2.167 1.00 88.44 355 VAL A O 1
ATOM 2840 N N . LEU A 1 356 ? 5.428 7.579 2.891 1.00 88.31 356 LEU A N 1
ATOM 2841 C CA . LEU A 1 356 ? 4.061 7.740 2.379 1.00 88.31 356 LEU A CA 1
ATOM 2842 C C . LEU A 1 356 ? 3.297 8.877 3.072 1.00 88.31 356 LEU A C 1
ATOM 2844 O O . LEU A 1 356 ? 2.469 9.521 2.433 1.00 88.31 356 LEU A O 1
ATOM 2848 N N . ASN A 1 357 ? 3.584 9.156 4.345 1.00 84.94 357 ASN A N 1
ATOM 2849 C CA . ASN A 1 357 ? 2.934 10.226 5.102 1.00 84.94 357 ASN A CA 1
ATOM 2850 C C . ASN A 1 357 ? 3.632 11.581 4.899 1.00 84.94 357 ASN A C 1
ATOM 2852 O O . ASN A 1 357 ? 2.954 12.607 4.801 1.00 84.94 357 ASN A O 1
ATOM 2856 N N . GLU A 1 358 ? 4.968 11.579 4.833 1.00 86.19 358 GLU A N 1
ATOM 2857 C CA . GLU A 1 358 ? 5.801 12.788 4.780 1.00 86.19 358 GLU A CA 1
ATOM 2858 C C . GLU A 1 358 ? 5.973 13.356 3.365 1.00 86.19 358 GLU A C 1
ATOM 2860 O O . GLU A 1 358 ? 6.027 14.576 3.195 1.00 86.19 358 GLU A O 1
ATOM 2865 N N . ALA A 1 359 ? 6.064 12.506 2.338 1.00 89.25 359 ALA A N 1
ATOM 2866 C CA . ALA A 1 359 ? 6.224 12.987 0.973 1.00 89.25 359 ALA A CA 1
ATOM 2867 C C . ALA A 1 359 ? 4.925 13.626 0.453 1.00 89.25 359 ALA A C 1
ATOM 2869 O O . ALA A 1 359 ? 3.805 13.186 0.723 1.00 89.25 359 ALA A O 1
ATOM 2870 N N . THR A 1 360 ? 5.082 14.707 -0.309 1.00 89.25 360 THR A N 1
ATOM 2871 C CA . THR A 1 360 ? 3.961 15.508 -0.819 1.00 89.25 360 THR A CA 1
ATOM 2872 C C . THR A 1 360 ? 3.504 15.063 -2.202 1.00 89.25 360 THR A C 1
ATOM 2874 O O . THR A 1 360 ? 2.317 15.159 -2.517 1.00 89.25 360 THR A O 1
ATOM 2877 N N . VAL A 1 361 ? 4.444 14.584 -3.017 1.00 92.19 361 VAL A N 1
ATOM 2878 C CA . VAL A 1 361 ? 4.250 14.222 -4.420 1.00 92.19 361 VAL A CA 1
ATOM 2879 C C . VAL A 1 361 ? 4.849 12.845 -4.667 1.00 92.19 361 VAL A C 1
ATOM 2881 O O . VAL A 1 361 ? 5.960 12.551 -4.222 1.00 92.19 361 VAL A O 1
ATOM 2884 N N . PHE A 1 362 ? 4.130 12.036 -5.432 1.00 94.81 362 PHE A N 1
ATOM 2885 C CA . PHE A 1 362 ? 4.515 10.690 -5.816 1.00 94.81 362 PHE A CA 1
ATOM 2886 C C . PHE A 1 362 ? 4.331 10.491 -7.317 1.00 94.81 362 PHE A C 1
ATOM 2888 O O . PHE A 1 362 ? 3.568 11.200 -7.976 1.00 94.81 362 PHE A O 1
ATOM 2895 N N . TYR A 1 363 ? 5.010 9.485 -7.839 1.00 94.06 363 TYR A N 1
ATOM 2896 C CA . TYR A 1 363 ? 4.762 8.907 -9.144 1.00 94.06 363 TYR A CA 1
ATOM 2897 C C . TYR A 1 363 ? 4.114 7.540 -8.965 1.00 94.06 363 TYR A C 1
ATOM 2899 O O . TYR A 1 363 ? 4.589 6.718 -8.177 1.00 94.06 363 TYR A O 1
ATOM 2907 N N . PHE A 1 364 ? 3.038 7.286 -9.700 1.00 95.25 364 PHE A N 1
ATOM 2908 C CA . PHE A 1 364 ? 2.490 5.941 -9.817 1.00 95.25 364 PHE A CA 1
ATOM 2909 C C . PHE A 1 364 ? 3.491 5.052 -10.558 1.00 95.25 364 PHE A C 1
ATOM 2911 O O . PHE A 1 364 ? 3.960 5.429 -11.628 1.00 95.25 364 PHE A O 1
ATOM 2918 N N . ASN A 1 365 ? 3.832 3.895 -9.988 1.00 93.88 365 ASN A N 1
ATOM 2919 C CA . ASN A 1 365 ? 4.826 2.990 -10.552 1.00 93.88 365 ASN A CA 1
ATOM 2920 C C . ASN A 1 365 ? 4.164 1.786 -11.243 1.00 93.88 365 ASN A C 1
ATOM 2922 O O . ASN A 1 365 ? 3.821 0.824 -10.554 1.00 93.88 365 ASN A O 1
ATOM 2926 N N . PRO A 1 366 ? 4.043 1.782 -12.582 1.00 91.56 366 PRO A N 1
ATOM 2927 C CA . PRO A 1 366 ? 3.561 0.621 -13.317 1.00 91.56 366 PRO A CA 1
ATOM 2928 C C . PRO A 1 366 ? 4.650 -0.441 -13.534 1.00 91.56 366 PRO A C 1
ATOM 2930 O O . PRO A 1 366 ? 4.369 -1.456 -14.144 1.00 91.56 366 PRO A O 1
ATOM 2933 N N . TYR A 1 367 ? 5.894 -0.241 -13.091 1.00 89.25 367 TYR A N 1
ATOM 2934 C CA . TYR A 1 367 ? 7.015 -1.136 -13.416 1.00 89.25 367 TYR A CA 1
ATOM 2935 C C . TYR A 1 367 ? 7.335 -2.166 -12.325 1.00 89.25 367 TYR A C 1
ATOM 2937 O O . TYR A 1 367 ? 8.283 -2.928 -12.477 1.00 89.25 367 TYR A O 1
ATOM 2945 N N . LEU A 1 368 ? 6.588 -2.191 -11.213 1.00 88.31 368 LEU A N 1
ATOM 2946 C CA . LEU A 1 368 ? 6.873 -3.120 -10.112 1.00 88.31 368 LEU A CA 1
ATOM 2947 C C . LEU A 1 368 ? 6.503 -4.573 -10.454 1.00 88.31 368 LEU A C 1
ATOM 2949 O O . LEU A 1 368 ? 7.216 -5.493 -10.065 1.00 88.31 368 LEU A O 1
ATOM 2953 N N . ARG A 1 369 ? 5.379 -4.780 -11.148 1.00 88.31 369 ARG A N 1
ATOM 2954 C CA . ARG A 1 369 ? 4.864 -6.102 -11.532 1.00 88.31 369 ARG A CA 1
ATOM 2955 C C . ARG A 1 369 ? 4.620 -6.137 -13.037 1.00 88.31 369 ARG A C 1
ATOM 2957 O O . ARG A 1 369 ? 4.115 -5.159 -13.588 1.00 88.31 369 ARG A O 1
ATOM 2964 N N . ASN A 1 370 ? 4.865 -7.279 -13.683 1.00 87.19 370 ASN A N 1
ATOM 2965 C CA . ASN A 1 370 ? 4.574 -7.474 -15.114 1.00 87.19 370 ASN A CA 1
ATOM 2966 C C . ASN A 1 370 ? 3.114 -7.139 -15.454 1.00 87.19 370 ASN A C 1
ATOM 2968 O O . ASN A 1 370 ? 2.841 -6.473 -16.452 1.00 87.19 370 ASN A O 1
ATOM 2972 N N . ARG A 1 371 ? 2.180 -7.514 -14.568 1.00 89.81 371 ARG A N 1
ATOM 2973 C CA . ARG A 1 371 ? 0.765 -7.130 -14.646 1.00 89.81 371 ARG A CA 1
ATOM 2974 C C . ARG A 1 371 ? 0.569 -5.615 -14.712 1.00 89.81 371 ARG A C 1
ATOM 2976 O O . ARG A 1 371 ? -0.153 -5.138 -15.583 1.00 89.81 371 ARG A O 1
ATOM 2983 N N . ASP A 1 372 ? 1.184 -4.866 -13.799 1.00 90.94 372 ASP A N 1
ATOM 2984 C CA . ASP A 1 372 ? 1.020 -3.408 -13.724 1.00 90.94 372 ASP A CA 1
ATOM 2985 C C . ASP A 1 372 ? 1.564 -2.741 -14.986 1.00 90.94 372 ASP A C 1
ATOM 2987 O O . ASP A 1 372 ? 0.943 -1.826 -15.536 1.00 90.94 372 ASP A O 1
ATOM 2991 N N . PHE A 1 373 ? 2.692 -3.250 -15.480 1.00 90.31 373 PHE A N 1
ATOM 2992 C CA . PHE A 1 373 ? 3.315 -2.752 -16.694 1.00 90.31 373 PHE A CA 1
ATOM 2993 C C . PHE A 1 373 ? 2.394 -2.994 -17.882 1.00 90.31 373 PHE A C 1
ATOM 2995 O O . PHE A 1 373 ? 2.097 -2.069 -18.641 1.00 90.31 373 PHE A O 1
ATOM 3002 N N . TYR A 1 374 ? 1.883 -4.217 -18.007 1.00 89.19 374 TYR A N 1
ATOM 3003 C CA . TYR A 1 374 ? 0.974 -4.583 -19.078 1.00 89.19 374 TYR A CA 1
ATOM 3004 C C . TYR A 1 374 ? -0.305 -3.734 -19.054 1.00 89.19 374 TYR A C 1
ATOM 3006 O O . TYR A 1 374 ? -0.683 -3.138 -20.064 1.00 89.19 374 TYR A O 1
ATOM 3014 N N . LEU A 1 375 ? -0.947 -3.610 -17.890 1.00 88.12 375 LEU A N 1
ATOM 3015 C CA . LEU A 1 375 ? -2.213 -2.893 -17.753 1.00 88.12 375 LEU A CA 1
ATOM 3016 C C . LEU A 1 375 ? -2.067 -1.388 -17.980 1.00 88.12 375 LEU A C 1
ATOM 3018 O O . LEU A 1 375 ? -2.843 -0.803 -18.736 1.00 88.12 375 LEU A O 1
ATOM 3022 N N . PHE A 1 376 ? -1.093 -0.750 -17.331 1.00 89.06 376 PHE A N 1
ATOM 3023 C CA . PHE A 1 376 ? -1.068 0.712 -17.239 1.00 89.06 376 PHE A CA 1
ATOM 3024 C C . PHE A 1 376 ? -0.023 1.371 -18.124 1.00 89.06 376 PHE A C 1
ATOM 3026 O O . PHE A 1 376 ? -0.198 2.535 -18.482 1.00 89.06 376 PHE A O 1
ATOM 3033 N N . ARG A 1 377 ? 1.040 0.657 -18.512 1.00 87.69 377 ARG A N 1
ATOM 3034 C CA . ARG A 1 377 ? 2.061 1.196 -19.417 1.00 87.69 377 ARG A CA 1
ATOM 3035 C C . ARG A 1 377 ? 1.841 0.723 -20.846 1.00 87.69 377 ARG A C 1
ATOM 3037 O O . ARG A 1 377 ? 1.644 1.553 -21.731 1.00 87.69 377 ARG A O 1
ATOM 3044 N N . TYR A 1 378 ? 1.812 -0.587 -21.069 1.00 85.94 378 TYR A N 1
ATOM 3045 C CA . TYR A 1 378 ? 1.584 -1.153 -22.397 1.00 85.94 378 TYR A CA 1
ATOM 3046 C C . TYR A 1 378 ? 0.164 -0.861 -22.902 1.00 85.94 378 TYR A C 1
ATOM 3048 O O . TYR A 1 378 ? -0.010 -0.406 -24.031 1.00 85.94 378 TYR A O 1
ATOM 3056 N N . GLY A 1 379 ? -0.850 -0.985 -22.039 1.00 83.44 379 GLY A N 1
ATOM 3057 C CA . GLY A 1 379 ? -2.221 -0.584 -22.368 1.00 83.44 379 GLY A CA 1
ATOM 3058 C C . GLY A 1 379 ? -2.340 0.886 -22.796 1.00 83.44 379 GLY A C 1
ATOM 3059 O O . GLY A 1 379 ? -3.047 1.194 -23.754 1.00 83.44 379 GLY A O 1
ATOM 3060 N N . MET A 1 380 ? -1.605 1.798 -22.149 1.00 82.94 380 MET A N 1
ATOM 3061 C CA . MET A 1 380 ? -1.587 3.217 -22.530 1.00 82.94 380 MET A CA 1
ATOM 3062 C C . MET A 1 380 ? -0.919 3.438 -23.893 1.00 82.94 380 MET A C 1
ATOM 3064 O O . MET A 1 380 ? -1.412 4.226 -24.700 1.00 82.94 380 MET A O 1
ATOM 3068 N N . TYR A 1 381 ? 0.167 2.713 -24.177 1.00 83.62 381 TYR A N 1
ATOM 3069 C CA . TYR A 1 381 ? 0.821 2.742 -25.485 1.00 83.62 381 TYR A CA 1
ATOM 3070 C C . TYR A 1 381 ? -0.148 2.346 -26.609 1.00 83.62 381 TYR A C 1
ATOM 3072 O O . TYR A 1 381 ? -0.268 3.075 -27.594 1.00 83.62 381 TYR A O 1
ATOM 3080 N N . LEU A 1 382 ? -0.901 1.254 -26.433 1.00 81.06 382 LEU A N 1
ATOM 3081 C CA . LEU A 1 382 ? -1.890 0.800 -27.418 1.00 81.06 382 LEU A CA 1
ATOM 3082 C C . LEU A 1 382 ? -2.978 1.851 -27.680 1.00 81.06 382 LEU A C 1
ATOM 3084 O O . LEU A 1 382 ? -3.328 2.104 -28.833 1.00 81.06 382 LEU A O 1
ATOM 3088 N N . VAL A 1 383 ? -3.485 2.496 -26.624 1.00 78.56 383 VAL A N 1
ATOM 3089 C CA . VAL A 1 383 ? -4.484 3.572 -26.742 1.00 78.56 383 VAL A CA 1
ATOM 3090 C C . VAL A 1 383 ? -3.902 4.784 -27.476 1.00 78.56 383 VAL A C 1
ATOM 3092 O O . VAL A 1 383 ? -4.545 5.330 -28.373 1.00 78.56 383 VAL A O 1
ATOM 3095 N N . SER A 1 384 ? -2.671 5.187 -27.151 1.00 78.69 384 SER A N 1
ATOM 3096 C CA . SER A 1 384 ? -1.990 6.302 -27.821 1.00 78.69 384 SER A CA 1
ATOM 3097 C C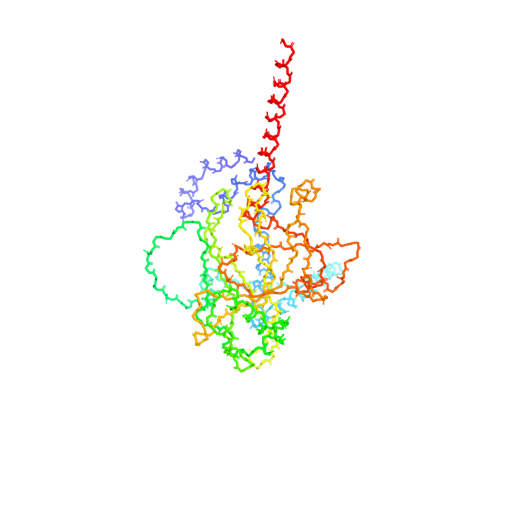 . SER A 1 384 ? -1.776 6.028 -29.316 1.00 78.69 384 SER A C 1
ATOM 3099 O O . SER A 1 384 ? -2.099 6.878 -30.149 1.00 78.69 384 SER A O 1
ATOM 3101 N N . GLU A 1 385 ? -1.316 4.827 -29.675 1.00 78.94 385 GLU A N 1
ATOM 3102 C CA . GLU A 1 385 ? -1.129 4.410 -31.070 1.00 78.94 385 GLU A CA 1
ATOM 3103 C C . GLU A 1 385 ? -2.448 4.341 -31.847 1.00 78.94 385 GLU A C 1
ATOM 3105 O O . GLU A 1 385 ? -2.521 4.825 -32.980 1.00 78.94 385 GLU A O 1
ATOM 3110 N N . TYR A 1 386 ? -3.513 3.814 -31.236 1.00 76.94 386 TYR A N 1
ATOM 3111 C CA . TYR A 1 386 ? -4.849 3.828 -31.832 1.00 76.94 386 TYR A CA 1
ATOM 3112 C C . TYR A 1 386 ? -5.306 5.259 -32.156 1.00 76.94 386 TYR A C 1
ATOM 3114 O O . TYR A 1 386 ? -5.733 5.539 -33.278 1.00 76.94 386 TYR A O 1
ATOM 3122 N N . HIS A 1 387 ? -5.152 6.189 -31.208 1.00 74.81 387 HIS A N 1
ATOM 3123 C CA . HIS A 1 387 ? -5.522 7.592 -31.411 1.00 74.81 387 HIS A CA 1
ATOM 3124 C C . HIS A 1 387 ? -4.710 8.263 -32.521 1.00 74.81 387 HIS A C 1
ATOM 3126 O O . HIS A 1 387 ? -5.285 8.982 -33.337 1.00 74.81 387 HIS A O 1
ATOM 3132 N N . LYS A 1 388 ? -3.393 8.019 -32.592 1.00 82.19 388 LYS A N 1
ATOM 3133 C CA . LYS A 1 388 ? -2.543 8.549 -33.673 1.00 82.19 388 LYS A CA 1
ATOM 3134 C C . LYS A 1 388 ? -3.007 8.057 -35.045 1.00 82.19 388 LYS A C 1
ATOM 3136 O O . LYS A 1 388 ? -3.146 8.861 -35.965 1.00 82.19 388 LYS A O 1
ATOM 3141 N N . ARG A 1 389 ? -3.289 6.755 -35.178 1.00 83.50 389 ARG A N 1
ATOM 3142 C CA . ARG A 1 389 ? -3.786 6.161 -36.432 1.00 83.50 389 ARG A CA 1
ATOM 3143 C C . ARG A 1 389 ? -5.128 6.761 -36.842 1.00 83.50 389 ARG A C 1
ATOM 3145 O O . ARG A 1 389 ? -5.270 7.206 -37.976 1.00 83.50 389 ARG A O 1
ATOM 3152 N N . ARG A 1 390 ? -6.072 6.872 -35.903 1.00 80.12 390 ARG A N 1
ATOM 3153 C CA . ARG A 1 390 ? -7.394 7.465 -36.155 1.00 80.12 390 ARG A CA 1
ATOM 3154 C C . ARG A 1 390 ? -7.306 8.934 -36.580 1.00 80.12 390 ARG A C 1
ATOM 3156 O O . ARG A 1 390 ? -8.015 9.350 -37.492 1.00 80.12 390 ARG A O 1
ATOM 3163 N N . GLN A 1 391 ? -6.424 9.721 -35.962 1.00 82.25 391 GLN A N 1
ATOM 3164 C CA . GLN A 1 391 ? -6.181 11.108 -36.375 1.00 82.25 391 GLN A CA 1
ATOM 3165 C C . GLN A 1 391 ? -5.580 11.192 -37.784 1.00 82.25 391 GLN A C 1
ATOM 3167 O O . GLN A 1 391 ? -6.022 12.022 -38.579 1.00 82.25 391 GLN A O 1
ATOM 3172 N N . ALA A 1 392 ? -4.627 10.317 -38.119 1.00 86.38 392 ALA A N 1
ATOM 3173 C CA . ALA A 1 392 ? -4.043 10.251 -39.458 1.00 86.38 392 ALA A CA 1
ATOM 3174 C C . ALA A 1 392 ? -5.087 9.877 -40.529 1.00 86.38 392 ALA A C 1
ATOM 3176 O O . ALA A 1 392 ? -5.125 10.490 -41.595 1.00 86.38 392 ALA A O 1
ATOM 3177 N N . GLU A 1 393 ? -5.979 8.928 -40.237 1.00 84.69 393 GLU A N 1
ATOM 3178 C CA . GLU A 1 393 ? -7.081 8.541 -41.127 1.00 84.69 393 GLU A CA 1
ATOM 3179 C C . GLU A 1 393 ? -8.093 9.673 -41.338 1.00 84.69 393 GLU A C 1
ATOM 3181 O O . GLU A 1 393 ? -8.479 9.951 -42.478 1.00 84.69 393 GLU A O 1
ATOM 3186 N N . LEU A 1 394 ? -8.496 10.366 -40.267 1.00 85.00 394 LEU A N 1
ATOM 3187 C CA . LEU A 1 394 ? -9.387 11.526 -40.354 1.00 85.00 394 LEU A CA 1
ATOM 3188 C C . LEU A 1 394 ? -8.754 12.650 -41.178 1.00 85.00 394 LEU A C 1
ATOM 3190 O O . LEU A 1 394 ? -9.400 13.177 -42.082 1.00 85.00 394 LEU A O 1
ATOM 3194 N N . ALA A 1 395 ? -7.480 12.967 -40.935 1.00 86.00 395 ALA A N 1
ATOM 3195 C CA . ALA A 1 395 ? -6.743 13.961 -41.710 1.00 86.00 395 ALA A CA 1
ATOM 3196 C C . ALA A 1 395 ? -6.653 13.574 -43.196 1.00 86.00 395 ALA A C 1
ATOM 3198 O O . ALA A 1 395 ? -6.927 14.396 -44.070 1.00 86.00 395 ALA A O 1
ATOM 3199 N N . ALA A 1 396 ? -6.360 12.306 -43.500 1.00 85.81 396 ALA A N 1
ATOM 3200 C CA . ALA A 1 396 ? -6.320 11.795 -44.869 1.00 85.81 396 ALA A CA 1
ATOM 3201 C C . ALA A 1 396 ? -7.699 11.807 -45.555 1.00 85.81 396 ALA A C 1
ATOM 3203 O O . ALA A 1 396 ? -7.787 11.921 -46.779 1.00 85.81 396 ALA A O 1
ATOM 3204 N N . THR A 1 397 ? -8.782 11.663 -44.792 1.00 84.62 397 THR A N 1
ATOM 3205 C CA . THR A 1 397 ? -10.160 11.709 -45.304 1.00 84.62 397 THR A CA 1
ATOM 3206 C C . THR A 1 397 ? -10.600 13.148 -45.566 1.00 84.62 397 THR A C 1
ATOM 3208 O O . THR A 1 397 ? -11.138 13.431 -46.635 1.00 84.62 397 THR A O 1
ATOM 3211 N N . LEU A 1 398 ? -10.292 14.075 -44.654 1.00 82.81 398 LEU A N 1
ATOM 3212 C CA . LEU A 1 398 ? -10.521 15.511 -44.838 1.00 82.81 398 LEU A CA 1
ATOM 3213 C C . LEU A 1 398 ? -9.733 16.060 -46.034 1.00 82.81 398 LEU A C 1
ATOM 3215 O O . LEU A 1 398 ? -10.300 16.773 -46.858 1.00 82.81 398 LEU A O 1
ATOM 3219 N N . ALA A 1 399 ? -8.468 15.660 -46.196 1.00 78.69 399 ALA A N 1
ATOM 3220 C CA . ALA A 1 399 ? -7.655 16.033 -47.354 1.00 78.69 399 ALA A CA 1
ATOM 3221 C C . ALA A 1 399 ? -8.245 15.510 -48.680 1.00 78.69 399 ALA A C 1
ATOM 3223 O O . ALA A 1 399 ? -8.265 16.222 -49.684 1.00 78.69 399 ALA A O 1
ATOM 3224 N N . ARG A 1 400 ? -8.790 14.283 -48.689 1.00 78.31 400 ARG A N 1
ATOM 3225 C CA . ARG A 1 400 ? -9.493 13.716 -49.856 1.00 78.31 400 ARG A CA 1
ATOM 3226 C C . ARG A 1 400 ? -10.825 14.416 -50.148 1.00 78.31 400 ARG A C 1
ATOM 3228 O O . ARG A 1 400 ? -11.180 14.561 -51.314 1.00 78.31 400 ARG A O 1
ATOM 3235 N N . GLY A 1 401 ? -11.547 14.851 -49.115 1.00 70.06 401 GLY A N 1
ATOM 3236 C CA . GLY A 1 401 ? -12.788 15.620 -49.241 1.00 70.06 401 GLY A CA 1
ATOM 3237 C C . GLY A 1 401 ? -12.562 17.036 -49.775 1.00 70.06 401 GLY A C 1
ATOM 3238 O O . GLY A 1 401 ? -13.287 17.468 -50.665 1.00 70.06 401 GLY A O 1
ATOM 3239 N N . ALA A 1 402 ? -11.516 17.723 -49.309 1.00 59.66 402 ALA A N 1
ATOM 3240 C CA . ALA A 1 402 ? -11.143 19.057 -49.785 1.00 59.66 402 ALA A CA 1
ATOM 3241 C C . ALA A 1 402 ? -10.770 19.064 -51.280 1.00 59.66 402 ALA A C 1
ATOM 3243 O O . ALA A 1 402 ? -11.175 19.959 -52.016 1.00 59.66 402 ALA A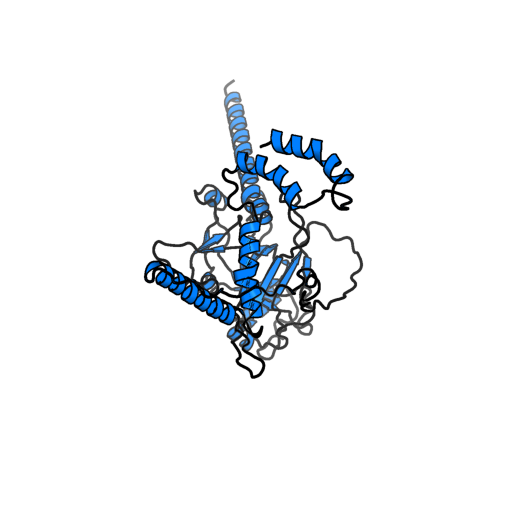 O 1
ATOM 3244 N N . ASN A 1 403 ? -10.099 18.013 -51.762 1.00 56.97 403 ASN A N 1
ATOM 3245 C CA . ASN A 1 403 ? -9.752 17.864 -53.181 1.00 56.97 403 ASN A CA 1
ATOM 3246 C C . ASN A 1 403 ? -10.947 17.532 -54.101 1.00 56.97 403 ASN A C 1
ATOM 3248 O O . ASN A 1 403 ? -10.791 17.549 -55.319 1.00 56.97 403 ASN A O 1
ATOM 3252 N N . ARG A 1 404 ? -12.136 17.231 -53.559 1.00 53.97 404 ARG A N 1
ATOM 3253 C CA . ARG A 1 404 ? -13.357 16.956 -54.344 1.00 53.97 404 ARG A CA 1
ATOM 3254 C C . ARG A 1 404 ? -14.256 18.177 -54.566 1.00 53.97 404 ARG A C 1
ATOM 3256 O O . ARG A 1 404 ? -15.193 18.069 -55.344 1.00 53.97 404 ARG A O 1
ATOM 3263 N N . ILE A 1 405 ? -13.986 19.313 -53.919 1.00 52.91 405 ILE A N 1
ATOM 3264 C CA . ILE A 1 405 ? -14.817 20.534 -54.003 1.00 52.91 405 ILE A CA 1
ATOM 3265 C C . ILE A 1 405 ? -14.321 21.489 -55.120 1.00 52.91 405 ILE A C 1
ATOM 3267 O O . ILE A 1 405 ? -14.911 22.534 -55.365 1.00 52.91 405 ILE A O 1
ATOM 3271 N N . HIS A 1 406 ? -13.262 21.116 -55.847 1.00 50.00 406 HIS A N 1
ATOM 3272 C CA . HIS A 1 406 ? -12.669 21.911 -56.933 1.00 50.00 406 HIS A CA 1
ATOM 3273 C C . HIS A 1 406 ? -12.913 21.362 -58.353 1.00 50.00 406 HIS A C 1
ATOM 3275 O O . HIS A 1 406 ? -12.092 21.599 -59.236 1.00 50.00 406 HIS A O 1
ATOM 3281 N N . PHE A 1 407 ? -14.028 20.668 -58.592 1.00 41.44 407 PHE A N 1
ATOM 3282 C CA . PHE A 1 407 ? -14.469 20.310 -59.947 1.00 41.44 407 PHE A CA 1
ATOM 3283 C C . PHE A 1 407 ? -15.803 20.952 -60.301 1.00 41.44 407 PHE A C 1
ATOM 3285 O O . PHE A 1 407 ? -16.715 20.901 -59.444 1.00 41.44 407 PHE A O 1
#

Sequence (407 aa):
MQTAWEKMHEHLPVFQELGPERADFNIPKLHNIRHYIDSIRLLGSADGYNTENTERLHIDLAKNGYRASNRRDYVQQMTRWLTRQEAVHRFSLYLTWACPGYSPGQGYQRPSNVDWDDWDQADDVNGEENGDGDSDDEEEDPEQITYNIAARPAYPNLSASDIETKFEVRDFLFYMNQYLALHQLPGGGLLGPTTRFGAFKKAALHLPILRAAETESEKADVIHAVLATEGLISDKGIKRGSPARSSTVLVRVEPKDREQGPLSGLQIAHVKLIFRLPAHIAPHTHPLLYVHWFTPFRDTRADFDSPSGLSRISHSTTVGQRRSSIISLADVIQTCHLIPKFSSTVSANWDCNRVLNEATVFYFNPYLRNRDFYLFRYGMYLVSEYHKRRQAELAATLARGANRIHF

Foldseek 3Di:
DVVVLVVCVVCVVVCCVPHDPDPDPVDVVNVCVVCVVVCCVVPNDCVPVDCVVVVVCCVVQPVVQCVPDPVAVSVVSSVVVVVVVVVLVVVLVVCVVPPPPDDPDPDDDDPPPDDPPPPPDDDPPDPDDDDPDDDDDDPDDLQAKDKDFDPAFPQFWAFPVNLCVQLVHPPSLVQVLVVCVVVVWAFSVVDDRRDTWGWHQKMWIQARDDVVLVDDRPDTFIFGQATWAPWDADPVGIRHIDHTDGFKFWFQQDDDDLLQFLLPSIWIWIFRIWIDDPVVRGDDDFIKTKTFTKDRFDPLVVCCVDPVNWTKIFFDDDPNHGDIHMDGPSRTNGTWDKAADDDPDDDPPDDPRCCVPPGGMTTTDLPPGSVSCVRHPVRRVVSVVVVVVVVVVVVVVVVVVVVVVPD

Secondary structure (DSSP, 8-state):
-HHHHHHHHHHHHHHHHHSSS-S----HHHHHHHHHHHHHHHHS--TTT-SHHHHHHIIIIIIHHHHTS-SSSHHHHHHHHHHHHHHHHHHHHHHHHHSTTPPPP------TT--SSS-SSS-------------------TTPPEEE--SS-SEEEEEHHHHHHHTT---HHHHHHHHHHHTT-TTTTT--TT-EEEEESEEEEEPPP-GGGT--TT--EEEEEEPPB--EEETTEEE--B--EE-EEEEE-S---SSS-TTTTEEEEEEEEEEE--TTT---SS-EEEEEEBPPP--HHHHHHSSS---EEEB-EETTEE-EEEEEGGGEEEE-EEEE---SS--TT--TTTHHHH-SEEEEETTSSHHHIIIIIIHHHHHHHHHHHHHHHHHHHHHHHHTTS--

Organism: NCBI:txid2126181

Radius of gyration: 30.59 Å; chains: 1; bounding box: 90×71×90 Å

pLDDT: mean 79.93, std 16.46, range [29.19, 98.25]